Protein 1RZF (pdb70)

Foldseek 3Di:
DFQKAWDAEWEEAAQAKIKIKIFHACQKLQPWKKWKWWAAFPDDIDTQATRFFDGDPPHDPQWGKHGDGGMIMIMGGRDDQVRFTKMKMWTAGNVVRGITIYPIYTYHHPDDDWWDKDKDKDWADPVQVVVQWTKIKIKIDQTPPQDKDKWKAQANHTDDPQKDKDRWGADPVRGTIIMMMHIDGSCSQQVTQKMKIWIDDPHDIDMDIDHPD/DAKAKDAAAEEEAQAKDKIKIADPDLFQQQKKKWKWWAAVPGDIGTAKIARVVVRDIGGDPVQPPFWDWDADGVRRMIMIMGGRDDQVVFTWMKMFIDGDCVVVGDDGPYIYPTYTYGYYNDDFDAWDKDWAAWDDPQKMKIKIKTDFGDDDDKDKDKPVNPDDPQKDWDDWDQDPVRTIMTMIMGIGGNVCLVPDWIWMWMDDVVVRDIDTHTHHHD

Structure (mmCIF, N/CA/C/O backbone):
data_1RZF
#
_entry.id   1RZF
#
_cell.length_a   64.770
_cell.length_b   71.608
_cell.length_c   99.280
_cell.angle_alpha   90.00
_cell.angle_beta   90.00
_cell.angle_gamma   90.00
#
_symmetry.space_group_name_H-M   'P 21 21 21'
#
loop_
_entity.id
_entity.type
_entity.pdbx_description
1 polymer 'Fab E51 light chain'
2 polymer 'Fab E51 heavy chain'
3 non-polymer GLYCEROL
4 non-polymer 'ISOPROPYL ALCOHOL'
5 water water
#
loop_
_atom_site.group_PDB
_atom_site.id
_atom_site.type_symbol
_atom_site.label_atom_id
_atom_site.label_alt_id
_atom_site.label_comp_id
_atom_site.label_asym_id
_atom_site.label_entity_id
_atom_site.label_seq_id
_atom_site.pdbx_PDB_ins_code
_atom_site.Cartn_x
_atom_site.Cartn_y
_atom_site.Cartn_z
_atom_site.occupancy
_atom_site.B_iso_or_equiv
_atom_site.auth_seq_id
_atom_site.auth_comp_id
_atom_site.auth_asym_id
_atom_site.auth_atom_id
_atom_site.pdbx_PDB_model_num
ATOM 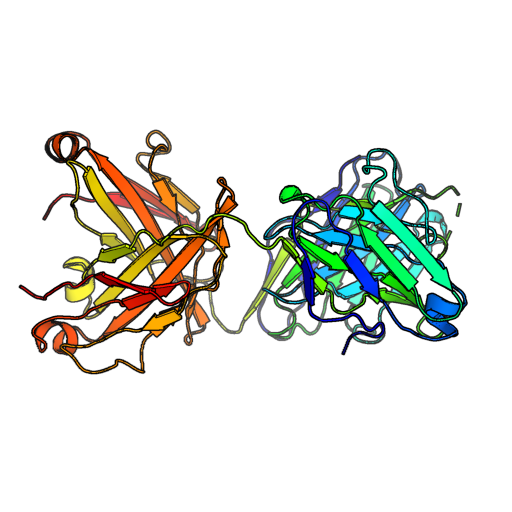1 N N . GLN A 1 1 ? 16.033 87.770 8.668 1.00 38.83 2 GLN L N 1
ATOM 2 C CA . GLN A 1 1 ? 15.396 87.513 9.992 1.00 36.57 2 GLN L CA 1
ATOM 3 C C . GLN A 1 1 ? 16.458 87.118 11.011 1.00 33.77 2 GLN L C 1
ATOM 4 O O . GLN A 1 1 ? 16.256 86.226 11.842 1.00 32.65 2 GLN L O 1
ATOM 10 N N . SER A 1 2 ? 17.605 87.775 10.927 1.00 29.17 3 SER L N 1
ATOM 11 C CA . SER A 1 2 ? 18.693 87.512 11.852 1.00 24.47 3 SER L CA 1
ATOM 12 C C . SER A 1 2 ? 18.212 87.830 13.267 1.00 22.57 3 SER L C 1
ATOM 13 O O . SER A 1 2 ? 17.341 88.683 13.458 1.00 20.41 3 SER L O 1
ATOM 16 N N . ILE A 1 3 ? 18.776 87.144 14.256 1.00 18.45 4 ILE L N 1
ATOM 17 C CA . ILE A 1 3 ? 18.397 87.363 15.644 1.00 16.73 4 ILE L CA 1
ATOM 18 C C . ILE A 1 3 ? 18.897 88.725 16.111 1.00 16.75 4 ILE L C 1
ATOM 19 O O . ILE A 1 3 ? 18.275 89.372 16.952 1.00 18.72 4 ILE L O 1
ATOM 24 N N . LEU A 1 4 ? 20.035 89.145 15.568 1.00 15.90 5 LEU L N 1
ATOM 25 C CA . LEU A 1 4 ? 20.618 90.439 15.895 1.00 15.11 5 LEU L CA 1
ATOM 26 C C . LEU A 1 4 ? 20.287 91.366 14.734 1.00 14.90 5 LEU L C 1
ATOM 27 O O . LEU A 1 4 ? 20.276 90.935 13.583 1.00 14.93 5 LEU L O 1
ATOM 32 N N . THR A 1 5 ? 20.019 92.633 15.032 1.00 14.95 6 THR L N 1
ATOM 33 C CA . THR A 1 5 ? 19.661 93.590 13.992 1.00 15.62 6 THR L CA 1
ATOM 34 C C . THR A 1 5 ? 20.695 94.684 13.744 1.00 14.13 6 THR L C 1
ATOM 35 O O . THR A 1 5 ? 21.104 95.390 14.673 1.00 15.46 6 THR L O 1
ATOM 39 N N . GLN A 1 6 ? 21.092 94.825 12.478 1.00 14.23 7 GLN L N 1
ATOM 40 C CA . GLN A 1 6 ? 22.060 95.835 12.043 1.00 14.95 7 GLN L CA 1
ATOM 41 C C . GLN A 1 6 ? 21.465 96.671 10.914 1.00 16.31 7 GLN L C 1
ATOM 42 O O . GLN A 1 6 ? 20.552 96.224 10.217 1.00 17.06 7 GLN L O 1
ATOM 48 N N . PRO A 1 7 ? 21.978 97.895 10.717 1.00 17.11 8 PRO L N 1
ATOM 49 C CA . PRO A 1 7 ? 21.467 98.744 9.633 1.00 18.69 8 PRO L CA 1
ATOM 50 C C . PRO A 1 7 ? 21.966 98.137 8.320 1.00 20.86 8 PRO L C 1
ATOM 51 O O . PRO A 1 7 ? 23.087 97.635 8.248 1.00 19.48 8 PRO L O 1
ATOM 55 N N . PRO A 1 8 ? 21.142 98.160 7.265 1.00 21.21 9 PRO L N 1
ATOM 56 C CA . PRO A 1 8 ? 21.616 97.576 6.012 1.00 20.98 9 PRO L CA 1
ATOM 57 C C . PRO A 1 8 ? 22.869 98.237 5.450 1.00 20.71 9 PRO L C 1
ATOM 58 O O . PRO A 1 8 ? 23.686 97.576 4.812 1.00 20.49 9 PRO L O 1
ATOM 62 N N . SER A 1 9 ? 23.033 99.535 5.678 1.00 21.38 10 SER L N 1
ATOM 63 C CA . SER A 1 9 ? 24.215 100.208 5.161 1.00 22.42 10 SER L CA 1
ATOM 64 C C . SER A 1 9 ? 24.566 101.513 5.857 1.00 21.64 10 SER L C 1
ATOM 65 O O . SER A 1 9 ? 23.710 102.184 6.435 1.00 22.98 10 SER L O 1
ATOM 68 N N . VAL A 1 10 ? 25.851 101.848 5.810 1.00 20.98 11 VAL L N 1
ATOM 69 C CA . VAL A 1 10 ? 26.373 103.077 6.396 1.00 24.12 11 VAL L CA 1
ATOM 70 C C . VAL A 1 10 ? 27.365 103.661 5.396 1.00 24.64 11 VAL L C 1
ATOM 71 O O . VAL A 1 10 ? 28.076 102.919 4.715 1.00 23.58 11 VAL L O 1
ATOM 75 N N . SER A 1 11 ? 27.409 104.985 5.303 1.00 25.64 12 SER L N 1
ATOM 76 C CA . SER A 1 11 ? 28.306 105.644 4.363 1.00 27.34 12 SER L CA 1
ATOM 77 C C . SER A 1 11 ? 28.978 106.867 4.968 1.00 27.11 12 SER L C 1
ATOM 78 O O . SER A 1 11 ? 28.434 107.512 5.864 1.00 26.38 12 SER L O 1
ATOM 81 N N . ALA A 1 12 ? 30.168 107.175 4.469 1.00 25.95 13 ALA L N 1
ATOM 82 C CA . ALA A 1 12 ? 30.929 108.326 4.923 1.00 27.06 13 ALA L CA 1
ATOM 83 C C . ALA A 1 12 ? 32.104 108.532 3.984 1.00 27.35 13 ALA L C 1
ATOM 84 O O . ALA A 1 12 ? 32.445 107.649 3.196 1.00 26.36 13 ALA L O 1
ATOM 86 N N . ALA A 1 13 ? 32.722 109.703 4.072 1.00 28.68 14 ALA L N 1
ATOM 87 C CA . ALA A 1 13 ? 33.864 110.023 3.232 1.00 29.45 14 ALA L CA 1
ATOM 88 C C . ALA A 1 13 ? 35.153 109.671 3.963 1.00 29.27 14 ALA L C 1
ATOM 89 O O . ALA A 1 13 ? 35.157 109.488 5.181 1.00 30.00 14 ALA L O 1
ATOM 91 N N . PRO A 1 14 ? 36.267 109.565 3.225 1.00 29.07 15 PRO L N 1
ATOM 92 C CA . PRO A 1 14 ? 37.553 109.234 3.841 1.00 30.00 15 PRO L CA 1
ATOM 93 C C . PRO A 1 14 ? 37.920 110.200 4.967 1.00 31.02 15 PRO L C 1
ATOM 94 O O . PRO A 1 14 ? 37.709 111.411 4.858 1.00 30.90 15 PRO L O 1
ATOM 98 N N . GLY A 1 15 ? 38.464 109.656 6.051 1.00 30.60 16 GLY L N 1
ATOM 99 C CA . GLY A 1 15 ? 38.857 110.482 7.176 1.00 30.34 16 GLY L CA 1
ATOM 100 C C . GLY A 1 15 ? 37.771 110.660 8.217 1.00 30.09 16 GLY L C 1
ATOM 101 O O . GLY A 1 15 ? 38.057 111.032 9.355 1.00 31.38 16 GLY L O 1
ATOM 102 N N . GLN A 1 16 ? 36.524 110.398 7.838 1.00 28.75 17 GLN L N 1
ATOM 103 C CA . GLN A 1 16 ? 35.403 110.537 8.762 1.00 28.24 17 GLN L CA 1
ATOM 104 C C . GLN A 1 16 ? 35.238 109.274 9.601 1.00 27.30 17 GLN L C 1
ATOM 105 O O . GLN A 1 16 ? 36.017 108.331 9.481 1.00 24.59 17 GLN L O 1
ATOM 111 N N . LYS A 1 17 ? 34.225 109.263 10.460 1.00 27.05 18 LYS L N 1
ATOM 112 C CA . LYS A 1 17 ? 33.976 108.098 11.295 1.00 26.55 18 LYS L CA 1
ATOM 113 C C . LYS A 1 17 ? 32.606 107.511 11.014 1.00 26.50 18 LYS L C 1
ATOM 114 O O . LYS A 1 17 ? 31.634 108.236 10.806 1.00 26.78 18 LYS L O 1
ATOM 120 N N . VAL A 1 18 ? 32.538 106.187 10.997 1.00 25.44 19 VAL L N 1
ATOM 121 C CA . VAL A 1 18 ? 31.278 105.504 10.773 1.00 24.26 19 VAL L CA 1
ATOM 122 C C . VAL A 1 18 ? 31.047 104.578 11.950 1.00 22.94 19 VAL L C 1
ATOM 123 O O . VAL A 1 18 ? 31.997 104.066 12.544 1.00 23.67 19 VAL L O 1
ATOM 127 N N . THR A 1 19 ? 29.785 104.399 12.308 1.00 22.07 20 THR L N 1
ATOM 128 C CA . THR A 1 19 ? 29.431 103.514 13.399 1.00 20.77 20 THR L CA 1
ATOM 129 C C . THR A 1 19 ? 28.319 102.601 12.917 1.00 19.66 20 THR L C 1
ATOM 130 O O . THR A 1 19 ? 27.417 103.021 12.191 1.00 19.50 20 THR L O 1
ATOM 134 N N . ILE A 1 20 ? 28.396 101.342 13.322 1.00 17.76 21 ILE L N 1
ATOM 135 C CA . ILE A 1 20 ? 27.405 100.353 12.940 1.00 17.71 21 ILE L CA 1
ATOM 136 C C . ILE A 1 20 ? 26.829 99.758 14.220 1.00 17.29 21 ILE L C 1
ATOM 137 O O . ILE A 1 20 ? 27.569 99.219 15.042 1.00 17.47 21 ILE L O 1
ATOM 142 N N . SER A 1 21 ? 25.516 99.884 14.402 1.00 16.77 22 SER L N 1
ATOM 143 C CA . SER A 1 21 ? 24.856 99.345 15.587 1.00 17.10 22 SER L CA 1
ATOM 144 C C . SER A 1 21 ? 24.448 97.884 15.384 1.00 16.41 22 SER L C 1
ATOM 145 O O . SER A 1 21 ? 24.333 97.396 14.257 1.00 16.13 22 SER L O 1
ATOM 148 N N . CYS A 1 22 ? 24.224 97.196 16.495 1.00 13.89 23 CYS L N 1
ATOM 149 C CA . CYS A 1 22 ? 23.843 95.792 16.486 1.00 14.34 23 CYS L CA 1
ATOM 150 C C . CYS A 1 22 ? 22.967 95.602 17.714 1.00 15.91 23 CYS L C 1
ATOM 151 O O . CYS A 1 22 ? 23.461 95.635 18.842 1.00 16.57 23 CYS L O 1
ATOM 154 N N . SER A 1 23 ? 21.667 95.421 17.499 1.00 14.75 24 SER L N 1
ATOM 155 C CA . SER A 1 23 ? 20.744 95.266 18.622 1.00 15.58 24 SER L CA 1
ATOM 156 C C . SER A 1 23 ? 20.297 93.829 18.841 1.00 14.89 24 SER L C 1
ATOM 157 O O . SER A 1 23 ? 20.143 93.058 17.889 1.00 16.26 24 SER L O 1
ATOM 160 N N . GLY A 1 24 ? 20.092 93.480 20.109 1.00 14.76 25 GLY L N 1
ATOM 161 C CA . GLY A 1 24 ? 19.664 92.138 20.456 1.00 14.38 25 GLY L CA 1
ATOM 162 C C . GLY A 1 24 ? 18.751 92.119 21.667 1.00 15.02 25 GLY L C 1
ATOM 163 O O . GLY A 1 24 ? 17.739 92.829 21.704 1.00 14.69 25 GLY L O 1
ATOM 164 N N . SER A 1 25 ? 19.107 91.308 22.657 1.00 14.09 26 SER L N 1
ATOM 165 C CA . SER A 1 25 ? 18.307 91.194 23.871 1.00 16.45 26 SER L CA 1
ATOM 166 C C . SER A 1 25 ? 19.170 90.734 25.039 1.00 17.45 26 SER L C 1
ATOM 167 O O . SER A 1 25 ? 20.377 90.543 24.895 1.00 15.75 26 SER L O 1
ATOM 170 N N . SER A 1 26 ? 18.548 90.543 26.198 1.00 17.32 27 SER L N 1
ATOM 171 C CA . SER A 1 26 ? 19.292 90.105 27.373 1.00 21.00 27 SER L CA 1
ATOM 172 C C . SER A 1 26 ? 19.931 88.737 27.190 1.00 20.13 27 SER L C 1
ATOM 173 O O . SER A 1 26 ? 21.045 88.501 27.655 1.00 21.73 27 SER L O 1
ATOM 176 N N . SER A 1 27 A 19.236 87.839 26.501 1.00 20.82 27 SER L N 1
ATOM 177 C CA . SER A 1 27 A 19.751 86.489 26.298 1.00 21.88 27 SER L CA 1
ATOM 178 C C . SER A 1 27 A 21.013 86.430 25.448 1.00 20.54 27 SER L C 1
ATOM 179 O O . SER A 1 27 A 21.818 85.511 25.599 1.00 19.69 27 SER L O 1
ATOM 182 N N . ASN A 1 28 B 21.193 87.389 24.543 1.00 18.61 27 ASN L N 1
ATOM 183 C CA . ASN A 1 28 B 22.400 87.367 23.732 1.00 16.90 27 ASN L CA 1
ATOM 184 C C . ASN A 1 28 B 23.381 88.497 24.069 1.00 17.68 27 ASN L C 1
ATOM 185 O O . ASN A 1 28 B 24.215 88.336 24.964 1.00 18.01 27 ASN L O 1
ATOM 190 N N . ILE A 1 29 ? 23.280 89.637 23.396 1.00 15.58 28 ILE L N 1
ATOM 191 C CA . ILE A 1 29 ? 24.200 90.745 23.649 1.00 14.13 28 ILE L CA 1
ATOM 192 C C . ILE A 1 29 ? 24.248 91.185 25.120 1.00 16.76 28 ILE L C 1
ATOM 193 O O . ILE A 1 29 ? 25.321 91.474 25.663 1.00 17.49 28 ILE L O 1
ATOM 198 N N . GLY A 1 30 ? 23.085 91.218 25.760 1.00 17.87 29 GLY L N 1
ATOM 199 C CA . GLY A 1 30 ? 23.011 91.637 27.147 1.00 20.42 29 GLY L CA 1
ATOM 200 C C . GLY A 1 30 ? 23.856 90.855 28.134 1.00 21.86 29 GLY L C 1
ATOM 201 O O . GLY A 1 30 ? 24.318 91.415 29.128 1.00 24.95 29 GLY L O 1
ATOM 202 N N . ASN A 1 31 ? 24.074 89.570 27.877 1.00 20.23 30 ASN L N 1
ATOM 203 C CA . ASN A 1 31 ? 24.857 88.755 28.799 1.00 21.73 30 ASN L CA 1
ATOM 204 C C . ASN A 1 31 ? 26.023 87.993 28.181 1.00 21.09 30 ASN L C 1
ATOM 205 O O . ASN A 1 31 ? 26.617 87.131 28.827 1.00 20.66 30 ASN L O 1
ATOM 210 N N . ASN A 1 32 ? 26.367 88.324 26.941 1.00 18.07 31 ASN L N 1
ATOM 211 C CA . ASN A 1 32 ? 27.456 87.645 26.250 1.00 16.70 31 ASN L CA 1
ATOM 212 C C . ASN A 1 32 ? 28.319 88.621 25.464 1.00 15.86 31 ASN L C 1
ATOM 213 O O . ASN A 1 32 ? 27.837 89.661 25.024 1.00 18.00 31 ASN L O 1
ATOM 218 N N . ASP A 1 33 ? 29.590 88.275 25.284 1.00 17.47 32 ASP L N 1
ATOM 219 C CA . ASP A 1 33 ? 30.514 89.132 24.552 1.00 17.94 32 ASP L CA 1
ATOM 220 C C . ASP A 1 33 ? 30.193 89.158 23.069 1.00 16.53 32 ASP L C 1
ATOM 221 O O . ASP A 1 33 ? 29.804 88.147 22.487 1.00 17.72 32 ASP L O 1
ATOM 226 N N . VAL A 1 34 ? 30.387 90.322 22.462 1.00 15.70 33 VAL L N 1
ATOM 227 C CA . VAL A 1 34 ? 30.119 90.514 21.044 1.00 14.00 33 VAL L CA 1
ATOM 228 C C . VAL A 1 34 ? 31.409 90.548 20.228 1.00 14.99 33 VAL L C 1
ATOM 229 O O . VAL A 1 34 ? 32.435 91.062 20.681 1.00 13.12 33 VAL L O 1
ATOM 233 N N . SER A 1 35 ? 31.352 89.970 19.031 1.00 13.48 34 SER L N 1
ATOM 234 C CA . SER A 1 35 ? 32.481 89.977 18.115 1.00 13.15 34 SER L CA 1
ATOM 235 C C . SER A 1 35 ? 32.019 90.607 16.812 1.00 13.07 34 SER L C 1
ATOM 236 O O . SER A 1 35 ? 30.828 90.615 16.511 1.00 13.39 34 SER L O 1
ATOM 239 N N . TRP A 1 36 ? 32.965 91.142 16.052 1.00 12.05 35 TRP L N 1
ATOM 240 C CA . TRP A 1 36 ? 32.654 91.761 14.767 1.00 12.44 35 TRP L CA 1
ATOM 241 C C . TRP A 1 36 ? 33.553 91.174 13.696 1.00 12.82 35 TRP L C 1
ATOM 242 O O . TRP A 1 36 ? 34.742 90.943 13.928 1.00 13.12 35 TRP L O 1
ATOM 253 N N . TYR A 1 37 ? 32.977 90.955 12.518 1.00 12.79 36 TYR L N 1
ATOM 254 C CA . TYR A 1 37 ? 33.687 90.361 11.394 1.00 12.73 36 TYR L CA 1
ATOM 255 C C . TYR A 1 37 ? 33.633 91.250 10.171 1.00 14.23 36 TYR L C 1
ATOM 256 O O . TYR A 1 37 ? 32.594 91.824 9.863 1.00 14.48 36 TYR L O 1
ATOM 265 N N . GLN A 1 38 ? 34.760 91.337 9.472 1.00 14.13 37 GLN L N 1
ATOM 266 C CA . GLN A 1 38 ? 34.861 92.133 8.263 1.00 15.09 37 GLN L CA 1
ATOM 267 C C . GLN A 1 38 ? 34.935 91.176 7.087 1.00 15.13 37 GLN L C 1
ATOM 268 O O . GLN A 1 38 ? 35.695 90.205 7.117 1.00 17.09 37 GLN L O 1
ATOM 274 N N . GLN A 1 39 ? 34.152 91.439 6.049 1.00 15.52 38 GLN L N 1
ATOM 275 C CA . GLN A 1 39 ? 34.197 90.576 4.882 1.00 15.22 38 GLN L CA 1
ATOM 276 C C . GLN A 1 39 ? 34.207 91.361 3.579 1.00 16.51 38 GLN L C 1
ATOM 277 O O . GLN A 1 39 ? 33.242 92.047 3.238 1.00 15.97 38 GLN L O 1
ATOM 283 N N . PHE A 1 40 ? 35.319 91.266 2.861 1.00 17.79 39 PHE L N 1
ATOM 284 C CA . PHE A 1 40 ? 35.435 91.925 1.567 1.00 18.93 39 PHE L CA 1
ATOM 285 C C . PHE A 1 40 ? 34.778 91.000 0.553 1.00 22.37 39 PHE L C 1
ATOM 286 O O . PHE A 1 40 ? 34.745 89.783 0.744 1.00 21.86 39 PHE L O 1
ATOM 294 N N . PRO A 1 41 ? 34.256 91.561 -0.547 1.00 22.87 40 PRO L N 1
ATOM 295 C CA . PRO A 1 41 ? 33.606 90.749 -1.576 1.00 25.03 40 PRO L CA 1
ATOM 296 C C . PRO A 1 41 ? 34.454 89.540 -1.970 1.00 25.87 40 PRO L C 1
ATOM 297 O O . PRO A 1 41 ? 35.654 89.665 -2.206 1.00 27.37 40 PRO L O 1
ATOM 301 N N . GLY A 1 42 ? 33.824 88.371 -2.015 1.00 26.71 41 GLY L N 1
ATOM 302 C CA . GLY A 1 42 ? 34.519 87.154 -2.402 1.00 28.15 41 GLY L CA 1
ATOM 303 C C . GLY A 1 42 ? 35.670 86.670 -1.537 1.00 28.98 41 GLY L C 1
ATOM 304 O O . GLY A 1 42 ? 36.526 85.923 -2.012 1.00 30.28 41 GLY L O 1
ATOM 305 N N . THR A 1 43 ? 35.708 87.081 -0.273 1.00 26.07 42 THR L N 1
ATOM 306 C CA . THR A 1 43 ? 36.776 86.647 0.621 1.00 25.13 42 THR L CA 1
ATOM 307 C C . THR A 1 43 ? 36.156 86.099 1.900 1.00 22.79 42 THR L C 1
ATOM 308 O O . THR A 1 43 ? 34.977 86.327 2.171 1.00 22.63 42 THR L O 1
ATOM 312 N N . VAL A 1 44 ? 36.945 85.368 2.676 1.00 21.52 43 VAL L N 1
ATOM 313 C CA . VAL A 1 44 ? 36.445 84.810 3.922 1.00 22.22 43 VAL L CA 1
ATOM 314 C C . VAL A 1 44 ? 36.429 85.915 4.969 1.00 19.48 43 VAL L C 1
ATOM 315 O O . VAL A 1 44 ? 37.254 86.834 4.933 1.00 18.85 43 VAL L O 1
ATOM 319 N N . PRO A 1 45 ? 35.479 85.850 5.909 1.00 18.37 44 PRO L N 1
ATOM 320 C CA . PRO A 1 45 ? 35.366 86.850 6.969 1.00 16.93 44 PRO L CA 1
ATOM 321 C C . PRO A 1 45 ? 36.629 86.902 7.826 1.00 17.24 44 PRO L C 1
ATOM 322 O O . PRO A 1 45 ? 37.370 85.922 7.916 1.00 19.20 44 PRO L O 1
ATOM 326 N N . LYS A 1 46 ? 36.863 88.053 8.445 1.00 16.51 45 LYS L N 1
ATOM 327 C CA . LYS A 1 46 ? 38.000 88.250 9.332 1.00 17.58 45 LYS L CA 1
ATOM 328 C C . LYS A 1 46 ? 37.508 88.882 10.630 1.00 16.80 45 LYS L C 1
ATOM 329 O O . LYS A 1 46 ? 36.738 89.845 10.611 1.00 15.97 45 LYS L O 1
ATOM 335 N N . LEU A 1 47 ? 37.954 88.334 11.755 1.00 14.91 46 LEU L N 1
ATOM 336 C CA . LEU A 1 47 ? 37.575 88.854 13.063 1.00 15.29 46 LEU L CA 1
ATOM 337 C C . LEU A 1 47 ? 38.284 90.191 13.286 1.00 15.11 46 LEU L C 1
ATOM 338 O O . LEU A 1 47 ? 39.514 90.263 13.188 1.00 16.42 46 LEU L O 1
ATOM 343 N N . VAL A 1 48 ? 37.528 91.249 13.573 1.00 14.95 47 VAL L N 1
ATOM 344 C CA . VAL A 1 48 ? 38.157 92.551 13.806 1.00 15.28 47 VAL L CA 1
ATOM 345 C C . VAL A 1 48 ? 37.980 93.064 15.232 1.00 16.84 47 VAL L C 1
ATOM 346 O O . VAL A 1 48 ? 38.727 93.932 15.673 1.00 15.80 47 VAL L O 1
ATOM 350 N N . ILE A 1 49 ? 36.994 92.524 15.944 1.00 15.36 48 ILE L N 1
ATOM 351 C CA . ILE A 1 49 ? 36.733 92.896 17.333 1.00 15.54 48 ILE L CA 1
ATOM 352 C C . ILE A 1 49 ? 36.157 91.686 18.059 1.00 15.98 48 ILE L C 1
ATOM 353 O O . ILE A 1 49 ? 35.335 90.966 17.499 1.00 14.18 48 ILE L O 1
ATOM 358 N N . TYR A 1 50 ? 36.601 91.450 19.291 1.00 16.02 49 TYR L N 1
ATOM 359 C CA . TYR A 1 50 ? 36.053 90.366 20.102 1.00 15.66 49 TYR L CA 1
ATOM 360 C C . TYR A 1 50 ? 35.994 90.879 21.536 1.00 16.15 49 TYR L C 1
ATOM 361 O O . TYR A 1 50 ? 36.536 91.947 21.838 1.00 15.14 49 TYR L O 1
ATOM 370 N N . GLU A 1 51 ? 35.330 90.134 22.412 1.00 17.33 50 GLU L N 1
ATOM 371 C CA . GLU A 1 51 ? 35.180 90.552 23.801 1.00 18.66 50 GLU L CA 1
ATOM 372 C C . GLU A 1 51 ? 34.662 91.984 23.880 1.00 18.95 50 GLU L C 1
ATOM 373 O O . GLU A 1 51 ? 35.097 92.774 24.720 1.00 17.76 50 GLU L O 1
ATOM 379 N N . ASN A 1 52 ? 33.729 92.301 22.983 1.00 16.70 51 ASN L N 1
ATOM 380 C CA . ASN A 1 52 ? 33.088 93.611 22.903 1.00 16.27 51 ASN L CA 1
ATOM 381 C C . ASN A 1 52 ? 33.936 94.759 22.378 1.00 16.61 51 ASN L C 1
ATOM 382 O O . ASN A 1 52 ? 33.495 95.503 21.500 1.00 16.97 51 ASN L O 1
ATOM 387 N N . ASN A 1 53 ? 35.147 94.913 22.903 1.00 17.26 52 ASN L N 1
ATOM 388 C CA . ASN A 1 53 ? 35.985 96.038 22.502 1.00 17.94 52 ASN L CA 1
ATOM 389 C C . ASN A 1 53 ? 37.461 95.735 22.304 1.00 18.35 52 ASN L C 1
ATOM 390 O O . ASN A 1 53 ? 38.279 96.656 22.250 1.00 18.76 52 ASN L O 1
ATOM 395 N N . GLU A 1 54 ? 37.808 94.460 22.183 1.00 17.49 53 GLU L N 1
ATOM 396 C CA . GLU A 1 54 ? 39.206 94.086 22.006 1.00 19.40 53 GLU L CA 1
ATOM 397 C C . GLU A 1 54 ? 39.553 93.843 20.544 1.00 19.02 53 GLU L C 1
ATOM 398 O O . GLU A 1 54 ? 38.799 93.199 19.814 1.00 18.94 53 GLU L O 1
ATOM 404 N N . ARG A 1 55 ? 40.696 94.367 20.119 1.00 18.61 54 ARG L N 1
ATOM 405 C CA . ARG A 1 55 ? 41.144 94.180 18.749 1.00 20.56 54 ARG L CA 1
ATOM 406 C C . ARG A 1 55 ? 42.105 93.007 18.668 1.00 21.42 54 ARG L C 1
ATOM 407 O O . ARG A 1 55 ? 43.062 92.915 19.450 1.00 21.13 54 ARG L O 1
ATOM 415 N N . PRO A 1 56 ? 41.851 92.075 17.739 1.00 21.90 55 PRO L N 1
ATOM 416 C CA . PRO A 1 56 ? 42.746 90.929 17.598 1.00 22.99 55 PRO L CA 1
ATOM 417 C C . PRO A 1 56 ? 44.094 91.510 17.195 1.00 23.08 55 PRO L C 1
ATOM 418 O O . PRO A 1 56 ? 44.157 92.553 16.544 1.00 22.28 55 PRO L O 1
ATOM 422 N N . SER A 1 57 ? 45.174 90.855 17.589 1.00 25.70 56 SER L N 1
ATOM 423 C CA . SER A 1 57 ? 46.487 91.366 17.245 1.00 27.30 56 SER L CA 1
ATOM 424 C C . SER A 1 57 ? 46.605 91.586 15.740 1.00 28.16 56 SER L C 1
ATOM 425 O O . SER A 1 57 ? 46.249 90.718 14.942 1.00 30.00 56 SER L O 1
ATOM 428 N N . GLY A 1 58 ? 47.073 92.769 15.352 1.00 28.32 57 GLY L N 1
ATOM 429 C CA . GLY A 1 58 ? 47.225 93.066 13.938 1.00 27.40 57 GLY L CA 1
ATOM 430 C C . GLY A 1 58 ? 46.182 94.004 13.352 1.00 26.63 57 GLY L C 1
ATOM 431 O O . GLY A 1 58 ? 46.417 94.629 12.320 1.00 28.64 57 GLY L O 1
ATOM 432 N N . ILE A 1 59 ? 45.024 94.103 13.999 1.00 24.41 58 ILE L N 1
ATOM 433 C CA . ILE A 1 59 ? 43.957 94.977 13.516 1.00 22.26 58 ILE L CA 1
ATOM 434 C C . ILE A 1 59 ? 44.277 96.436 13.856 1.00 22.33 58 ILE L C 1
ATOM 435 O O . ILE A 1 59 ? 44.615 96.752 14.996 1.00 21.64 58 ILE L O 1
ATOM 440 N N . PRO A 1 60 ? 44.183 97.341 12.865 1.00 22.24 59 PRO L N 1
ATOM 441 C CA . PRO A 1 60 ? 44.463 98.773 13.054 1.00 23.09 59 PRO L CA 1
ATOM 442 C C . PRO A 1 60 ? 43.645 99.359 14.201 1.00 23.79 59 PRO L C 1
ATOM 443 O O . PRO A 1 60 ? 42.496 98.965 14.413 1.00 20.99 59 PRO L O 1
ATOM 447 N N . ASP A 1 61 ? 44.226 100.307 14.933 1.00 23.51 60 ASP L N 1
ATOM 448 C CA . ASP A 1 61 ? 43.520 100.900 16.058 1.00 24.55 60 ASP L CA 1
ATOM 449 C C . ASP A 1 61 ? 42.369 101.826 15.664 1.00 24.26 60 ASP L C 1
ATOM 450 O O . ASP A 1 61 ? 41.703 102.382 16.533 1.00 22.89 60 ASP L O 1
ATOM 455 N N . ARG A 1 62 ? 42.123 102.000 14.368 1.00 22.69 61 ARG L N 1
ATOM 456 C CA . ARG A 1 62 ? 41.001 102.844 13.963 1.00 23.26 61 ARG L CA 1
ATOM 457 C C . ARG A 1 62 ? 39.695 102.067 14.131 1.00 21.61 61 ARG L C 1
ATOM 458 O O . ARG A 1 62 ? 38.605 102.632 14.037 1.00 20.93 61 ARG L O 1
ATOM 466 N N . PHE A 1 63 ? 39.818 100.765 14.376 1.00 20.08 62 PHE L N 1
ATOM 467 C CA . PHE A 1 63 ? 38.657 99.909 14.594 1.00 19.32 62 PHE L CA 1
ATOM 468 C C . PHE A 1 63 ? 38.433 99.819 16.089 1.00 18.42 62 PHE L C 1
ATOM 469 O O . PHE A 1 63 ? 39.366 99.568 16.843 1.00 19.90 62 PHE L O 1
ATOM 477 N N . SER A 1 64 ? 37.194 100.023 16.515 1.00 17.65 63 SER L N 1
ATOM 478 C CA . SER A 1 64 ? 36.862 99.951 17.931 1.00 16.54 63 SER L CA 1
ATOM 479 C C . SER A 1 64 ? 35.482 99.337 18.094 1.00 15.66 63 SER L C 1
ATOM 480 O O . SER A 1 64 ? 34.724 99.224 17.133 1.00 15.25 63 SER L O 1
ATOM 483 N N . GLY A 1 65 ? 35.161 98.938 19.315 1.00 13.64 64 GLY L N 1
ATOM 484 C CA . GLY A 1 65 ? 33.867 98.350 19.567 1.00 14.82 64 GLY L CA 1
ATOM 485 C C . GLY A 1 65 ? 33.400 98.672 20.966 1.00 16.79 64 GLY L C 1
ATOM 486 O O . GLY A 1 65 ? 34.201 98.998 21.842 1.00 16.94 64 GLY L O 1
ATOM 487 N N . SER A 1 66 ? 32.093 98.602 21.170 1.00 16.40 65 SER L N 1
ATOM 488 C CA . SER A 1 66 ? 31.528 98.855 22.482 1.00 18.97 65 SER L CA 1
ATOM 489 C C . SER A 1 66 ? 30.236 98.078 22.605 1.00 19.27 65 SER L C 1
ATOM 490 O O . SER A 1 66 ? 29.653 97.652 21.606 1.00 18.40 65 SER L O 1
ATOM 493 N N . LYS A 1 67 ? 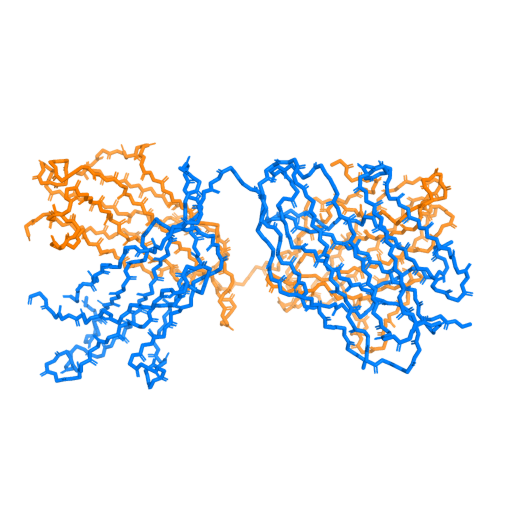29.808 97.876 23.843 1.00 19.64 66 LYS L N 1
ATOM 494 C CA . LYS A 1 67 ? 28.573 97.168 24.122 1.00 20.46 66 LYS L CA 1
ATOM 495 C C . LYS A 1 67 ? 28.001 97.781 25.388 1.00 21.68 66 LYS L C 1
ATOM 496 O O . LYS A 1 67 ? 28.713 97.964 26.374 1.00 22.80 66 LYS L O 1
ATOM 502 N N . SER A 1 68 ? 26.726 98.138 25.339 1.00 20.63 67 SER L N 1
ATOM 503 C CA . SER A 1 68 ? 26.050 98.726 26.486 1.00 22.11 67 SER L CA 1
ATOM 504 C C . SER A 1 68 ? 24.665 98.108 26.529 1.00 21.83 67 SER L C 1
ATOM 505 O O . SER A 1 68 ? 23.865 98.299 25.615 1.00 23.60 67 SER L O 1
ATOM 508 N N . GLY A 1 69 ? 24.387 97.345 27.577 1.00 20.34 68 GLY L N 1
ATOM 509 C CA . GLY A 1 69 ? 23.086 96.716 27.678 1.00 18.55 68 GLY L CA 1
ATOM 510 C C . GLY A 1 69 ? 22.900 95.655 26.607 1.00 18.98 68 GLY L C 1
ATOM 511 O O . GLY A 1 69 ? 23.755 94.781 26.433 1.00 18.93 68 GLY L O 1
ATOM 512 N N . THR A 1 70 ? 21.800 95.746 25.867 1.00 17.11 69 THR L N 1
ATOM 513 C CA . THR A 1 70 ? 21.505 94.760 24.832 1.00 15.93 69 THR L CA 1
ATOM 514 C C . THR A 1 70 ? 21.881 95.153 23.407 1.00 16.59 69 THR L C 1
ATOM 515 O O . THR A 1 70 ? 21.421 94.531 22.447 1.00 15.20 69 THR L O 1
ATOM 519 N N A SER A 1 71 ? 22.712 96.171 23.271 0.50 16.35 70 SER L N 1
ATOM 520 N N B SER A 1 71 ? 22.721 96.164 23.282 0.50 16.52 70 SER L N 1
ATOM 521 C CA A SER A 1 71 ? 23.131 96.601 21.940 0.50 15.67 70 SER L CA 1
ATOM 522 C CA B SER A 1 71 ? 23.135 96.631 21.964 0.50 16.04 70 SER L CA 1
ATOM 523 C C A SER A 1 71 ? 24.636 96.842 21.905 0.50 15.77 70 SER L C 1
ATOM 524 C C B SER A 1 71 ? 24.645 96.838 21.912 0.50 15.96 70 SER L C 1
ATOM 525 O O A SER A 1 71 ? 25.253 97.142 22.926 0.50 16.97 70 SER L O 1
ATOM 526 O O B SER A 1 71 ? 25.277 97.112 22.931 0.50 17.07 70 SER L O 1
ATOM 531 N N . ALA A 1 72 ? 25.232 96.691 20.709 1.00 15.81 71 ALA L N 1
ATOM 532 C CA . ALA A 1 72 ? 26.665 96.882 20.540 1.00 13.33 71 ALA L CA 1
ATOM 533 C C . ALA A 1 72 ? 26.923 97.764 19.333 1.00 15.64 71 ALA L C 1
ATOM 534 O O . ALA A 1 72 ? 26.045 97.952 18.484 1.00 16.16 71 ALA L O 1
ATOM 536 N N . THR A 1 73 ? 28.134 98.304 19.258 1.00 14.39 72 THR L N 1
ATOM 537 C CA . THR A 1 73 ? 28.487 99.178 18.156 1.00 16.58 72 THR L CA 1
ATOM 538 C C . THR A 1 73 ? 29.913 98.945 17.684 1.00 16.33 72 THR L C 1
ATOM 539 O O . THR A 1 73 ? 30.803 98.657 18.484 1.00 16.93 72 THR L O 1
ATOM 543 N N . LEU A 1 74 ? 30.111 99.049 16.372 1.00 14.82 73 LEU L N 1
ATOM 544 C CA . LEU A 1 74 ? 31.437 98.927 15.785 1.00 14.54 73 LEU L CA 1
ATOM 545 C C . LEU A 1 74 ? 31.759 100.312 15.252 1.00 15.31 73 LEU L C 1
ATOM 546 O O . LEU A 1 74 ? 30.932 100.934 14.591 1.00 16.34 73 LEU L O 1
ATOM 551 N N . GLY A 1 75 ? 32.950 100.806 15.555 1.00 15.60 74 GLY L N 1
ATOM 552 C CA . GLY A 1 75 ? 33.324 102.111 15.059 1.00 16.12 74 GLY L CA 1
ATOM 553 C C . GLY A 1 75 ? 34.568 102.041 14.203 1.00 16.74 74 GLY L C 1
ATOM 554 O O . GLY A 1 75 ? 35.454 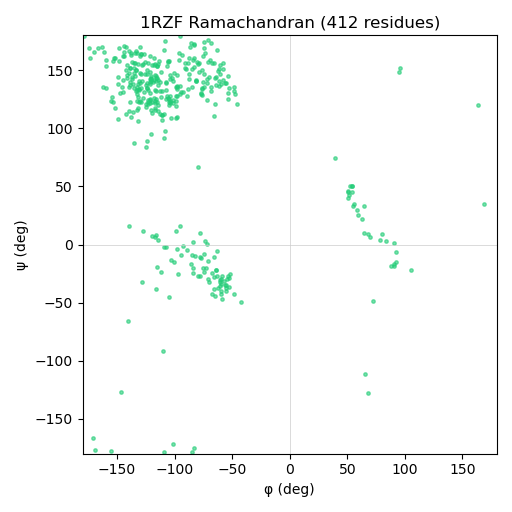101.230 14.446 1.00 17.01 74 GLY L O 1
ATOM 555 N N . ILE A 1 76 ? 34.619 102.877 13.173 1.00 18.44 75 ILE L N 1
ATOM 556 C CA . ILE A 1 76 ? 35.789 102.940 12.308 1.00 20.09 75 ILE L CA 1
ATOM 557 C C . ILE A 1 76 ? 36.128 104.419 12.172 1.00 22.53 75 ILE L C 1
ATOM 558 O O . ILE A 1 76 ? 35.418 105.163 11.500 1.00 23.46 75 ILE L O 1
ATOM 563 N N . THR A 1 77 ? 37.199 104.840 12.838 1.00 24.87 76 THR L N 1
ATOM 564 C CA . THR A 1 77 ? 37.635 106.229 12.790 1.00 28.34 76 THR L CA 1
ATOM 565 C C . THR A 1 77 ? 38.636 106.376 11.646 1.00 29.27 76 THR L C 1
ATOM 566 O O . THR A 1 77 ? 39.257 105.395 11.231 1.00 29.84 76 THR L O 1
ATOM 570 N N . GLY A 1 78 ? 38.780 107.592 11.126 1.00 29.95 77 GLY L N 1
ATOM 571 C CA . GLY A 1 78 ? 39.708 107.812 10.030 1.00 28.97 77 GLY L CA 1
ATOM 572 C C . GLY A 1 78 ? 39.453 106.828 8.904 1.00 28.67 77 GLY L C 1
ATOM 573 O O . GLY A 1 78 ? 40.371 106.166 8.420 1.00 29.75 77 GLY L O 1
ATOM 574 N N . LEU A 1 79 ? 38.194 106.742 8.491 1.00 27.67 78 LEU L N 1
ATOM 575 C CA . LEU A 1 79 ? 37.772 105.830 7.432 1.00 27.18 78 LEU L CA 1
ATOM 576 C C . LEU A 1 79 ? 38.657 105.873 6.191 1.00 27.17 78 LEU L C 1
ATOM 577 O O . LEU A 1 79 ? 38.938 106.939 5.648 1.00 27.92 78 LEU L O 1
ATOM 582 N N . GLN A 1 80 ? 39.088 104.698 5.746 1.00 27.07 79 GLN L N 1
ATOM 583 C CA . GLN A 1 80 ? 39.929 104.584 4.560 1.00 26.45 79 GLN L CA 1
ATOM 584 C C . GLN A 1 80 ? 39.170 103.839 3.468 1.00 26.66 79 GLN L C 1
ATOM 585 O O . GLN A 1 80 ? 38.257 103.064 3.755 1.00 25.14 79 GLN L O 1
ATOM 591 N N . THR A 1 81 ? 39.543 104.072 2.215 1.00 25.21 80 THR L N 1
ATOM 592 C CA . THR A 1 81 ? 38.871 103.399 1.109 1.00 25.69 80 THR L CA 1
ATOM 593 C C . THR A 1 81 ? 38.999 101.885 1.246 1.00 25.32 80 THR L C 1
ATOM 594 O O . THR A 1 81 ? 38.118 101.137 0.823 1.00 26.13 80 THR L O 1
ATOM 598 N N . GLY A 1 82 ? 40.093 101.441 1.856 1.00 24.95 81 GLY L N 1
ATOM 599 C CA . GLY A 1 82 ? 40.320 100.018 2.041 1.00 23.50 81 GLY L CA 1
ATOM 600 C C . GLY A 1 82 ? 39.447 99.384 3.109 1.00 23.64 81 GLY L C 1
ATOM 601 O O . GLY A 1 82 ? 39.583 98.194 3.391 1.00 25.06 81 GLY L O 1
ATOM 602 N N . ASP A 1 83 ? 38.551 100.171 3.698 1.00 21.98 82 ASP L N 1
ATOM 603 C CA . ASP A 1 83 ? 37.650 99.679 4.745 1.00 21.65 82 ASP L CA 1
ATOM 604 C C . ASP A 1 83 ? 36.277 99.328 4.174 1.00 20.07 82 ASP L C 1
ATOM 605 O O . ASP A 1 83 ? 35.399 98.840 4.893 1.00 20.94 82 ASP L O 1
ATOM 610 N N . GLU A 1 84 ? 36.090 99.592 2.884 1.00 19.43 83 GLU L N 1
ATOM 611 C CA . GLU A 1 84 ? 34.824 99.309 2.218 1.00 18.90 83 GLU L CA 1
ATOM 612 C C . GLU A 1 84 ? 34.618 97.797 2.202 1.00 19.62 83 GLU L C 1
ATOM 613 O O . GLU A 1 84 ? 35.332 97.065 1.509 1.00 19.68 83 GLU L O 1
ATOM 619 N N . ALA A 1 85 ? 33.639 97.342 2.977 1.00 18.42 84 ALA L N 1
ATOM 620 C CA . ALA A 1 85 ? 33.339 95.923 3.099 1.00 17.69 84 ALA L CA 1
ATOM 621 C C . ALA A 1 85 ? 32.019 95.742 3.836 1.00 16.54 84 ALA L C 1
ATOM 622 O O . ALA A 1 85 ? 31.338 96.712 4.159 1.00 15.93 84 ALA L O 1
ATOM 624 N N . ASP A 1 86 ? 31.659 94.487 4.079 1.00 16.03 85 ASP L N 1
ATOM 625 C CA . ASP A 1 86 ? 30.451 94.162 4.818 1.00 15.48 85 ASP L CA 1
ATOM 626 C C . ASP A 1 86 ? 30.925 93.812 6.219 1.00 14.41 85 ASP L C 1
ATOM 627 O O . ASP A 1 86 ? 31.968 93.180 6.374 1.00 16.32 85 ASP L O 1
ATOM 632 N N . TYR A 1 87 ? 30.173 94.229 7.232 1.00 13.53 86 TYR L N 1
ATOM 633 C CA . TYR A 1 87 ? 30.543 93.923 8.608 1.00 13.62 86 TYR L CA 1
ATOM 634 C C . TYR A 1 87 ? 29.397 93.229 9.321 1.00 11.64 86 TYR L C 1
ATOM 635 O O . TYR A 1 87 ? 28.236 93.624 9.191 1.00 13.40 86 TYR L O 1
ATOM 644 N N . TYR A 1 88 ? 29.735 92.192 10.080 1.00 11.11 87 TYR L N 1
ATOM 645 C CA . TYR A 1 88 ? 28.752 91.405 10.811 1.00 12.32 87 TYR L CA 1
ATOM 646 C C . TYR A 1 88 ? 29.074 91.339 12.291 1.00 12.03 87 TYR L C 1
ATOM 647 O O . TYR A 1 88 ? 30.235 91.177 12.662 1.00 13.06 87 TYR L O 1
ATOM 656 N N A CYS A 1 89 ? 28.051 91.453 13.113 0.50 12.28 88 CYS L N 1
ATOM 657 N N B CYS A 1 89 ? 28.029 91.393 13.083 0.50 14.62 88 CYS L N 1
ATOM 658 C CA A CYS A 1 89 ? 28.268 91.302 14.540 0.50 10.49 88 CYS L CA 1
ATOM 659 C CA B CYS A 1 89 ? 28.130 91.321 14.528 0.50 14.99 88 CYS L CA 1
ATOM 660 C C A CYS A 1 89 ? 27.791 89.897 14.865 0.50 11.68 88 CYS L C 1
ATOM 661 C C B CYS A 1 89 ? 27.667 89.926 14.932 0.50 14.17 88 CYS L C 1
ATOM 662 O O A CYS A 1 89 ? 27.032 89.293 14.103 0.50 12.41 88 CYS L O 1
ATOM 663 O O B CYS A 1 89 ? 26.795 89.347 14.280 0.50 14.55 88 CYS L O 1
ATOM 668 N N . GLY A 1 90 ? 28.278 89.357 15.992 1.00 12.87 89 GLY L N 1
ATOM 669 C CA . GLY A 1 90 ? 27.859 88.025 16.376 1.00 13.21 89 GLY L CA 1
ATOM 670 C C . GLY A 1 90 ? 28.032 87.868 17.864 1.00 14.20 89 GLY L C 1
ATOM 671 O O . GLY A 1 90 ? 28.850 88.557 18.469 1.00 15.54 89 GLY L O 1
ATOM 672 N N . THR A 1 91 ? 27.257 86.974 18.460 1.00 13.76 90 THR L N 1
ATOM 673 C CA . THR A 1 91 ? 27.366 86.740 19.895 1.00 14.20 90 THR L CA 1
ATOM 674 C C . THR A 1 91 ? 26.701 85.419 20.227 1.00 14.76 90 THR L C 1
ATOM 675 O O . THR A 1 91 ? 26.048 84.813 19.385 1.00 14.04 90 THR L O 1
ATOM 679 N N . TRP A 1 92 ? 26.889 84.960 21.456 1.00 14.21 91 TRP L N 1
ATOM 680 C CA . TRP A 1 92 ? 26.258 83.727 21.893 1.00 16.51 91 TRP L CA 1
ATOM 681 C C . TRP A 1 92 ? 24.884 84.098 22.427 1.00 15.51 91 TRP L C 1
ATOM 682 O O . TRP A 1 92 ? 24.720 85.155 23.034 1.00 16.69 91 TRP L O 1
ATOM 693 N N . ASP A 1 93 ? 23.892 83.250 22.175 1.00 16.16 92 ASP L N 1
ATOM 694 C CA . ASP A 1 93 ? 22.549 83.496 22.689 1.00 17.89 92 ASP L CA 1
ATOM 695 C C . ASP A 1 93 ? 22.254 82.379 23.686 1.00 18.59 92 ASP L C 1
ATOM 696 O O . ASP A 1 93 ? 22.180 81.209 23.316 1.00 18.95 92 ASP L O 1
ATOM 701 N N . SER A 1 94 ? 22.103 82.750 24.952 1.00 20.11 93 SER L N 1
ATOM 702 C CA . SER A 1 94 ? 21.852 81.786 26.015 1.00 23.85 93 SER L CA 1
ATOM 703 C C . SER A 1 94 ? 20.500 81.087 25.949 1.00 24.11 93 SER L C 1
ATOM 704 O O . SER A 1 94 ? 20.346 79.989 26.485 1.00 26.04 93 SER L O 1
ATOM 707 N N . SER A 1 95 ? 19.517 81.712 25.308 1.00 24.16 94 SER L N 1
ATOM 708 C CA . SER A 1 95 ? 18.194 81.099 25.213 1.00 25.77 94 SER L CA 1
ATOM 709 C C . SER A 1 95 ? 18.163 80.043 24.112 1.00 26.23 94 SER L C 1
ATOM 710 O O . SER A 1 95 ? 17.383 79.091 24.171 1.00 25.36 94 SER L O 1
ATOM 713 N N . LEU A 1 96 ? 19.022 80.215 23.111 1.00 24.72 95 LEU L N 1
ATOM 714 C CA . LEU A 1 96 ? 19.088 79.288 21.988 1.00 24.35 95 LEU L CA 1
ATOM 715 C C . LEU A 1 96 ? 20.281 78.343 22.062 1.00 24.88 95 LEU L C 1
ATOM 716 O O . LEU A 1 96 ? 20.341 77.356 21.326 1.00 25.54 95 LEU L O 1
ATOM 721 N N . SER A 1 97 A 21.227 78.642 22.948 1.00 22.27 95 SER L N 1
ATOM 722 C CA . SER A 1 97 A 22.429 77.827 23.071 1.00 22.56 95 SER L CA 1
ATOM 723 C C . SER A 1 97 A 23.091 77.718 21.697 1.00 21.46 95 SER L C 1
ATOM 724 O O . SER A 1 97 A 23.421 76.626 21.231 1.00 21.53 95 SER L O 1
ATOM 727 N N . ALA A 1 98 B 23.283 78.866 21.054 1.00 19.53 95 ALA L N 1
ATOM 728 C CA . ALA A 1 98 B 23.904 78.903 19.735 1.00 17.10 95 ALA L CA 1
ATOM 729 C C . ALA A 1 98 B 24.459 80.286 19.428 1.00 17.84 95 ALA L C 1
ATOM 730 O O . ALA A 1 98 B 24.053 81.277 20.033 1.00 18.81 95 ALA L O 1
ATOM 732 N N . VAL A 1 99 ? 25.402 80.352 18.495 1.00 17.17 96 VAL L N 1
ATOM 733 C CA . VAL A 1 99 ? 25.961 81.642 18.099 1.00 15.88 96 VAL L CA 1
ATOM 734 C C . VAL A 1 99 ? 24.979 82.241 17.104 1.00 15.68 96 VAL L C 1
ATOM 735 O O . VAL A 1 99 ? 24.405 81.520 16.286 1.00 14.61 96 VAL L O 1
ATOM 739 N N . VAL A 1 100 ? 24.773 83.553 17.186 1.00 14.69 97 VAL L N 1
ATOM 740 C CA . VAL A 1 100 ? 23.873 84.228 16.260 1.00 14.00 97 VAL L CA 1
ATOM 741 C C . VAL A 1 100 ? 24.544 85.454 15.649 1.00 13.41 97 VAL L C 1
ATOM 742 O O . VAL A 1 100 ? 25.253 86.200 16.339 1.00 14.46 97 VAL L O 1
ATOM 746 N N . PHE A 1 101 ? 24.329 85.647 14.348 1.00 14.21 98 PHE L N 1
ATOM 747 C CA . PHE A 1 101 ? 24.895 86.786 13.623 1.00 14.38 98 PHE L CA 1
ATOM 748 C C . PHE A 1 101 ? 23.850 87.847 13.314 1.00 14.18 98 PHE L C 1
ATOM 749 O O . PHE A 1 101 ? 22.649 87.563 13.259 1.00 16.30 98 PHE L O 1
ATOM 757 N N . GLY A 1 102 ? 24.320 89.072 13.108 1.00 14.55 99 GLY L N 1
ATOM 758 C CA . GLY A 1 102 ? 23.427 90.145 12.708 1.00 13.67 99 GLY L CA 1
ATOM 759 C C . GLY A 1 102 ? 23.323 89.956 11.202 1.00 13.54 99 GLY L C 1
ATOM 760 O O . GLY A 1 102 ? 24.062 89.149 10.643 1.00 12.88 99 GLY L O 1
ATOM 761 N N . GLY A 1 103 ? 22.429 90.690 10.543 1.00 14.00 100 GLY L N 1
ATOM 762 C CA . GLY A 1 103 ? 22.258 90.538 9.107 1.00 15.70 100 GLY L CA 1
ATOM 763 C C . GLY A 1 103 ? 23.348 91.140 8.242 1.00 16.36 100 GLY L C 1
ATOM 764 O O . GLY A 1 103 ? 23.366 90.937 7.024 1.00 15.61 100 GLY L O 1
ATOM 765 N N . GLY A 1 104 ? 24.257 91.885 8.859 1.00 16.06 101 GLY L N 1
ATOM 766 C CA . GLY A 1 104 ? 25.332 92.492 8.097 1.00 15.98 101 GLY L CA 1
ATOM 767 C C . GLY A 1 104 ? 25.043 93.917 7.666 1.00 15.98 101 GLY L C 1
ATOM 768 O O . GLY A 1 104 ? 23.893 94.285 7.424 1.00 16.49 101 GLY L O 1
ATOM 769 N N . SER A 1 105 ? 26.097 94.719 7.577 1.00 16.08 102 SER L N 1
ATOM 770 C CA . SER A 1 105 ? 25.971 96.117 7.171 1.00 15.46 102 SER L CA 1
ATOM 771 C C . SER A 1 105 ? 27.028 96.432 6.129 1.00 16.85 102 SER L C 1
ATOM 772 O O . SER A 1 105 ? 28.199 96.117 6.310 1.00 16.72 102 SER L O 1
ATOM 775 N N . LYS A 1 106 ? 26.615 97.068 5.041 1.00 18.02 103 LYS L N 1
ATOM 776 C CA . LYS A 1 106 ? 27.561 97.432 3.998 1.00 19.54 103 LYS L CA 1
ATOM 777 C C . LYS A 1 106 ? 28.127 98.812 4.289 1.00 20.81 103 LYS L C 1
ATOM 778 O O . LYS A 1 106 ? 27.374 99.760 4.516 1.00 22.19 103 LYS L O 1
ATOM 784 N N . VAL A 1 107 ? 29.450 98.927 4.305 1.00 19.92 104 VAL L N 1
ATOM 785 C CA . VAL A 1 107 ? 30.076 100.221 4.533 1.00 20.53 104 VAL L CA 1
ATOM 786 C C . VAL A 1 107 ? 30.586 100.729 3.192 1.00 22.06 104 VAL L C 1
ATOM 787 O O . VAL A 1 107 ? 31.383 100.066 2.529 1.00 20.16 104 VAL L O 1
ATOM 791 N N . THR A 1 108 ? 30.099 101.900 2.795 1.00 21.72 105 THR L N 1
ATOM 792 C CA . THR A 1 108 ? 30.496 102.518 1.536 1.00 23.66 105 THR L CA 1
ATOM 793 C C . THR A 1 108 ? 31.325 103.759 1.822 1.00 24.22 105 THR L C 1
ATOM 794 O O . THR A 1 108 ? 30.948 104.587 2.653 1.00 23.95 105 THR L O 1
ATOM 798 N N . VAL A 1 109 ? 32.463 103.876 1.145 1.00 24.66 106 VAL L N 1
ATOM 799 C CA . VAL A 1 109 ? 33.332 105.033 1.315 1.00 25.06 106 VAL L CA 1
ATOM 800 C C . VAL A 1 109 ? 33.043 105.978 0.151 1.00 25.46 106 VAL L C 1
ATOM 801 O O . VAL A 1 109 ? 33.390 105.696 -0.993 1.00 23.04 106 VAL L O 1
ATOM 805 N N . LEU A 1 110 ? 32.396 107.094 0.465 1.00 25.63 107 LEU L N 1
ATOM 806 C CA . LEU A 1 110 ? 31.993 108.089 -0.524 1.00 27.08 107 LEU L CA 1
ATOM 807 C C . LEU A 1 110 ? 33.104 108.957 -1.111 1.00 27.65 107 LEU L C 1
ATOM 808 O O . LEU A 1 110 ? 34.216 109.020 -0.586 1.00 27.84 107 LEU L O 1
ATOM 813 N N . GLY A 1 111 ? 32.781 109.623 -2.218 1.00 28.76 108 GLY L N 1
ATOM 814 C CA . GLY A 1 111 ? 33.722 110.521 -2.865 1.00 29.37 108 GLY L CA 1
ATOM 815 C C . GLY A 1 111 ? 34.821 109.937 -3.731 1.00 30.07 108 GLY L C 1
ATOM 816 O O . GLY A 1 111 ? 35.669 110.677 -4.226 1.00 31.13 108 GLY L O 1
ATOM 817 N N . GLN A 1 112 ? 34.822 108.624 -3.931 1.00 29.58 109 GLN L N 1
ATOM 818 C CA . GLN A 1 112 ? 35.859 108.007 -4.750 1.00 27.63 109 GLN L CA 1
ATOM 819 C C . GLN A 1 112 ? 35.602 108.239 -6.235 1.00 26.83 109 GLN L C 1
ATOM 820 O O . GLN A 1 112 ? 34.456 108.388 -6.664 1.00 25.89 109 GLN L O 1
ATOM 826 N N . PRO A 1 113 ? 36.676 108.300 -7.036 1.00 26.22 110 PRO L N 1
ATOM 827 C CA . PRO A 1 113 ? 36.517 108.512 -8.477 1.00 26.64 110 PRO L CA 1
ATOM 828 C C . PRO A 1 113 ? 35.775 107.325 -9.071 1.00 25.39 110 PRO L C 1
ATOM 829 O O . PRO A 1 113 ? 36.046 106.179 -8.714 1.00 25.80 110 PRO L O 1
ATOM 833 N N . LYS A 1 114 ? 34.834 107.597 -9.965 1.00 24.62 111 LYS L N 1
ATOM 834 C CA . LYS A 1 114 ? 34.071 106.532 -10.594 1.00 23.97 111 LYS L CA 1
ATOM 835 C C . LYS A 1 114 ? 34.787 106.032 -11.839 1.00 24.32 111 LYS L C 1
ATOM 836 O O . LYS A 1 114 ? 35.607 106.740 -12.422 1.00 25.41 111 LYS L O 1
ATOM 842 N N . ALA A 1 115 ? 34.491 104.796 -12.224 1.00 21.80 112 ALA L N 1
ATOM 843 C CA . ALA A 1 115 ? 35.100 104.201 -13.404 1.00 22.18 112 ALA L CA 1
ATOM 844 C C . ALA A 1 115 ? 33.995 103.637 -14.280 1.00 21.79 112 ALA L C 1
ATOM 845 O O . ALA A 1 115 ? 33.201 102.807 -13.833 1.00 21.58 112 ALA L O 1
ATOM 847 N N . ALA A 1 116 ? 33.944 104.101 -15.527 1.00 22.38 113 ALA L N 1
ATOM 848 C CA . ALA A 1 116 ? 32.932 103.655 -16.475 1.00 20.25 113 ALA L CA 1
ATOM 849 C C . ALA A 1 116 ? 33.232 102.250 -16.978 1.00 18.77 113 ALA L C 1
ATOM 850 O O . ALA A 1 116 ? 34.390 101.861 -17.131 1.00 21.12 113 ALA L O 1
ATOM 852 N N . PRO A 1 117 ? 32.182 101.473 -17.256 1.00 18.54 114 PRO L N 1
ATOM 853 C CA . PRO A 1 117 ? 32.364 100.107 -17.739 1.00 18.24 114 PRO L CA 1
ATOM 854 C C . PRO A 1 117 ? 32.874 99.985 -19.165 1.00 19.05 114 PRO L C 1
ATOM 855 O O . PRO A 1 117 ? 32.531 100.791 -20.037 1.00 20.53 114 PRO L O 1
ATOM 859 N N A SER A 1 118 ? 33.714 98.969 -19.337 0.50 19.08 115 SER L N 1
ATOM 860 N N B SER A 1 118 ? 33.703 98.959 -19.328 0.50 18.73 115 SER L N 1
ATOM 861 C CA A SER A 1 118 ? 34.222 98.634 -20.660 0.50 19.54 115 SER L CA 1
ATOM 862 C CA B SER A 1 118 ? 34.225 98.601 -20.638 0.50 18.80 115 SER L CA 1
ATOM 863 C C A SER A 1 118 ? 33.282 97.520 -21.103 0.50 18.46 115 SER L C 1
ATOM 864 C C B SER A 1 118 ? 33.270 97.507 -21.099 0.50 18.07 115 SER L C 1
ATOM 865 O O A SER A 1 118 ? 33.122 96.523 -20.399 0.50 19.25 115 SER L O 1
ATOM 866 O O B SER A 1 118 ? 33.091 96.507 -20.403 0.50 18.93 115 SER L O 1
ATOM 871 N N . VAL A 1 119 ? 32.656 97.689 -22.275 1.00 17.34 116 VAL L N 1
ATOM 872 C CA . VAL A 1 119 ? 31.686 96.714 -22.738 1.00 16.88 116 VAL L CA 1
ATOM 873 C C . VAL A 1 119 ? 32.045 96.082 -24.071 1.00 16.12 116 VAL L C 1
ATOM 874 O O . VAL A 1 119 ? 32.408 96.773 -25.018 1.00 15.71 116 VAL L O 1
ATOM 878 N N . THR A 1 120 ? 31.943 94.758 -24.124 1.00 16.46 117 THR L N 1
ATOM 879 C CA . THR A 1 120 ? 32.207 94.004 -25.343 1.00 15.84 117 THR L CA 1
ATOM 880 C C . THR A 1 120 ? 31.007 93.108 -25.623 1.00 14.64 117 THR L C 1
ATOM 881 O O . THR A 1 120 ? 30.576 92.337 -24.762 1.00 15.43 117 THR L O 1
ATOM 885 N N . LEU A 1 121 ? 30.465 93.217 -26.829 1.00 14.72 118 LEU L N 1
ATOM 886 C CA . LEU A 1 121 ? 29.310 92.422 -27.216 1.00 12.70 118 LEU L CA 1
ATOM 887 C C . LEU A 1 121 ? 29.622 91.482 -28.376 1.00 14.04 118 LEU L C 1
ATOM 888 O O . LEU A 1 121 ? 30.070 91.916 -29.437 1.00 14.90 118 LEU L O 1
ATOM 893 N N . PHE A 1 122 ? 29.396 90.192 -28.157 1.00 12.53 119 PHE L N 1
ATOM 894 C CA . PHE A 1 122 ? 29.623 89.193 -29.191 1.00 14.41 119 PHE L CA 1
ATOM 895 C C . PHE A 1 122 ? 28.302 88.667 -29.730 1.00 16.25 119 PHE L C 1
ATOM 896 O O . PHE A 1 122 ? 27.357 88.436 -28.975 1.00 15.69 119 PHE L O 1
ATOM 904 N N . PRO A 1 123 ? 28.218 88.481 -31.052 1.00 16.40 120 PRO L N 1
ATOM 905 C CA . PRO A 1 123 ? 27.015 87.964 -31.702 1.00 17.58 120 PRO L CA 1
ATOM 906 C C . PRO A 1 123 ? 27.064 86.437 -31.589 1.00 17.90 120 PRO L C 1
ATOM 907 O O . PRO A 1 123 ? 28.068 85.877 -31.140 1.00 17.10 120 PRO L O 1
ATOM 911 N N . PRO A 1 124 ? 25.985 85.745 -31.981 1.00 16.77 121 PRO L N 1
ATOM 912 C CA . PRO A 1 124 ? 25.992 84.279 -31.900 1.00 16.99 121 PRO L CA 1
ATOM 913 C C . PRO A 1 124 ? 27.060 83.750 -32.853 1.00 17.07 121 PRO L C 1
ATOM 914 O O . PRO A 1 124 ? 27.273 84.319 -33.921 1.00 16.27 121 PRO L O 1
ATOM 918 N N . SER A 1 125 ? 27.734 82.673 -32.467 1.00 16.83 122 SER L N 1
ATOM 919 C CA . SER A 1 125 ? 28.759 82.090 -33.322 1.00 17.00 122 SER L CA 1
ATOM 920 C C . SER A 1 125 ? 28.072 81.262 -34.403 1.00 18.02 122 SER L C 1
ATOM 921 O O . SER A 1 125 ? 26.937 80.818 -34.227 1.00 16.55 122 SER L O 1
ATOM 924 N N . SER A 1 126 ? 28.759 81.058 -35.523 1.00 19.51 123 SER L N 1
ATOM 925 C CA . SER A 1 126 ? 28.200 80.265 -36.609 1.00 21.40 123 SER L CA 1
ATOM 926 C C . SER A 1 126 ? 27.908 78.862 -36.105 1.00 20.31 123 SER L C 1
ATOM 927 O O . SER A 1 126 ? 26.885 78.269 -36.446 1.00 21.50 123 SER L O 1
ATOM 930 N N . GLU A 1 127 ? 28.814 78.332 -35.288 1.00 20.22 124 GLU L N 1
ATOM 931 C CA . GLU A 1 127 ? 28.647 76.998 -34.738 1.00 19.96 124 GLU L CA 1
ATOM 932 C C . GLU A 1 127 ? 27.374 76.881 -33.906 1.00 20.26 124 GLU L C 1
ATOM 933 O O . GLU A 1 127 ? 26.654 75.889 -34.004 1.00 18.32 124 GLU L O 1
ATOM 939 N N . GLU A 1 128 ? 27.089 77.887 -33.083 1.00 17.41 125 GLU L N 1
ATOM 940 C CA . GLU A 1 128 ? 25.883 77.816 -32.263 1.00 17.52 125 GLU L CA 1
ATOM 941 C C . GLU A 1 128 ? 24.635 77.887 -33.138 1.00 17.23 125 GLU L C 1
ATOM 942 O O . GLU A 1 128 ? 23.677 77.150 -32.923 1.00 18.80 125 GLU L O 1
ATOM 948 N N . LEU A 1 129 ? 24.655 78.773 -34.127 1.00 17.82 126 LEU L N 1
ATOM 949 C CA . LEU A 1 129 ? 23.523 78.922 -35.036 1.00 20.31 126 LEU L CA 1
ATOM 950 C C . LEU A 1 129 ? 23.272 77.611 -35.780 1.00 22.07 126 LEU L C 1
ATOM 951 O O . LEU A 1 129 ? 22.125 77.249 -36.057 1.00 21.83 126 LEU L O 1
ATOM 956 N N . GLN A 1 130 ? 24.349 76.903 -36.105 1.00 21.57 127 GLN L N 1
ATOM 957 C CA . GLN A 1 130 ? 24.229 75.630 -36.807 1.00 24.22 127 GLN L CA 1
ATOM 958 C C . GLN A 1 130 ? 23.653 74.569 -35.872 1.00 25.33 127 GLN L C 1
ATOM 959 O O . GLN A 1 130 ? 23.212 73.505 -36.313 1.00 28.20 127 GLN L O 1
ATOM 965 N N . ALA A 1 131 ? 23.649 74.869 -34.577 1.00 24.34 128 ALA L N 1
ATOM 966 C CA . ALA A 1 131 ? 23.098 73.956 -33.582 1.00 24.57 128 ALA L CA 1
ATOM 967 C C . ALA A 1 131 ? 21.680 74.419 -33.237 1.00 24.72 128 ALA L C 1
ATOM 968 O O . ALA A 1 131 ? 21.079 73.960 -32.264 1.00 25.64 128 ALA L O 1
ATOM 970 N N . ASN A 1 132 ? 21.167 75.345 -34.043 1.00 25.83 129 ASN L N 1
ATOM 971 C CA . ASN A 1 132 ? 19.821 75.895 -33.882 1.00 26.99 129 ASN L CA 1
ATOM 972 C C . ASN A 1 132 ? 19.609 76.681 -32.589 1.00 26.68 129 ASN L C 1
ATOM 973 O O . ASN A 1 132 ? 18.517 76.689 -32.017 1.00 26.76 129 ASN L O 1
ATOM 978 N N . LYS A 1 133 ? 20.661 77.351 -32.134 1.00 24.75 130 LYS L N 1
ATOM 979 C CA . LYS A 1 133 ? 20.590 78.161 -30.926 1.00 23.94 130 LYS L CA 1
ATOM 980 C C . LYS A 1 133 ? 21.272 79.488 -31.228 1.00 22.56 130 LYS L C 1
ATOM 981 O O . LYS A 1 133 ? 21.977 79.611 -32.229 1.00 19.76 130 LYS L O 1
ATOM 987 N N . ALA A 1 134 ? 21.055 80.479 -30.370 1.00 20.06 131 ALA L N 1
ATOM 988 C CA . ALA A 1 134 ? 21.660 81.792 -30.557 1.00 20.76 131 ALA L CA 1
ATOM 989 C C . ALA A 1 134 ? 21.776 82.510 -29.223 1.00 20.40 131 ALA L C 1
ATOM 990 O O . ALA A 1 134 ? 20.784 82.697 -28.523 1.00 21.50 131 ALA L O 1
ATOM 992 N N . THR A 1 135 ? 22.995 82.901 -28.873 1.00 17.46 132 THR L N 1
ATOM 993 C CA . THR A 1 135 ? 23.233 83.608 -27.626 1.00 17.08 132 THR L CA 1
ATOM 994 C C . THR A 1 135 ? 24.093 84.844 -27.866 1.00 17.10 132 THR L C 1
ATOM 995 O O . THR A 1 135 ? 25.159 84.757 -28.476 1.00 15.96 132 THR L O 1
ATOM 999 N N . LEU A 1 136 ? 23.621 85.996 -27.404 1.00 14.54 133 LEU L N 1
ATOM 1000 C CA . LEU A 1 136 ? 24.397 87.225 -27.508 1.00 15.71 133 LEU L CA 1
ATOM 1001 C C . LEU A 1 136 ? 25.099 87.331 -26.158 1.00 15.76 133 LEU L C 1
ATOM 1002 O O . LEU A 1 136 ? 24.488 87.098 -25.114 1.00 16.56 133 LEU L O 1
ATOM 1007 N N . VAL A 1 137 ? 26.381 87.675 -26.183 1.00 14.73 134 VAL L N 1
ATOM 1008 C CA . VAL A 1 137 ? 27.173 87.759 -24.963 1.00 14.22 134 VAL L CA 1
ATOM 1009 C C . VAL A 1 137 ? 27.681 89.158 -24.696 1.00 13.40 134 VAL L C 1
ATOM 1010 O O . VAL A 1 137 ? 28.472 89.700 -25.469 1.00 13.16 134 VAL L O 1
ATOM 1014 N N . CYS A 1 138 ? 27.243 89.729 -23.578 1.00 12.84 135 CYS L N 1
ATOM 1015 C CA . CYS A 1 138 ? 27.646 91.078 -23.200 1.00 13.46 135 CYS L CA 1
ATOM 1016 C C . CYS A 1 138 ? 28.558 91.018 -21.976 1.00 14.32 135 CYS L C 1
ATOM 1017 O O . CYS A 1 138 ? 28.117 90.663 -20.881 1.00 17.19 135 CYS L O 1
ATOM 1020 N N . LEU A 1 139 ? 29.829 91.357 -22.170 1.00 12.81 136 LEU L N 1
ATOM 1021 C CA . LEU A 1 139 ? 30.813 91.329 -21.090 1.00 14.30 136 LEU L CA 1
ATOM 1022 C C . LEU A 1 139 ? 31.124 92.741 -20.610 1.00 15.66 136 LEU L C 1
ATOM 1023 O O . LEU A 1 139 ? 31.513 93.609 -21.389 1.00 15.90 136 LEU L O 1
ATOM 1028 N N . ILE A 1 140 ? 30.970 92.950 -19.305 1.00 15.53 137 ILE L N 1
ATOM 1029 C CA . ILE A 1 140 ? 31.146 94.265 -18.698 1.00 16.24 137 ILE L CA 1
ATOM 1030 C C . ILE A 1 140 ? 32.222 94.236 -17.626 1.00 15.57 137 ILE L C 1
ATOM 1031 O O . ILE A 1 140 ? 32.142 93.446 -16.689 1.00 16.13 137 ILE L O 1
ATOM 1036 N N . SER A 1 141 ? 33.212 95.115 -17.748 1.00 16.49 138 SER L N 1
ATOM 1037 C CA . SER A 1 141 ? 34.303 95.122 -16.783 1.00 16.59 138 SER L CA 1
ATOM 1038 C C . SER A 1 141 ? 34.868 96.491 -16.430 1.00 18.25 138 SER L C 1
ATOM 1039 O O . SER A 1 141 ? 34.537 97.507 -17.045 1.00 18.59 138 SER L O 1
ATOM 1042 N N . ASP A 1 142 ? 35.731 96.491 -15.419 1.00 18.58 139 ASP L N 1
ATOM 1043 C CA . ASP A 1 142 ? 36.404 97.689 -14.941 1.00 19.65 139 ASP L CA 1
ATOM 1044 C C . ASP A 1 142 ? 35.517 98.855 -14.518 1.00 19.45 139 ASP L C 1
ATOM 1045 O O . ASP A 1 142 ? 35.893 100.008 -14.709 1.00 20.76 139 ASP L O 1
ATOM 1050 N N . PHE A 1 143 ? 34.349 98.578 -13.944 1.00 18.13 140 PHE L N 1
ATOM 1051 C CA . PHE A 1 143 ? 33.495 99.676 -13.501 1.00 17.56 140 PHE L CA 1
ATOM 1052 C C . PHE A 1 143 ? 33.506 99.792 -11.980 1.00 18.82 140 PHE L C 1
ATOM 1053 O O . PHE A 1 143 ? 33.776 98.818 -11.282 1.00 19.18 140 PHE L O 1
ATOM 1061 N N . TYR A 1 144 ? 33.250 100.997 -11.481 1.00 19.75 141 TYR L N 1
ATOM 1062 C CA . TYR A 1 144 ? 33.206 101.255 -10.043 1.00 20.12 141 TYR L CA 1
ATOM 1063 C C . TYR A 1 144 ? 32.413 102.536 -9.801 1.00 20.93 141 TYR L C 1
ATOM 1064 O O . TYR A 1 144 ? 32.634 103.545 -10.473 1.00 19.59 141 TYR L O 1
ATOM 1073 N N . PRO A 1 145 ? 31.501 102.529 -8.814 1.00 21.09 142 PRO L N 1
ATOM 1074 C CA . PRO A 1 145 ? 31.158 101.422 -7.910 1.00 22.36 142 PRO L CA 1
ATOM 1075 C C . PRO A 1 145 ? 30.566 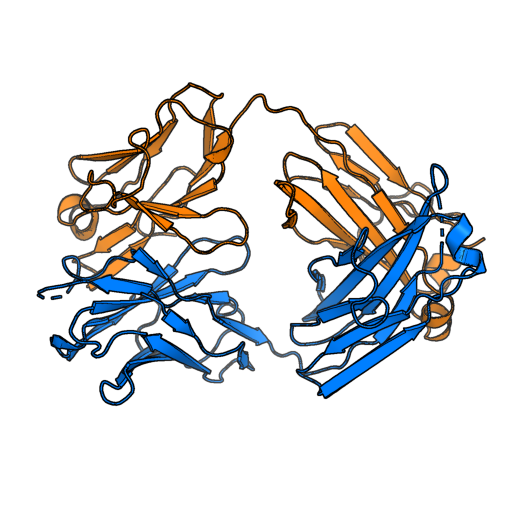100.186 -8.600 1.00 23.52 142 PRO L C 1
ATOM 1076 O O . PRO A 1 145 ? 30.212 100.234 -9.781 1.00 20.97 142 PRO L O 1
ATOM 1080 N N . GLY A 1 146 ? 30.479 99.080 -7.861 1.00 22.92 143 GLY L N 1
ATOM 1081 C CA . GLY A 1 146 ? 29.977 97.838 -8.424 1.00 23.72 143 GLY L CA 1
ATOM 1082 C C . GLY A 1 146 ? 28.478 97.678 -8.557 1.00 24.83 143 GLY L C 1
ATOM 1083 O O . GLY A 1 146 ? 27.870 96.839 -7.890 1.00 27.41 143 GLY L O 1
ATOM 1084 N N . ALA A 1 147 ? 27.878 98.477 -9.427 1.00 24.01 144 ALA L N 1
ATOM 1085 C CA . ALA A 1 147 ? 26.446 98.414 -9.654 1.00 23.59 144 ALA L CA 1
ATOM 1086 C C . ALA A 1 147 ? 26.138 98.918 -11.053 1.00 22.30 144 ALA L C 1
ATOM 1087 O O . ALA A 1 147 ? 26.559 100.013 -11.431 1.00 21.03 144 ALA L O 1
ATOM 1089 N N . VAL A 1 148 ? 25.418 98.106 -11.819 1.00 22.19 145 VAL L N 1
ATOM 1090 C CA . VAL A 1 148 ? 25.033 98.469 -13.175 1.00 21.84 145 VAL L CA 1
ATOM 1091 C C . VAL A 1 148 ? 23.643 97.944 -13.476 1.00 21.89 145 VAL L C 1
ATOM 1092 O O . VAL A 1 148 ? 23.125 97.064 -12.789 1.00 24.08 145 VAL L O 1
ATOM 1096 N N . THR A 1 149 ? 23.042 98.508 -14.510 1.00 20.52 146 THR L N 1
ATOM 1097 C CA . THR A 1 149 ? 21.737 98.088 -14.969 1.00 21.91 146 THR L CA 1
ATOM 1098 C C . THR A 1 149 ? 21.997 97.690 -16.411 1.00 21.20 146 THR L C 1
ATOM 1099 O O . THR A 1 149 ? 22.635 98.435 -17.154 1.00 23.33 146 THR L O 1
ATOM 1103 N N . VAL A 1 150 ? 21.540 96.506 -16.794 1.00 19.23 147 VAL L N 1
ATOM 1104 C CA . VAL A 1 150 ? 21.744 96.035 -18.153 1.00 20.09 147 VAL L CA 1
ATOM 1105 C C . VAL A 1 150 ? 20.404 95.885 -18.852 1.00 20.91 147 VAL L C 1
ATOM 1106 O O . VAL A 1 150 ? 19.498 95.224 -18.345 1.00 21.94 147 VAL L O 1
ATOM 1110 N N . ALA A 1 151 ? 20.278 96.535 -20.003 1.00 18.89 148 ALA L N 1
ATOM 1111 C CA . ALA A 1 151 ? 19.061 96.476 -20.796 1.00 19.83 148 ALA L CA 1
ATOM 1112 C C . ALA A 1 151 ? 19.454 96.024 -22.197 1.00 20.12 148 ALA L C 1
ATOM 1113 O O . ALA A 1 151 ? 20.556 96.324 -22.668 1.00 22.28 148 ALA L O 1
ATOM 1115 N N . TRP A 1 152 ? 18.561 95.283 -22.842 1.00 20.13 149 TRP L N 1
ATOM 1116 C CA . TRP A 1 152 ? 18.788 94.780 -24.194 1.00 19.02 149 TRP L CA 1
ATOM 1117 C C . TRP A 1 152 ? 17.697 95.289 -25.117 1.00 21.15 149 TRP L C 1
ATOM 1118 O O . TRP A 1 152 ? 16.552 95.477 -24.690 1.00 18.49 149 TRP L O 1
ATOM 1129 N N . LYS A 1 153 ? 18.052 95.499 -26.381 1.00 21.10 150 LYS L N 1
ATOM 1130 C CA . LYS A 1 153 ? 17.098 95.973 -27.378 1.00 23.50 150 LYS L CA 1
ATOM 1131 C C . LYS A 1 153 ? 17.233 95.157 -28.652 1.00 23.64 150 LYS L C 1
ATOM 1132 O O . LYS A 1 153 ? 18.327 94.730 -29.017 1.00 22.89 150 LYS L O 1
ATOM 1138 N N . ALA A 1 154 ? 16.103 94.939 -29.310 1.00 21.57 151 ALA L N 1
ATOM 1139 C CA . ALA A 1 154 ? 16.044 94.245 -30.587 1.00 23.41 151 ALA L CA 1
ATOM 1140 C C . ALA A 1 154 ? 15.645 95.450 -31.424 1.00 25.66 151 ALA L C 1
ATOM 1141 O O . ALA A 1 154 ? 14.544 95.972 -31.262 1.00 24.74 151 ALA L O 1
ATOM 1143 N N . ASP A 1 155 ? 16.545 95.911 -32.287 1.00 27.43 152 ASP L N 1
ATOM 1144 C CA . ASP A 1 155 ? 16.288 97.118 -33.065 1.00 30.28 152 ASP L CA 1
ATOM 1145 C C . ASP A 1 155 ? 16.214 98.230 -32.013 1.00 31.48 152 ASP L C 1
ATOM 1146 O O . ASP A 1 155 ? 17.222 98.554 -31.384 1.00 31.67 152 ASP L O 1
ATOM 1151 N N . SER A 1 156 ? 15.030 98.795 -31.795 1.00 32.63 153 SER L N 1
ATOM 1152 C CA . SER A 1 156 ? 14.880 99.853 -30.800 1.00 32.84 153 SER L CA 1
ATOM 1153 C C . SER A 1 156 ? 13.893 99.470 -29.700 1.00 32.60 153 SER L C 1
ATOM 1154 O O . SER A 1 156 ? 13.558 100.290 -28.842 1.00 33.45 153 SER L O 1
ATOM 1157 N N . SER A 1 157 ? 13.439 98.221 -29.719 1.00 30.25 154 SER L N 1
ATOM 1158 C CA . SER A 1 157 ? 12.476 97.744 -28.734 1.00 30.36 154 SER L CA 1
ATOM 1159 C C . SER A 1 157 ? 13.112 96.982 -27.578 1.00 28.89 154 SER L C 1
ATOM 1160 O O . SER A 1 157 ? 13.996 96.147 -27.779 1.00 29.16 154 SER L O 1
ATOM 1163 N N . PRO A 1 158 ? 12.665 97.260 -26.344 1.00 27.40 155 PRO L N 1
ATOM 1164 C CA . PRO A 1 158 ? 13.200 96.590 -25.157 1.00 28.32 155 PRO L CA 1
ATOM 1165 C C . PRO A 1 158 ? 12.966 95.079 -25.187 1.00 27.99 155 PRO L C 1
ATOM 1166 O O . PRO A 1 158 ? 11.884 94.618 -25.548 1.00 28.42 155 PRO L O 1
ATOM 1170 N N . VAL A 1 159 ? 13.992 94.317 -24.820 1.00 26.65 156 VAL L N 1
ATOM 1171 C CA . VAL A 1 159 ? 13.894 92.864 -24.760 1.00 26.91 156 VAL L CA 1
ATOM 1172 C C . VAL A 1 159 ? 13.658 92.525 -23.293 1.00 26.79 156 VAL L C 1
ATOM 1173 O O . VAL A 1 159 ? 14.486 92.832 -22.438 1.00 25.46 156 VAL L O 1
ATOM 1177 N N . LYS A 1 160 ? 12.530 91.887 -23.004 1.00 25.83 157 LYS L N 1
ATOM 1178 C CA . LYS A 1 160 ? 12.184 91.563 -21.629 1.00 26.89 157 LYS L CA 1
ATOM 1179 C C . LYS A 1 160 ? 12.270 90.082 -21.276 1.00 26.23 157 LYS L C 1
ATOM 1180 O O . LYS A 1 160 ? 12.025 89.706 -20.130 1.00 29.16 157 LYS L O 1
ATOM 1186 N N . ALA A 1 161 ? 12.609 89.243 -22.251 1.00 23.09 158 ALA L N 1
ATOM 1187 C CA . ALA A 1 161 ? 12.714 87.804 -22.003 1.00 22.11 158 ALA L CA 1
ATOM 1188 C C . ALA A 1 161 ? 14.011 87.238 -22.562 1.00 21.54 158 ALA L C 1
ATOM 1189 O O . ALA A 1 161 ? 14.593 87.802 -23.483 1.00 20.21 158 ALA L O 1
ATOM 1191 N N . GLY A 1 162 ? 14.452 86.123 -21.986 1.00 21.89 159 GLY L N 1
ATOM 1192 C CA . GLY A 1 162 ? 15.666 85.461 -22.436 1.00 22.15 159 GLY L CA 1
ATOM 1193 C C . GLY A 1 162 ? 16.964 86.063 -21.936 1.00 21.80 159 GLY L C 1
ATOM 1194 O O . GLY A 1 162 ? 18.043 85.672 -22.391 1.00 19.89 159 GLY L O 1
ATOM 1195 N N . VAL A 1 163 ? 16.877 87.007 -21.004 1.00 21.69 160 VAL L N 1
ATOM 1196 C CA . VAL A 1 163 ? 18.073 87.650 -20.470 1.00 20.76 160 VAL L CA 1
ATOM 1197 C C . VAL A 1 163 ? 18.505 87.055 -19.134 1.00 21.76 160 VAL L C 1
ATOM 1198 O O . VAL A 1 163 ? 17.683 86.815 -18.254 1.00 21.70 160 VAL L O 1
ATOM 1202 N N . GLU A 1 164 ? 19.804 86.818 -18.992 1.00 20.69 161 GLU L N 1
ATOM 1203 C CA . GLU A 1 164 ? 20.363 86.299 -17.754 1.00 21.72 161 GLU L CA 1
ATOM 1204 C C . GLU A 1 164 ? 21.568 87.185 -17.445 1.00 22.53 161 GLU L C 1
ATOM 1205 O O . GLU A 1 164 ? 22.522 87.248 -18.225 1.00 21.19 161 GLU L O 1
ATOM 1211 N N . THR A 1 165 ? 21.517 87.885 -16.318 1.00 20.64 162 THR L N 1
ATOM 1212 C CA . THR A 1 165 ? 22.603 88.781 -15.936 1.00 20.64 162 THR L CA 1
ATOM 1213 C C . THR A 1 165 ? 23.148 88.436 -14.563 1.00 22.08 162 THR L C 1
ATOM 1214 O O . THR A 1 165 ? 22.388 88.203 -13.627 1.00 21.86 162 THR L O 1
ATOM 1218 N N . THR A 1 166 ? 24.470 88.411 -14.447 1.00 20.00 163 THR L N 1
ATOM 1219 C CA . THR A 1 166 ? 25.109 88.094 -13.178 1.00 21.99 163 THR L CA 1
ATOM 1220 C C . THR A 1 166 ? 25.181 89.334 -12.301 1.00 22.82 163 THR L C 1
ATOM 1221 O O . THR A 1 166 ? 25.070 90.459 -12.785 1.00 22.85 163 THR L O 1
ATOM 1225 N N . THR A 1 167 ? 25.362 89.120 -11.005 1.00 23.82 164 THR L N 1
ATOM 1226 C CA . THR A 1 167 ? 25.516 90.230 -10.086 1.00 25.66 164 THR L CA 1
ATOM 1227 C C . THR A 1 167 ? 26.976 90.636 -10.269 1.00 25.75 164 THR L C 1
ATOM 1228 O O . THR A 1 167 ? 27.797 89.829 -10.703 1.00 25.52 164 THR L O 1
ATOM 1232 N N . PRO A 1 168 ? 27.317 91.894 -9.965 1.00 25.88 165 PRO L N 1
ATOM 1233 C CA . PRO A 1 168 ? 28.704 92.339 -10.120 1.00 25.41 165 PRO L CA 1
ATOM 1234 C C . PRO A 1 168 ? 29.691 91.564 -9.245 1.00 26.10 165 PRO L C 1
ATOM 1235 O O . PRO A 1 168 ? 29.392 91.229 -8.097 1.00 26.26 165 PRO L O 1
ATOM 1239 N N . SER A 1 169 ? 30.864 91.278 -9.797 1.00 23.43 166 SER L N 1
ATOM 1240 C CA . SER A 1 169 ? 31.897 90.560 -9.063 1.00 24.47 166 SER L CA 1
ATOM 1241 C C . SER A 1 169 ? 33.140 91.436 -9.000 1.00 23.80 166 SER L C 1
ATOM 1242 O O . SER A 1 169 ? 33.480 92.121 -9.966 1.00 20.80 166 SER L O 1
ATOM 1245 N N . LYS A 1 170 ? 33.817 91.421 -7.859 1.00 23.34 167 LYS L N 1
ATOM 1246 C CA . LYS A 1 170 ? 35.008 92.238 -7.690 1.00 25.02 167 LYS L CA 1
ATOM 1247 C C . LYS A 1 170 ? 36.224 91.648 -8.396 1.00 25.94 167 LYS L C 1
ATOM 1248 O O . LYS A 1 170 ? 36.540 90.467 -8.239 1.00 26.59 167 LYS L O 1
ATOM 1254 N N . GLN A 1 171 ? 36.895 92.486 -9.180 1.00 26.67 168 GLN L N 1
ATOM 1255 C CA . GLN A 1 171 ? 38.087 92.092 -9.924 1.00 28.21 168 GLN L CA 1
ATOM 1256 C C . GLN A 1 171 ? 39.328 92.256 -9.055 1.00 29.76 168 GLN L C 1
ATOM 1257 O O . GLN A 1 171 ? 39.269 92.861 -7.984 1.00 30.40 168 GLN L O 1
ATOM 1263 N N . SER A 1 172 ? 40.454 91.735 -9.530 1.00 30.63 169 SER L N 1
ATOM 1264 C CA . SER A 1 172 ? 41.704 91.827 -8.787 1.00 33.21 169 SER L CA 1
ATOM 1265 C C . SER A 1 172 ? 42.171 93.275 -8.626 1.00 32.60 169 SER L C 1
ATOM 1266 O O . SER A 1 172 ? 42.948 93.582 -7.721 1.00 32.73 169 SER L O 1
ATOM 1269 N N . ASN A 1 173 ? 41.703 94.164 -9.502 1.00 31.25 170 ASN L N 1
ATOM 1270 C CA . ASN A 1 173 ? 42.094 95.572 -9.432 1.00 30.10 170 ASN L CA 1
ATOM 1271 C C . ASN A 1 173 ? 41.078 96.404 -8.664 1.00 28.86 170 ASN L C 1
ATOM 1272 O O . ASN A 1 173 ? 41.067 97.633 -8.747 1.00 28.77 170 ASN L O 1
ATOM 1277 N N . ASN A 1 174 ? 40.225 95.710 -7.919 1.00 28.53 171 ASN L N 1
ATOM 1278 C CA . ASN A 1 174 ? 39.192 96.321 -7.092 1.00 28.58 171 ASN L CA 1
ATOM 1279 C C . ASN A 1 174 ? 38.035 96.984 -7.831 1.00 28.13 171 ASN L C 1
ATOM 1280 O O . ASN A 1 174 ? 37.187 97.635 -7.220 1.00 27.66 171 ASN L O 1
ATOM 1285 N N . LYS A 1 175 ? 38.006 96.828 -9.149 1.00 26.70 172 LYS L N 1
ATOM 1286 C CA . LYS A 1 175 ? 36.899 97.354 -9.932 1.00 24.10 172 LYS L CA 1
ATOM 1287 C C . LYS A 1 175 ? 35.955 96.163 -10.074 1.00 22.34 172 LYS L C 1
ATOM 1288 O O . LYS A 1 175 ? 36.256 95.083 -9.570 1.00 22.15 172 LYS L O 1
ATOM 1294 N N . TYR A 1 176 ? 34.823 96.346 -10.741 1.00 20.64 173 TYR L N 1
ATOM 1295 C CA . TYR A 1 176 ? 33.864 95.256 -10.876 1.00 19.83 173 TYR L CA 1
ATOM 1296 C C . TYR A 1 176 ? 33.578 94.795 -12.296 1.00 19.58 173 TYR L C 1
ATOM 1297 O O . TYR A 1 176 ? 33.817 95.516 -13.265 1.00 19.72 173 TYR L O 1
ATOM 1306 N N . ALA A 1 177 ? 33.046 93.581 -12.392 1.00 19.55 174 ALA L N 1
ATOM 1307 C CA . ALA A 1 177 ? 32.708 92.967 -13.665 1.00 18.22 174 ALA L CA 1
ATOM 1308 C C . ALA A 1 177 ? 31.359 92.273 -13.573 1.00 18.43 174 ALA L C 1
ATOM 1309 O O . ALA A 1 177 ? 30.895 91.919 -12.488 1.00 18.78 174 ALA L O 1
ATOM 1311 N N . ALA A 1 178 ? 30.728 92.087 -14.725 1.00 15.96 175 ALA L N 1
ATOM 1312 C CA . ALA A 1 178 ? 29.455 91.403 -14.793 1.00 15.70 175 ALA L CA 1
ATOM 1313 C C . ALA A 1 178 ? 29.273 90.961 -16.229 1.00 16.52 175 ALA L C 1
ATOM 1314 O O . ALA A 1 178 ? 29.990 91.413 -17.119 1.00 16.88 175 ALA L O 1
ATOM 1316 N N . SER A 1 179 ? 28.327 90.065 -16.451 1.00 16.18 176 SER L N 1
ATOM 1317 C CA . SER A 1 179 ? 28.064 89.598 -17.800 1.00 15.71 176 SER L CA 1
ATOM 1318 C C . SER A 1 179 ? 26.572 89.411 -17.984 1.00 15.72 176 SER L C 1
ATOM 1319 O O . SER A 1 179 ? 25.841 89.141 -17.025 1.00 16.09 176 SER L O 1
ATOM 1322 N N . SER A 1 180 ? 26.111 89.590 -19.215 1.00 14.09 177 SER L N 1
ATOM 1323 C CA . SER A 1 180 ? 24.699 89.421 -19.513 1.00 15.49 177 SER L CA 1
ATOM 1324 C C . SER A 1 180 ? 24.579 88.632 -20.803 1.00 15.91 177 SER L C 1
ATOM 1325 O O . SER A 1 180 ? 25.335 88.857 -21.749 1.00 15.80 177 SER L O 1
ATOM 1328 N N . TYR A 1 181 ? 23.637 87.698 -20.815 1.00 16.08 178 TYR L N 1
ATOM 1329 C CA . TYR A 1 181 ? 23.387 86.837 -21.964 1.00 17.10 178 TYR L CA 1
ATOM 1330 C C . TYR A 1 181 ? 21.958 86.983 -22.466 1.00 18.17 178 TYR L C 1
ATOM 1331 O O . TYR A 1 181 ? 21.013 87.058 -21.676 1.00 19.22 178 TYR L O 1
ATOM 1340 N N . LEU A 1 182 ? 21.800 87.021 -23.782 1.00 15.59 179 LEU L N 1
ATOM 1341 C CA . LEU A 1 182 ? 20.471 87.108 -24.376 1.00 17.16 179 LEU L CA 1
ATOM 1342 C C . LEU A 1 182 ? 20.292 85.887 -25.262 1.00 19.08 179 LEU L C 1
ATOM 1343 O O . LEU A 1 182 ? 21.022 85.707 -26.242 1.00 19.01 179 LEU L O 1
ATOM 1348 N N . SER A 1 183 ? 19.336 85.038 -24.899 1.00 19.83 180 SER L N 1
ATOM 1349 C CA . SER A 1 183 ? 19.050 83.838 -25.679 1.00 22.45 180 SER L CA 1
ATOM 1350 C C . SER A 1 183 ? 17.958 84.152 -26.687 1.00 23.57 180 SER L C 1
ATOM 1351 O O . SER A 1 183 ? 16.929 84.734 -26.340 1.00 23.70 180 SER L O 1
ATOM 1354 N N . LEU A 1 184 ? 18.195 83.764 -27.936 1.00 23.46 181 LEU L N 1
ATOM 1355 C CA . LEU A 1 184 ? 17.258 84.004 -29.027 1.00 23.79 181 LEU L CA 1
ATOM 1356 C C . LEU A 1 184 ? 17.215 82.775 -29.918 1.00 24.28 181 LEU L C 1
ATOM 1357 O O . LEU A 1 184 ? 18.075 81.901 -29.822 1.00 22.70 181 LEU L O 1
ATOM 1362 N N . THR A 1 185 ? 16.212 82.712 -30.789 1.00 24.22 182 THR L N 1
ATOM 1363 C CA . THR A 1 185 ? 16.126 81.610 -31.736 1.00 24.86 182 THR L CA 1
ATOM 1364 C C . THR A 1 185 ? 16.890 82.140 -32.944 1.00 25.05 182 THR L C 1
ATOM 1365 O O . THR A 1 185 ? 16.961 83.351 -33.148 1.00 24.20 182 THR L O 1
ATOM 1369 N N . PRO A 1 186 ? 17.490 81.251 -33.746 1.00 25.48 183 PRO L N 1
ATOM 1370 C CA . PRO A 1 186 ? 18.227 81.736 -34.915 1.00 26.70 183 PRO L CA 1
ATOM 1371 C C . PRO A 1 186 ? 17.377 82.658 -35.791 1.00 27.32 183 PRO L C 1
ATOM 1372 O O . PRO A 1 186 ? 17.878 83.627 -36.353 1.00 27.13 183 PRO L O 1
ATOM 1376 N N . GLU A 1 187 ? 16.089 82.359 -35.901 1.00 27.96 184 GLU L N 1
ATOM 1377 C CA . GLU A 1 187 ? 15.210 83.176 -36.728 1.00 30.44 184 GLU L CA 1
ATOM 1378 C C . GLU A 1 187 ? 15.049 84.590 -36.171 1.00 28.20 184 GLU L C 1
ATOM 1379 O O . GLU A 1 187 ? 15.002 85.560 -36.930 1.00 28.79 184 GLU L O 1
ATOM 1385 N N . GLN A 1 188 ? 14.969 84.708 -34.849 1.00 27.36 185 GLN L N 1
ATOM 1386 C CA . GLN A 1 188 ? 14.834 86.020 -34.223 1.00 27.64 185 GLN L CA 1
ATOM 1387 C C . GLN A 1 188 ? 16.098 86.833 -34.491 1.00 27.46 185 GLN L C 1
ATOM 1388 O O . GLN A 1 188 ? 16.029 88.015 -34.828 1.00 27.72 185 GLN L O 1
ATOM 1394 N N . TRP A 1 189 ? 17.254 86.191 -34.341 1.00 27.41 186 TRP L N 1
ATOM 1395 C CA . TRP A 1 189 ? 18.530 86.853 -34.575 1.00 28.04 186 TRP L CA 1
ATOM 1396 C C . TRP A 1 189 ? 18.625 87.379 -36.005 1.00 30.08 186 TRP L C 1
ATOM 1397 O O . TRP A 1 189 ? 18.997 88.530 -36.227 1.00 28.95 186 TRP L O 1
ATOM 1408 N N . LYS A 1 190 ? 18.269 86.539 -36.970 1.00 32.34 187 LYS L N 1
ATOM 1409 C CA . LYS A 1 190 ? 18.343 86.916 -38.375 1.00 34.37 187 LYS L CA 1
ATOM 1410 C C . LYS A 1 190 ? 17.242 87.866 -38.835 1.00 35.16 187 LYS L C 1
ATOM 1411 O O . LYS A 1 190 ? 17.391 88.540 -39.853 1.00 35.88 187 LYS L O 1
ATOM 1417 N N . SER A 1 191 ? 16.146 87.926 -38.085 1.00 35.69 188 SER L N 1
ATOM 1418 C CA . SER A 1 191 ? 15.006 88.772 -38.443 1.00 37.01 188 SER L CA 1
ATOM 1419 C C . SER A 1 191 ? 15.139 90.265 -38.159 1.00 36.53 188 SER L C 1
ATOM 1420 O O . SER A 1 191 ? 14.507 91.083 -38.834 1.00 37.47 188 SER L O 1
ATOM 1423 N N . HIS A 1 192 ? 15.942 90.629 -37.165 1.00 33.85 189 HIS L N 1
ATOM 1424 C CA . HIS A 1 192 ? 16.114 92.037 -36.821 1.00 32.06 189 HIS L CA 1
ATOM 1425 C C . HIS A 1 192 ? 17.352 92.652 -37.459 1.00 30.80 189 HIS L C 1
ATOM 1426 O O . HIS A 1 192 ? 18.284 91.944 -37.842 1.00 29.96 189 HIS L O 1
ATOM 1433 N N . ARG A 1 193 ? 17.355 93.976 -37.573 1.00 30.00 190 ARG L N 1
ATOM 1434 C CA . ARG A 1 193 ? 18.487 94.685 -38.155 1.00 29.56 190 ARG L CA 1
ATOM 1435 C C . ARG A 1 193 ? 19.671 94.645 -37.199 1.00 28.72 190 ARG L C 1
ATOM 1436 O O . ARG A 1 193 ? 20.823 94.666 -37.625 1.00 27.65 190 ARG L O 1
ATOM 1444 N N . SER A 1 194 ? 19.384 94.588 -35.902 1.00 27.10 191 SER L N 1
ATOM 1445 C CA . SER A 1 194 ? 20.445 94.542 -34.907 1.00 25.39 191 SER L CA 1
ATOM 1446 C C . SER A 1 194 ? 19.910 94.347 -33.493 1.00 23.57 191 SER L C 1
ATOM 1447 O O . SER A 1 194 ? 18.707 94.429 -33.244 1.00 21.61 191 SER L O 1
ATOM 1450 N N . TYR A 1 195 ? 20.830 94.072 -32.576 1.00 21.26 192 TYR L N 1
ATOM 1451 C CA . TYR A 1 195 ? 20.509 93.900 -31.166 1.00 20.78 192 TYR L CA 1
ATOM 1452 C C . TYR A 1 195 ? 21.541 94.727 -30.427 1.00 20.59 192 TYR L C 1
ATOM 1453 O O . TYR A 1 195 ? 22.659 94.899 -30.912 1.00 20.91 192 TYR L O 1
ATOM 1462 N N . SER A 1 196 ? 21.171 95.246 -29.261 1.00 19.40 193 SER L N 1
ATOM 1463 C CA . SER A 1 196 ? 22.090 96.068 -28.492 1.00 18.49 193 SER L CA 1
ATOM 1464 C C . SER A 1 196 ? 22.074 95.725 -27.019 1.00 18.33 193 SER L C 1
ATOM 1465 O O . SER A 1 196 ? 21.048 95.304 -26.476 1.00 18.98 193 SER L O 1
ATOM 1468 N N A CYS A 1 197 ? 23.227 95.896 -26.378 0.50 16.75 194 CYS L N 1
ATOM 1469 N N B CYS A 1 197 ? 23.228 95.835 -26.340 0.50 18.53 194 CYS L N 1
ATOM 1470 C CA A CYS A 1 197 ? 23.345 95.710 -24.950 0.50 15.94 194 CYS L CA 1
ATOM 1471 C CA B CYS A 1 197 ? 23.260 95.658 -24.884 0.50 19.38 194 CYS L CA 1
ATOM 1472 C C A CYS A 1 197 ? 23.645 97.091 -24.394 0.50 16.26 194 CYS L C 1
ATOM 1473 C C B CYS A 1 197 ? 23.682 96.990 -24.291 0.50 18.76 194 CYS L C 1
ATOM 1474 O O A CYS A 1 197 ? 24.637 97.716 -24.775 0.50 15.18 194 CYS L O 1
ATOM 1475 O O B CYS A 1 197 ? 24.785 97.480 -24.542 0.50 19.76 194 CYS L O 1
ATOM 1480 N N . GLN A 1 198 ? 22.795 97.550 -23.542 1.00 16.94 195 GLN L N 1
ATOM 1481 C CA . GLN A 1 198 ? 22.948 98.867 -22.929 1.00 18.49 195 GLN L CA 1
ATOM 1482 C C . GLN A 1 198 ? 23.309 98.730 -21.460 1.00 17.78 195 GLN L C 1
ATOM 1483 O O . GLN A 1 198 ? 22.548 98.147 -20.684 1.00 19.28 195 GLN L O 1
ATOM 1489 N N . VAL A 1 199 ? 24.456 99.281 -21.082 1.00 15.26 196 VAL L N 1
ATOM 1490 C CA . VAL A 1 199 ? 24.915 99.214 -19.700 1.00 16.29 196 VAL L CA 1
ATOM 1491 C C . VAL A 1 199 ? 24.907 100.592 -19.057 1.00 16.26 196 VAL L C 1
ATOM 1492 O O . VAL A 1 199 ? 25.685 101.474 -19.427 1.00 15.26 196 VAL L O 1
ATOM 1496 N N . THR A 1 200 ? 24.018 100.769 -18.086 1.00 16.93 197 THR L N 1
ATOM 1497 C CA . THR A 1 200 ? 23.907 102.039 -17.392 1.00 16.20 197 THR L CA 1
ATOM 1498 C C . THR A 1 200 ? 24.673 101.951 -16.082 1.00 17.51 197 THR L C 1
ATOM 1499 O O . THR A 1 200 ? 24.483 101.018 -15.297 1.00 17.46 197 THR L O 1
ATOM 1503 N N . HIS A 1 201 ? 25.556 102.918 -15.868 1.00 16.23 198 HIS L N 1
ATOM 1504 C CA . HIS A 1 201 ? 26.371 102.968 -14.667 1.00 18.07 198 HIS L CA 1
ATOM 1505 C C . HIS A 1 201 ? 26.453 104.402 -14.174 1.00 19.57 198 HIS L C 1
ATOM 1506 O O . HIS A 1 201 ? 26.868 105.304 -14.906 1.00 18.93 198 HIS L O 1
ATOM 1513 N N . GLU A 1 202 ? 26.028 104.607 -12.933 1.00 20.97 199 GLU L N 1
ATOM 1514 C CA . GLU A 1 202 ? 26.056 105.925 -12.321 1.00 22.21 199 GLU L CA 1
ATOM 1515 C C . GLU A 1 202 ? 25.403 107.011 -13.176 1.00 21.92 199 GLU L C 1
ATOM 1516 O O . GLU A 1 202 ? 25.929 108.119 -13.299 1.00 23.95 199 GLU L O 1
ATOM 1522 N N . GLY A 1 203 ? 24.263 106.685 -13.773 1.00 21.14 200 GLY L N 1
ATOM 1523 C CA . GLY A 1 203 ? 23.542 107.663 -14.567 1.00 21.87 200 GLY L CA 1
ATOM 1524 C C . GLY A 1 203 ? 23.855 107.767 -16.046 1.00 22.14 200 GLY L C 1
ATOM 1525 O O . GLY A 1 203 ? 23.078 108.365 -16.794 1.00 23.08 200 GLY L O 1
ATOM 1526 N N . SER A 1 204 ? 24.982 107.210 -16.476 1.00 19.46 201 SER L N 1
ATOM 1527 C CA . SER A 1 204 ? 25.347 107.270 -17.888 1.00 17.81 201 SER L CA 1
ATOM 1528 C C . SER A 1 204 ? 25.369 105.874 -18.504 1.00 17.51 201 SER L C 1
ATOM 1529 O O . SER A 1 204 ? 25.602 104.886 -17.812 1.00 17.08 201 SER L O 1
ATOM 1532 N N . THR A 1 205 ? 25.143 105.801 -19.811 1.00 16.35 202 THR L N 1
ATOM 1533 C CA . THR A 1 205 ? 25.067 104.513 -20.487 1.00 18.70 202 THR L CA 1
ATOM 1534 C C . THR A 1 205 ? 26.079 104.287 -21.597 1.00 18.91 202 THR L C 1
ATOM 1535 O O . THR A 1 205 ? 26.412 105.198 -22.347 1.00 18.35 202 THR L O 1
ATOM 1539 N N . VAL A 1 206 ? 26.557 103.050 -21.684 1.00 19.14 203 VAL L N 1
ATOM 1540 C CA . VAL A 1 206 ? 27.487 102.637 -22.725 1.00 19.82 203 VAL L CA 1
ATOM 1541 C C . VAL A 1 206 ? 26.737 101.532 -23.452 1.00 19.40 203 VAL L C 1
ATOM 1542 O O . VAL A 1 206 ? 26.318 100.544 -22.840 1.00 19.11 203 VAL L O 1
ATOM 1546 N N . GLU A 1 207 ? 26.550 101.708 -24.751 1.00 18.62 204 GLU L N 1
ATOM 1547 C CA . GLU A 1 207 ? 25.818 100.736 -25.544 1.00 20.20 204 GLU L CA 1
ATOM 1548 C C . GLU A 1 207 ? 26.613 100.181 -26.717 1.00 20.06 204 GLU L C 1
ATOM 1549 O O . GLU A 1 207 ? 27.245 100.930 -27.462 1.00 22.04 204 GLU L O 1
ATOM 1555 N N . LYS A 1 208 ? 26.577 98.859 -26.865 1.00 16.80 205 LYS L N 1
ATOM 1556 C CA . LYS A 1 208 ? 27.256 98.182 -27.966 1.00 18.22 205 LYS L CA 1
ATOM 1557 C C . LYS A 1 208 ? 26.192 97.508 -28.818 1.00 18.10 205 LYS L C 1
ATOM 1558 O O . LYS A 1 208 ? 25.185 97.027 -28.299 1.00 16.72 205 LYS L O 1
ATOM 1564 N N . THR A 1 209 ? 26.416 97.466 -30.126 1.00 17.42 206 THR L N 1
ATOM 1565 C CA . THR A 1 209 ? 25.453 96.864 -31.035 1.00 18.01 206 THR L CA 1
ATOM 1566 C C . THR A 1 209 ? 26.106 95.857 -31.975 1.00 18.96 206 THR L C 1
ATOM 1567 O O . THR A 1 209 ? 27.274 96.007 -32.341 1.00 20.82 206 THR L O 1
ATOM 1571 N N . VAL A 1 210 ? 25.353 94.822 -32.335 1.00 17.99 207 VAL L N 1
ATOM 1572 C CA . VAL A 1 210 ? 25.817 93.808 -33.280 1.00 20.37 207 VAL L CA 1
ATOM 1573 C C . VAL A 1 210 ? 24.681 93.531 -34.255 1.00 22.99 207 VAL L C 1
ATOM 1574 O O . VAL A 1 210 ? 23.510 93.765 -33.940 1.00 23.13 207 VAL L O 1
ATOM 1578 N N . ALA A 1 211 ? 25.021 93.043 -35.443 1.00 24.35 208 A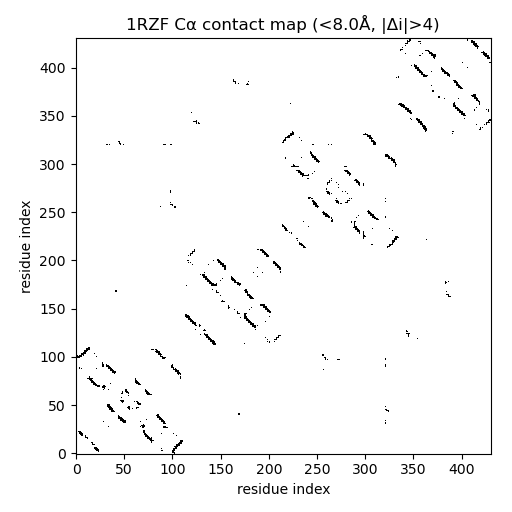LA L N 1
ATOM 1579 C CA . ALA A 1 211 ? 24.008 92.765 -36.454 1.00 27.94 208 ALA L CA 1
ATOM 1580 C C . ALA A 1 211 ? 24.287 91.472 -37.210 1.00 28.88 208 ALA L C 1
ATOM 1581 O O . ALA A 1 211 ? 25.440 91.104 -37.422 1.00 30.02 208 ALA L O 1
ATOM 1583 N N . PRO A 1 212 ? 23.223 90.768 -37.631 1.00 31.92 209 PRO L N 1
ATOM 1584 C CA . PRO A 1 212 ? 23.325 89.506 -38.369 1.00 35.85 209 PRO L CA 1
ATOM 1585 C C . PRO A 1 212 ? 24.231 89.632 -39.585 1.00 39.39 209 PRO L C 1
ATOM 1586 O O . PRO A 1 212 ? 24.855 88.660 -40.014 1.00 40.96 209 PRO L O 1
ATOM 1590 N N . THR A 1 213 ? 24.295 90.838 -40.139 1.00 42.50 210 THR L N 1
ATOM 1591 C CA . THR A 1 213 ? 25.133 91.100 -41.303 1.00 46.11 210 THR L CA 1
ATOM 1592 C C . THR A 1 213 ? 26.609 91.008 -40.921 1.00 47.38 210 THR L C 1
ATOM 1593 O O . THR A 1 213 ? 27.281 92.061 -40.886 1.00 48.74 210 THR L O 1
ATOM 1597 N N . VAL B 2 2 ? 48.575 78.727 11.769 1.00 45.56 2 VAL H N 1
ATOM 1598 C CA . VAL B 2 2 ? 47.366 77.875 11.960 1.00 45.22 2 VAL H CA 1
ATOM 1599 C C . VAL B 2 2 ? 46.485 77.900 10.711 1.00 44.10 2 VAL H C 1
ATOM 1600 O O . VAL B 2 2 ? 46.103 78.970 10.231 1.00 45.48 2 VAL H O 1
ATOM 1604 N N . GLN B 2 3 ? 46.175 76.717 10.186 1.00 41.28 3 GLN H N 1
ATOM 1605 C CA . GLN B 2 3 ? 45.358 76.599 8.983 1.00 39.01 3 GLN H CA 1
ATOM 1606 C C . GLN B 2 3 ? 44.278 75.522 9.066 1.00 35.35 3 GLN H C 1
ATOM 1607 O O . GLN B 2 3 ? 44.450 74.495 9.723 1.00 34.39 3 GLN H O 1
ATOM 1613 N N . LEU B 2 4 ? 43.160 75.783 8.395 1.00 31.24 4 LEU H N 1
ATOM 1614 C CA . LEU B 2 4 ? 42.037 74.856 8.334 1.00 27.56 4 LEU H CA 1
ATOM 1615 C C . LEU B 2 4 ? 41.779 74.584 6.856 1.00 26.19 4 LEU H C 1
ATOM 1616 O O . LEU B 2 4 ? 41.553 75.513 6.081 1.00 26.36 4 LEU H O 1
ATOM 1621 N N . VAL B 2 5 ? 41.829 73.317 6.461 1.00 24.55 5 VAL H N 1
ATOM 1622 C CA . VAL B 2 5 ? 41.596 72.955 5.069 1.00 24.45 5 VAL H CA 1
ATOM 1623 C C . VAL B 2 5 ? 40.355 72.083 4.973 1.00 23.69 5 VAL H C 1
ATOM 1624 O O . VAL B 2 5 ? 40.277 71.020 5.595 1.00 24.13 5 VAL H O 1
ATOM 1628 N N . GLN B 2 6 ? 39.386 72.543 4.190 1.00 22.93 6 GLN H N 1
ATOM 1629 C CA . GLN B 2 6 ? 38.132 71.825 4.023 1.00 22.21 6 GLN H CA 1
ATOM 1630 C C . GLN B 2 6 ? 38.126 70.954 2.776 1.00 22.76 6 GLN H C 1
ATOM 1631 O O . GLN B 2 6 ? 38.967 71.106 1.887 1.00 21.83 6 GLN H O 1
ATOM 1637 N N . SER B 2 7 ? 37.168 70.036 2.718 1.00 22.11 7 SER H N 1
ATOM 1638 C CA . SER B 2 7 ? 37.030 69.145 1.577 1.00 21.72 7 SER H CA 1
ATOM 1639 C C . SER B 2 7 ? 36.442 69.878 0.374 1.00 22.47 7 SER H C 1
ATOM 1640 O O . SER B 2 7 ? 35.960 71.012 0.491 1.00 21.90 7 SER H O 1
ATOM 1643 N N . GLY B 2 8 ? 36.483 69.217 -0.780 1.00 22.59 8 GLY H N 1
ATOM 1644 C CA . GLY B 2 8 ? 35.993 69.800 -2.018 1.00 21.87 8 GLY H CA 1
ATOM 1645 C C . GLY B 2 8 ? 34.502 70.033 -2.151 1.00 22.09 8 GLY H C 1
ATOM 1646 O O . GLY B 2 8 ? 33.708 69.624 -1.298 1.00 22.70 8 GLY H O 1
ATOM 1647 N N . ALA B 2 9 ? 34.126 70.687 -3.247 1.00 21.51 9 ALA H N 1
ATOM 1648 C CA . ALA B 2 9 ? 32.733 71.015 -3.538 1.00 22.89 9 ALA H CA 1
ATOM 1649 C C . ALA B 2 9 ? 31.831 69.789 -3.605 1.00 23.13 9 ALA H C 1
ATOM 1650 O O . ALA B 2 9 ? 32.218 68.741 -4.124 1.00 23.07 9 ALA H O 1
ATOM 1652 N N . GLU B 2 10 ? 30.619 69.939 -3.083 1.00 22.46 10 GLU H N 1
ATOM 1653 C CA . GLU B 2 10 ? 29.643 68.862 -3.072 1.00 22.26 10 GLU H CA 1
ATOM 1654 C C . GLU B 2 10 ? 28.430 69.243 -3.913 1.00 22.37 10 GLU H C 1
ATOM 1655 O O . GLU B 2 10 ? 28.013 70.402 -3.936 1.00 21.42 10 GLU H O 1
ATOM 1661 N N . VAL B 2 11 ? 27.864 68.259 -4.603 1.00 20.96 11 VAL H N 1
ATOM 1662 C CA . VAL B 2 11 ? 26.688 68.484 -5.429 1.00 21.78 11 VAL H CA 1
ATOM 1663 C C . VAL B 2 11 ? 25.676 67.410 -5.057 1.00 22.22 11 VAL H C 1
ATOM 1664 O O . VAL B 2 11 ? 25.976 66.219 -5.131 1.00 22.82 11 VAL H O 1
ATOM 1668 N N . ASN B 2 12 ? 24.481 67.836 -4.659 1.00 23.65 12 ASN H N 1
ATOM 1669 C CA . ASN B 2 12 ? 23.443 66.907 -4.227 1.00 24.59 12 ASN H CA 1
ATOM 1670 C C . ASN B 2 12 ? 22.038 67.146 -4.770 1.00 23.97 12 ASN H C 1
ATOM 1671 O O . ASN B 2 12 ? 21.674 68.257 -5.153 1.00 23.95 12 ASN H O 1
ATOM 1676 N N . LYS B 2 13 ? 21.250 66.075 -4.779 1.00 23.78 13 LYS H N 1
ATOM 1677 C CA . LYS B 2 13 ? 19.858 66.123 -5.209 1.00 24.41 13 LYS H CA 1
ATOM 1678 C C . LYS B 2 13 ? 19.038 66.431 -3.957 1.00 23.49 13 LYS H C 1
ATOM 1679 O O . LYS B 2 13 ? 19.433 66.070 -2.849 1.00 23.99 13 LYS H O 1
ATOM 1685 N N . PRO B 2 14 ? 17.890 67.101 -4.114 1.00 23.99 14 PRO H N 1
ATOM 1686 C CA . PRO B 2 14 ? 17.060 67.417 -2.947 1.00 23.49 14 PRO H CA 1
ATOM 1687 C C . PRO B 2 14 ? 16.704 66.145 -2.178 1.00 24.16 14 PRO H C 1
ATOM 1688 O O . PRO B 2 14 ? 16.406 65.112 -2.779 1.00 24.38 14 PRO H O 1
ATOM 1692 N N . GLY B 2 15 ? 16.748 66.219 -0.852 1.00 24.12 15 GLY H N 1
ATOM 1693 C CA . GLY B 2 15 ? 16.422 65.063 -0.039 1.00 24.11 15 GLY H CA 1
ATOM 1694 C C . GLY B 2 15 ? 17.616 64.207 0.342 1.00 23.93 15 GLY H C 1
ATOM 1695 O O . GLY B 2 15 ? 17.516 63.370 1.241 1.00 23.90 15 GLY H O 1
ATOM 1696 N N . SER B 2 16 ? 18.745 64.404 -0.334 1.00 24.35 16 SER H N 1
ATOM 1697 C CA . SER B 2 16 ? 19.940 63.625 -0.040 1.00 23.46 16 SER H CA 1
ATOM 1698 C C . SER B 2 16 ? 20.698 64.213 1.146 1.00 23.13 16 SER H C 1
ATOM 1699 O O . SER B 2 16 ? 20.229 65.151 1.790 1.00 21.86 16 SER H O 1
ATOM 1702 N N . SER B 2 17 ? 21.860 63.642 1.442 1.00 23.22 17 SER H N 1
ATOM 1703 C CA . SER B 2 17 ? 22.681 64.116 2.548 1.00 24.46 17 SER H CA 1
ATOM 1704 C C . SER B 2 17 ? 24.102 64.393 2.075 1.00 24.69 17 SER H C 1
ATOM 1705 O O . SER B 2 17 ? 24.568 63.817 1.090 1.00 23.75 17 SER H O 1
ATOM 1708 N N . VAL B 2 18 ? 24.789 65.276 2.788 1.00 23.75 18 VAL H N 1
ATOM 1709 C CA . VAL B 2 18 ? 26.155 65.628 2.441 1.00 25.30 18 VAL H CA 1
ATOM 1710 C C . VAL B 2 18 ? 27.014 65.659 3.694 1.00 25.46 18 VAL H C 1
ATOM 1711 O O . VAL B 2 18 ? 26.523 65.908 4.798 1.00 24.16 18 VAL H O 1
ATOM 1715 N N . LYS B 2 19 ? 28.298 65.381 3.512 1.00 24.10 19 LYS H N 1
ATOM 1716 C CA . LYS B 2 19 ? 29.251 65.384 4.606 1.00 26.15 19 LYS H CA 1
ATOM 1717 C C . LYS B 2 19 ? 30.445 66.204 4.150 1.00 26.16 19 LYS H C 1
ATOM 1718 O O . LYS B 2 19 ? 31.043 65.916 3.113 1.00 27.09 19 LYS H O 1
ATOM 1724 N N . VAL B 2 20 ? 30.767 67.244 4.912 1.00 24.32 20 VAL H N 1
ATOM 1725 C CA . VAL B 2 20 ? 31.892 68.120 4.590 1.00 23.78 20 VAL H CA 1
ATOM 1726 C C . VAL B 2 20 ? 32.921 67.992 5.707 1.00 22.90 20 VAL H C 1
ATOM 1727 O O . VAL B 2 20 ? 32.558 67.901 6.881 1.00 21.90 20 VAL H O 1
ATOM 1731 N N . SER B 2 21 ? 34.203 67.980 5.350 1.00 23.47 21 SER H N 1
ATOM 1732 C CA . SER B 2 21 ? 35.254 67.839 6.351 1.00 23.45 21 SER H CA 1
ATOM 1733 C C . SER B 2 21 ? 36.120 69.084 6.492 1.00 23.00 21 SER H C 1
ATOM 1734 O O . SER B 2 21 ? 36.216 69.906 5.583 1.00 22.61 21 SER H O 1
ATOM 1737 N N . CYS B 2 22 ? 36.764 69.193 7.644 1.00 23.45 22 CYS H N 1
ATOM 1738 C CA . CYS B 2 22 ? 37.632 70.317 7.958 1.00 24.61 22 CYS H CA 1
ATOM 1739 C C . CYS B 2 22 ? 38.815 69.759 8.728 1.00 24.40 22 CYS H C 1
ATOM 1740 O O . CYS B 2 22 ? 38.654 69.290 9.851 1.00 23.39 22 CYS H O 1
ATOM 1743 N N . GLN B 2 23 ? 39.996 69.799 8.126 1.00 26.58 23 GLN H N 1
ATOM 1744 C CA . GLN B 2 23 ? 41.180 69.278 8.793 1.00 28.66 23 GLN H CA 1
ATOM 1745 C C . GLN B 2 23 ? 42.038 70.392 9.382 1.00 26.99 23 GLN H C 1
ATOM 1746 O O . GLN B 2 23 ? 42.428 71.321 8.676 1.00 26.63 23 GLN H O 1
ATOM 1752 N N . ALA B 2 24 ? 42.310 70.299 10.683 1.00 26.00 24 ALA H N 1
ATOM 1753 C CA . ALA B 2 24 ? 43.122 71.285 11.395 1.00 26.56 24 ALA H CA 1
ATOM 1754 C C . ALA B 2 24 ? 44.607 70.971 11.248 1.00 28.49 24 ALA H C 1
ATOM 1755 O O . ALA B 2 24 ? 44.997 69.813 11.108 1.00 28.45 24 ALA H O 1
ATOM 1757 N N . SER B 2 25 ? 45.428 72.016 11.298 1.00 29.49 25 SER H N 1
ATOM 1758 C CA . SER B 2 25 ? 46.875 71.880 11.161 1.00 31.33 25 SER H CA 1
ATOM 1759 C C . SER B 2 25 ? 47.562 71.554 12.489 1.00 32.49 25 SER H C 1
ATOM 1760 O O . SER B 2 25 ? 48.711 71.116 12.506 1.00 34.77 25 SER H O 1
ATOM 1763 N N . GLY B 2 26 ? 46.862 71.772 13.599 1.00 32.82 26 GLY H N 1
ATOM 1764 C CA . GLY B 2 26 ? 47.441 71.496 14.905 1.00 33.71 26 GLY H CA 1
ATOM 1765 C C . GLY B 2 26 ? 47.617 70.018 15.215 1.00 32.74 26 GLY H C 1
ATOM 1766 O O . GLY B 2 26 ? 47.206 69.158 14.435 1.00 33.15 26 GLY H O 1
ATOM 1767 N N . ALA B 2 27 ? 48.227 69.726 16.363 1.00 32.27 27 ALA H N 1
ATOM 1768 C CA . ALA B 2 27 ? 48.467 68.352 16.801 1.00 30.90 27 ALA H CA 1
ATOM 1769 C C . ALA B 2 27 ? 47.251 67.757 17.510 1.00 29.81 27 ALA H C 1
ATOM 1770 O O . ALA B 2 27 ? 47.122 66.538 17.618 1.00 27.83 27 ALA H O 1
ATOM 1772 N N . THR B 2 28 ? 46.370 68.624 17.999 1.00 29.11 28 THR H N 1
ATOM 1773 C CA . THR B 2 28 ? 45.167 68.186 18.699 1.00 28.45 28 THR H CA 1
ATOM 1774 C C . THR B 2 28 ? 43.995 69.118 18.398 1.00 27.87 28 THR H C 1
ATOM 1775 O O . THR B 2 28 ? 44.191 70.236 17.920 1.00 27.77 28 THR H O 1
ATOM 1779 N N . LEU B 2 29 ? 42.780 68.649 18.668 1.00 28.05 29 LEU H N 1
ATOM 1780 C CA . LEU B 2 29 ? 41.587 69.459 18.441 1.00 25.57 29 LEU H CA 1
ATOM 1781 C C . LEU B 2 29 ? 41.125 70.048 19.760 1.00 26.73 29 LEU H C 1
ATOM 1782 O O . LEU B 2 29 ? 40.321 70.975 19.788 1.00 26.12 29 LEU H O 1
ATOM 1787 N N . ASN B 2 30 ? 41.646 69.505 20.857 1.00 24.91 30 ASN H N 1
ATOM 1788 C CA . ASN B 2 30 ? 41.260 69.945 22.190 1.00 25.67 30 ASN H CA 1
ATOM 1789 C C . ASN B 2 30 ? 41.658 71.366 22.552 1.00 24.83 30 ASN H C 1
ATOM 1790 O O . ASN B 2 30 ? 41.201 71.898 23.556 1.00 25.87 30 ASN H O 1
ATOM 1795 N N . SER B 2 31 ? 42.500 71.976 21.727 1.00 24.51 31 SER H N 1
ATOM 1796 C CA . SER B 2 31 ? 42.965 73.336 21.961 1.00 25.35 31 SER H CA 1
ATOM 1797 C C . SER B 2 31 ? 42.049 74.377 21.326 1.00 25.44 31 SER H C 1
ATOM 1798 O O . SER B 2 31 ? 42.248 75.580 21.510 1.00 25.31 31 SER H O 1
ATOM 1801 N N . HIS B 2 32 ? 41.047 73.917 20.584 1.00 24.19 32 HIS H N 1
ATOM 1802 C CA . HIS B 2 32 ? 40.136 74.837 19.906 1.00 23.60 32 HIS H CA 1
ATOM 1803 C C . HIS B 2 32 ? 38.664 74.460 19.956 1.00 22.04 32 HIS H C 1
ATOM 1804 O O . HIS B 2 32 ? 38.296 73.331 20.286 1.00 21.81 32 HIS H O 1
ATOM 1811 N N . ALA B 2 33 ? 37.827 75.438 19.622 1.00 20.70 33 ALA H N 1
ATOM 1812 C CA . ALA B 2 33 ? 36.385 75.249 19.543 1.00 20.69 33 ALA H CA 1
ATOM 1813 C C . ALA B 2 33 ? 36.131 75.463 18.057 1.00 20.12 33 ALA H C 1
ATOM 1814 O O . ALA B 2 33 ? 36.707 76.377 17.460 1.00 20.52 33 ALA H O 1
ATOM 1816 N N . PHE B 2 34 ? 35.290 74.630 17.455 1.00 17.62 34 PHE H N 1
ATOM 1817 C CA . PHE B 2 34 ? 35.021 74.749 16.024 1.00 17.15 34 PHE H CA 1
ATOM 1818 C C . PHE B 2 34 ? 33.573 75.063 15.696 1.00 18.10 34 PHE H C 1
ATOM 1819 O O . PHE B 2 34 ? 32.660 74.547 16.333 1.00 17.02 34 PHE H O 1
ATOM 1827 N N . SER B 2 35 ? 33.378 75.904 14.685 1.00 16.15 35 SER H N 1
ATOM 1828 C CA . SER B 2 35 ? 32.041 76.279 14.247 1.00 16.84 35 SER H CA 1
ATOM 1829 C C . SER B 2 35 ? 31.888 76.073 12.752 1.00 16.19 35 SER H C 1
ATOM 1830 O O . SER B 2 35 ? 32.867 76.106 12.003 1.00 16.35 35 SER H O 1
ATOM 1833 N N . TRP B 2 36 ? 30.648 75.859 12.331 1.00 16.41 36 TRP H N 1
ATOM 1834 C CA . TRP B 2 36 ? 30.323 75.726 10.918 1.00 14.98 36 TRP H CA 1
ATOM 1835 C C . TRP B 2 36 ? 29.384 76.887 10.626 1.00 14.45 36 TRP H C 1
ATOM 1836 O O . TRP B 2 36 ? 28.385 77.073 11.312 1.00 15.68 36 TRP H O 1
ATOM 1847 N N . VAL B 2 37 ? 29.732 77.672 9.613 1.00 14.43 37 VAL H N 1
ATOM 1848 C CA . VAL B 2 37 ? 28.957 78.852 9.231 1.00 13.76 37 VAL H CA 1
ATOM 1849 C C . VAL B 2 37 ? 28.748 78.788 7.724 1.00 13.44 37 VAL H C 1
ATOM 1850 O O . VAL B 2 37 ? 29.669 78.445 6.998 1.00 16.44 37 VAL H O 1
ATOM 1854 N N . ARG B 2 38 ? 27.549 79.114 7.249 1.00 14.57 38 ARG H N 1
ATOM 1855 C CA . ARG B 2 38 ? 27.313 79.078 5.811 1.00 13.33 38 ARG H CA 1
ATOM 1856 C C . ARG B 2 38 ? 26.876 80.442 5.313 1.00 15.23 38 ARG H C 1
ATOM 1857 O O . ARG B 2 38 ? 26.454 81.299 6.092 1.00 14.53 38 ARG H O 1
ATOM 1865 N N . GLN B 2 39 ? 26.990 80.637 4.008 1.00 15.01 39 GLN H N 1
ATOM 1866 C CA . GLN B 2 39 ? 26.616 81.897 3.401 1.00 15.99 39 GLN H CA 1
ATOM 1867 C C . GLN B 2 39 ? 26.174 81.663 1.969 1.00 16.60 39 GLN H C 1
ATOM 1868 O O . GLN B 2 39 ? 26.958 81.195 1.138 1.00 18.81 39 GLN H O 1
ATOM 1874 N N . ALA B 2 40 ? 24.916 81.985 1.695 1.00 21.26 40 ALA H N 1
ATOM 1875 C CA . ALA B 2 40 ? 24.361 81.842 0.354 1.00 23.85 40 ALA H CA 1
ATOM 1876 C C . ALA B 2 40 ? 24.799 83.048 -0.471 1.00 27.19 40 ALA H C 1
ATOM 1877 O O . ALA B 2 40 ? 25.124 84.101 0.079 1.00 24.07 40 ALA H O 1
ATOM 1879 N N . PRO B 2 41 ? 24.808 82.910 -1.808 1.00 28.46 41 PRO H N 1
ATOM 1880 C CA . PRO B 2 41 ? 25.205 83.993 -2.708 1.00 30.65 41 PRO H CA 1
ATOM 1881 C C . PRO B 2 41 ? 24.566 85.331 -2.342 1.00 29.47 41 PRO H C 1
ATOM 1882 O O . PRO B 2 41 ? 23.342 85.458 -2.298 1.00 32.94 41 PRO H O 1
ATOM 1886 N N . GLY B 2 42 ? 25.411 86.318 -2.063 1.00 29.64 42 GLY H N 1
ATOM 1887 C CA . GLY B 2 42 ? 24.936 87.647 -1.714 1.00 27.69 42 GLY H CA 1
ATOM 1888 C C . GLY B 2 42 ? 24.143 87.799 -0.428 1.00 26.84 42 GLY H C 1
ATOM 1889 O O . GLY B 2 42 ? 23.557 88.855 -0.181 1.00 27.00 42 GLY H O 1
ATOM 1890 N N . GLN B 2 43 ? 24.116 86.754 0.393 1.00 24.00 43 GLN H N 1
ATOM 1891 C CA . GLN B 2 43 ? 23.384 86.808 1.652 1.00 22.50 43 GLN H CA 1
ATOM 1892 C C . GLN B 2 43 ? 24.327 86.847 2.846 1.00 19.23 43 GLN H C 1
ATOM 1893 O O . GLN B 2 43 ? 25.541 86.863 2.676 1.00 20.56 43 GLN H O 1
ATOM 1899 N N . GLY B 2 44 ? 23.766 86.863 4.050 1.00 18.11 44 GLY H N 1
ATOM 1900 C CA . GLY B 2 44 ? 24.596 86.947 5.239 1.00 17.35 44 GLY H CA 1
ATOM 1901 C C . GLY B 2 44 ? 25.129 85.642 5.793 1.00 17.23 44 GLY H C 1
ATOM 1902 O O . GLY B 2 44 ? 24.791 84.549 5.332 1.00 18.48 44 GLY H O 1
ATOM 1903 N N . LEU B 2 45 ? 25.987 85.773 6.795 1.00 15.13 45 LEU H N 1
ATOM 1904 C CA . LEU B 2 45 ? 26.584 84.624 7.457 1.00 14.24 45 LEU H CA 1
ATOM 1905 C C . LEU B 2 45 ? 25.552 83.992 8.374 1.00 13.98 45 LEU H C 1
ATOM 1906 O O . LEU B 2 45 ? 24.801 84.697 9.055 1.00 15.01 45 LEU H O 1
ATOM 1911 N N . GLU B 2 46 ? 25.519 82.665 8.402 1.00 12.56 46 GLU H N 1
ATOM 1912 C CA . GLU B 2 46 ? 24.583 81.955 9.261 1.00 14.07 46 GLU H CA 1
ATOM 1913 C C . GLU B 2 46 ? 25.308 80.851 10.032 1.00 13.84 46 GLU H C 1
ATOM 1914 O O . GLU B 2 46 ? 25.839 79.914 9.439 1.00 13.94 46 GLU H O 1
ATOM 1920 N N . TRP B 2 47 ? 25.342 80.979 11.358 1.00 14.39 47 TRP H N 1
ATOM 1921 C CA . TRP B 2 47 ? 26.004 79.986 12.206 1.00 14.45 47 TRP H CA 1
ATOM 1922 C C . TRP B 2 47 ? 25.089 78.768 12.301 1.00 16.93 47 TRP H C 1
ATOM 1923 O O . TRP B 2 47 ? 23.908 78.890 12.632 1.00 18.12 47 TRP H O 1
ATOM 1934 N N . MET B 2 48 ? 25.638 77.590 12.031 1.00 15.16 48 MET H N 1
ATOM 1935 C CA . MET B 2 48 ? 24.839 76.371 12.048 1.00 15.61 48 MET H CA 1
ATOM 1936 C C . MET B 2 48 ? 25.031 75.462 13.250 1.00 16.43 48 MET H C 1
ATOM 1937 O O . MET B 2 48 ? 24.062 74.953 13.820 1.00 16.50 48 MET H O 1
ATOM 1942 N N . ALA B 2 49 ? 26.284 75.242 13.615 1.00 15.86 49 ALA H N 1
ATOM 1943 C CA . ALA B 2 49 ? 26.582 74.355 14.723 1.00 15.65 49 ALA H CA 1
ATOM 1944 C C . ALA B 2 49 ? 28.022 74.522 15.160 1.00 15.76 49 ALA H C 1
ATOM 1945 O O . ALA B 2 49 ? 28.828 75.160 14.480 1.00 16.03 49 ALA H O 1
ATOM 1947 N N . GLY B 2 50 ? 28.340 73.934 16.304 1.00 15.13 50 GLY H N 1
ATOM 1948 C CA . GLY B 2 50 ? 29.687 74.029 16.813 1.00 17.18 50 GLY H CA 1
ATOM 1949 C C . GLY B 2 50 ? 30.017 72.837 17.674 1.00 17.06 50 GLY H C 1
ATOM 1950 O O . GLY B 2 50 ? 29.125 72.120 18.144 1.00 15.99 50 GLY H O 1
ATOM 1951 N N . ILE B 2 51 ? 31.308 72.606 17.865 1.00 16.14 51 ILE H N 1
ATOM 1952 C CA . ILE B 2 51 ? 31.738 71.498 18.698 1.00 18.34 51 ILE H CA 1
ATOM 1953 C C . ILE B 2 51 ? 32.994 71.924 19.448 1.00 18.59 51 ILE H C 1
ATOM 1954 O O . ILE B 2 51 ? 33.829 72.652 18.917 1.00 18.75 51 ILE H O 1
ATOM 1959 N N . ILE B 2 52 ? 33.094 71.505 20.703 1.00 20.34 52 ILE H N 1
ATOM 1960 C CA . ILE B 2 52 ? 34.257 71.819 21.525 1.00 20.54 52 ILE H CA 1
ATOM 1961 C C . ILE B 2 52 ? 34.761 70.454 21.982 1.00 20.71 52 ILE H C 1
ATOM 1962 O O . ILE B 2 52 ? 34.352 69.946 23.026 1.00 22.60 52 ILE H O 1
ATOM 1967 N N . PRO B 2 53 A 35.648 69.839 21.186 1.00 21.13 52 PRO H N 1
ATOM 1968 C CA . PRO B 2 53 A 36.227 68.520 21.459 1.00 21.65 52 PRO H CA 1
ATOM 1969 C C . PRO B 2 53 A 36.647 68.226 22.896 1.00 22.98 52 PRO H C 1
ATOM 1970 O O . PRO B 2 53 A 36.293 67.184 23.442 1.00 24.28 52 PRO H O 1
ATOM 1974 N N . ILE B 2 54 ? 37.395 69.140 23.504 1.00 25.98 53 ILE H N 1
ATOM 1975 C CA . ILE B 2 54 ? 37.877 68.961 24.873 1.00 26.86 53 ILE H CA 1
ATOM 1976 C C . ILE B 2 54 ? 36.749 68.671 25.871 1.00 28.29 53 ILE H C 1
ATOM 1977 O O . ILE B 2 54 ? 36.953 67.982 26.872 1.00 27.81 53 ILE H O 1
ATOM 1982 N N . PHE B 2 55 ? 35.558 69.188 25.591 1.00 27.58 54 PHE H N 1
ATOM 1983 C CA . PHE B 2 55 ? 34.414 68.999 26.477 1.00 27.34 54 PHE H CA 1
ATOM 1984 C C . PHE B 2 55 ? 33.384 68.030 25.907 1.00 26.37 54 PHE H C 1
ATOM 1985 O O . PHE B 2 55 ? 32.381 67.722 26.556 1.00 25.57 54 PHE H O 1
ATOM 1993 N N . GLY B 2 56 ? 33.638 67.544 24.697 1.00 25.10 55 GLY H N 1
ATOM 1994 C CA . GLY B 2 56 ? 32.707 66.628 24.069 1.00 25.15 55 GLY H CA 1
ATOM 1995 C C . GLY B 2 56 ? 31.342 67.274 23.925 1.00 25.16 55 GLY H C 1
ATOM 1996 O O . GLY B 2 56 ? 30.322 66.589 23.865 1.00 25.48 55 GLY H O 1
ATOM 1997 N N . SER B 2 57 ? 31.322 68.602 23.869 1.00 25.14 56 SER H N 1
ATOM 1998 C CA . SER B 2 57 ? 30.068 69.333 23.745 1.00 24.87 56 SER H CA 1
ATOM 1999 C C . SER B 2 57 ? 29.804 69.788 22.316 1.00 23.42 56 SER H C 1
ATOM 2000 O O . SER B 2 57 ? 30.730 70.087 21.562 1.00 23.60 56 SER H O 1
ATOM 2003 N N . SER B 2 58 ? 28.531 69.832 21.950 1.00 21.08 57 SER H N 1
ATOM 2004 C CA . SER B 2 58 ? 28.140 70.269 20.619 1.00 20.94 57 SER H CA 1
ATOM 2005 C C . SER B 2 58 ? 26.875 71.108 20.730 1.00 19.09 57 SER H C 1
ATOM 2006 O O . SER B 2 58 ? 26.030 70.871 21.596 1.00 19.51 57 SER H O 1
ATOM 2009 N N . HIS B 2 59 ? 26.760 72.104 19.862 1.00 18.24 58 HIS H N 1
ATOM 2010 C CA . HIS B 2 59 ? 25.601 72.986 19.872 1.00 17.41 58 HIS H CA 1
ATOM 2011 C C . HIS B 2 59 ? 25.075 73.169 18.459 1.00 18.60 58 HIS H C 1
ATOM 2012 O O . HIS B 2 59 ? 25.835 73.112 17.496 1.00 17.39 58 HIS H O 1
ATOM 2019 N N . TYR B 2 60 ? 23.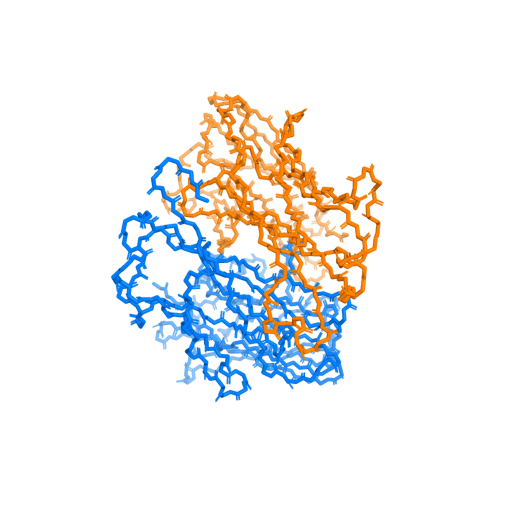771 73.395 18.347 1.00 18.86 59 TYR H N 1
ATOM 2020 C CA . TYR B 2 60 ? 23.137 73.558 17.047 1.00 19.44 59 TYR H CA 1
ATOM 2021 C C . TYR B 2 60 ? 22.131 74.696 16.997 1.00 19.63 59 TYR H C 1
ATOM 2022 O O . TYR B 2 60 ? 21.401 74.940 17.957 1.00 19.51 59 TYR H O 1
ATOM 2031 N N . ALA B 2 61 ? 22.097 75.394 15.868 1.00 19.28 60 ALA H N 1
ATOM 2032 C CA . ALA B 2 61 ? 21.139 76.477 15.686 1.00 19.70 60 ALA H CA 1
ATOM 2033 C C . ALA B 2 61 ? 19.788 75.788 15.526 1.00 20.97 60 ALA H C 1
ATOM 2034 O O . ALA B 2 61 ? 19.686 74.762 14.853 1.00 21.06 60 ALA H O 1
ATOM 2036 N N . GLN B 2 62 ? 18.761 76.355 16.145 1.00 22.39 61 GLN H N 1
ATOM 2037 C CA . GLN B 2 62 ? 17.418 75.791 16.105 1.00 25.05 61 GLN H CA 1
ATOM 2038 C C . GLN B 2 62 ? 16.978 75.430 14.691 1.00 23.46 61 GLN H C 1
ATOM 2039 O O . GLN B 2 62 ? 16.389 74.375 14.458 1.00 24.38 61 GLN H O 1
ATOM 2045 N N . LYS B 2 63 ? 17.274 76.321 13.755 1.00 25.39 62 LYS H N 1
ATOM 2046 C CA . LYS B 2 63 ? 16.918 76.144 12.353 1.00 27.51 62 LYS H CA 1
ATOM 2047 C C . LYS B 2 63 ? 17.393 74.813 11.763 1.00 27.87 62 LYS H C 1
ATOM 2048 O O . LYS B 2 63 ? 16.774 74.285 10.836 1.00 29.37 62 LYS H O 1
ATOM 2054 N N . PHE B 2 64 ? 18.473 74.257 12.308 1.00 26.56 63 PHE H N 1
ATOM 2055 C CA . PHE B 2 64 ? 19.014 73.008 11.775 1.00 26.20 63 PHE H CA 1
ATOM 2056 C C . PHE B 2 64 ? 18.964 71.766 12.662 1.00 28.52 63 PHE H C 1
ATOM 2057 O O . PHE B 2 64 ? 19.478 70.714 12.277 1.00 26.97 63 PHE H O 1
ATOM 2065 N N . ARG B 2 65 ? 18.356 71.864 13.839 1.00 29.00 64 ARG H N 1
ATOM 2066 C CA . ARG B 2 65 ? 18.294 70.698 14.712 1.00 30.84 64 ARG H CA 1
ATOM 2067 C C . ARG B 2 65 ? 17.563 69.559 14.009 1.00 29.83 64 ARG H C 1
ATOM 2068 O O . ARG B 2 65 ? 16.562 69.778 13.329 1.00 28.45 64 ARG H O 1
ATOM 2076 N N . GLY B 2 66 ? 18.084 68.346 14.156 1.00 29.69 65 GLY H N 1
ATOM 2077 C CA . GLY B 2 66 ? 17.465 67.199 13.515 1.00 29.23 65 GLY H CA 1
ATOM 2078 C C . GLY B 2 66 ? 17.939 66.935 12.098 1.00 29.24 65 GLY H C 1
ATOM 2079 O O . GLY B 2 66 ? 17.757 65.840 11.579 1.00 31.19 65 GLY H O 1
ATOM 2080 N N . ARG B 2 67 ? 18.547 67.934 11.470 1.00 27.66 66 ARG H N 1
ATOM 2081 C CA . ARG B 2 67 ? 19.048 67.796 10.102 1.00 27.34 66 ARG H CA 1
ATOM 2082 C C . ARG B 2 67 ? 20.564 67.821 10.033 1.00 25.21 66 ARG H C 1
ATOM 2083 O O . ARG B 2 67 ? 21.165 67.306 9.091 1.00 23.38 66 ARG H O 1
ATOM 2091 N N . VAL B 2 68 ? 21.178 68.432 11.036 1.00 25.41 67 VAL H N 1
ATOM 2092 C CA . VAL B 2 68 ? 22.625 68.564 11.073 1.00 23.87 67 VAL H CA 1
ATOM 2093 C C . VAL B 2 68 ? 23.280 67.858 12.247 1.00 22.80 67 VAL H C 1
ATOM 2094 O O . VAL B 2 68 ? 22.721 67.782 13.336 1.00 22.21 67 VAL H O 1
ATOM 2098 N N . THR B 2 69 ? 24.473 67.332 12.002 1.00 21.83 68 THR H N 1
ATOM 2099 C CA . THR B 2 69 ? 25.245 66.670 13.038 1.00 21.21 68 THR H CA 1
ATOM 2100 C C . THR B 2 69 ? 26.691 67.096 12.846 1.00 20.76 68 THR H C 1
ATOM 2101 O O . THR B 2 69 ? 27.187 67.141 11.721 1.00 19.90 68 THR H O 1
ATOM 2105 N N . ILE B 2 70 ? 27.355 67.438 13.943 1.00 18.88 69 ILE H N 1
ATOM 2106 C CA . ILE B 2 70 ? 28.750 67.838 13.885 1.00 19.85 69 ILE H CA 1
ATOM 2107 C C . ILE B 2 70 ? 29.532 66.800 14.677 1.00 21.08 69 ILE H C 1
ATOM 2108 O O . ILE B 2 70 ? 29.136 66.425 15.777 1.00 20.94 69 ILE H O 1
ATOM 2113 N N . SER B 2 71 ? 30.624 66.309 14.103 1.00 22.31 70 SER H N 1
ATOM 2114 C CA . SER B 2 71 ? 31.441 65.317 14.790 1.00 24.17 70 SER H CA 1
ATOM 2115 C C . SER B 2 71 ? 32.909 65.707 14.718 1.00 24.38 70 SER H C 1
ATOM 2116 O O . SER B 2 71 ? 33.291 66.573 13.933 1.00 23.33 70 SER H O 1
ATOM 2119 N N . ALA B 2 72 ? 33.726 65.077 15.554 1.00 24.34 71 ALA H N 1
ATOM 2120 C CA . ALA B 2 72 ? 35.153 65.360 15.572 1.00 25.51 71 ALA H CA 1
ATOM 2121 C C . ALA B 2 72 ? 35.937 64.062 15.707 1.00 27.12 71 ALA H C 1
ATOM 2122 O O . ALA B 2 72 ? 35.546 63.164 16.457 1.00 27.49 71 ALA H O 1
ATOM 2124 N N . ASP B 2 73 ? 37.037 63.970 14.968 1.00 27.07 72 ASP H N 1
ATOM 2125 C CA . ASP B 2 73 ? 37.900 62.793 14.993 1.00 29.80 72 ASP H CA 1
ATOM 2126 C C . ASP B 2 73 ? 39.290 63.246 15.437 1.00 29.76 72 ASP H C 1
ATOM 2127 O O . ASP B 2 73 ? 40.091 63.702 14.622 1.00 29.66 72 ASP H O 1
ATOM 2132 N N . GLU B 2 74 ? 39.565 63.126 16.732 1.00 30.93 73 GLU H N 1
ATOM 2133 C CA . GLU B 2 74 ? 40.850 63.539 17.286 1.00 33.17 73 GLU H CA 1
ATOM 2134 C C . GLU B 2 74 ? 42.047 62.814 16.682 1.00 34.67 73 GLU H C 1
ATOM 2135 O O . GLU B 2 74 ? 43.121 63.397 16.542 1.00 35.95 73 GLU H O 1
ATOM 2141 N N . SER B 2 75 ? 41.871 61.550 16.320 1.00 36.20 74 SER H N 1
ATOM 2142 C CA . SER B 2 75 ? 42.976 60.786 15.754 1.00 37.38 74 SER H CA 1
ATOM 2143 C C . SER B 2 75 ? 43.506 61.401 14.459 1.00 37.13 74 SER H C 1
ATOM 2144 O O . SER B 2 75 ? 44.692 61.280 14.159 1.00 38.32 74 SER H O 1
ATOM 2147 N N . THR B 2 76 ? 42.638 62.066 13.698 1.00 34.91 75 THR H N 1
ATOM 2148 C CA . THR B 2 76 ? 43.053 62.686 12.441 1.00 33.29 75 THR H CA 1
ATOM 2149 C C . THR B 2 76 ? 42.890 64.204 12.453 1.00 31.56 75 THR H C 1
ATOM 2150 O O . THR B 2 76 ? 43.093 64.865 11.433 1.00 32.76 75 THR H O 1
ATOM 2154 N N . ARG B 2 77 ? 42.533 64.745 13.614 1.00 29.92 76 ARG H N 1
ATOM 2155 C CA . ARG B 2 77 ? 42.326 66.183 13.780 1.00 28.75 76 ARG H CA 1
ATOM 2156 C C . ARG B 2 77 ? 41.402 66.729 12.703 1.00 26.97 76 ARG H C 1
ATOM 2157 O O . ARG B 2 77 ? 41.678 67.769 12.100 1.00 25.34 76 ARG H O 1
ATOM 2165 N N . THR B 2 78 ? 40.306 66.020 12.465 1.00 25.40 77 THR H N 1
ATOM 2166 C CA . THR B 2 78 ? 39.341 66.428 11.458 1.00 24.74 77 THR H CA 1
ATOM 2167 C C . THR B 2 78 ? 37.972 66.635 12.094 1.00 23.57 77 THR H C 1
ATOM 2168 O O . THR B 2 78 ? 37.562 65.877 12.971 1.00 23.02 77 THR H O 1
ATOM 2172 N N . VAL B 2 79 ? 37.280 67.678 11.652 1.00 22.48 78 VAL H N 1
ATOM 2173 C CA . VAL B 2 79 ? 35.941 67.987 12.141 1.00 21.83 78 VAL H CA 1
ATOM 2174 C C . VAL B 2 79 ? 34.993 67.800 10.963 1.00 20.88 78 VAL H C 1
ATOM 2175 O O . VAL B 2 79 ? 35.335 68.131 9.829 1.00 20.14 78 VAL H O 1
ATOM 2179 N N . TYR B 2 80 ? 33.806 67.260 11.221 1.00 20.72 79 TYR H N 1
ATOM 2180 C CA . TYR B 2 80 ? 32.858 67.019 10.144 1.00 20.44 79 TYR H CA 1
ATOM 2181 C C . TYR B 2 80 ? 31.491 67.657 10.327 1.00 20.58 79 TYR H C 1
ATOM 2182 O O . TYR B 2 80 ? 31.016 67.838 11.447 1.00 21.27 79 TYR H O 1
ATOM 2191 N N . LEU B 2 81 ? 30.868 67.989 9.203 1.00 19.58 80 LEU H N 1
ATOM 2192 C CA . LEU B 2 81 ? 29.524 68.544 9.192 1.00 19.76 80 LEU H CA 1
ATOM 2193 C C . LEU B 2 81 ? 28.671 67.593 8.359 1.00 19.62 80 LEU H C 1
ATOM 2194 O O . LEU B 2 81 ? 29.002 67.294 7.207 1.00 18.61 80 LEU H O 1
ATOM 2199 N N . HIS B 2 82 ? 27.586 67.108 8.950 1.00 19.98 81 HIS H N 1
ATOM 2200 C CA . HIS B 2 82 ? 26.669 66.201 8.270 1.00 21.71 81 HIS H CA 1
ATOM 2201 C C . HIS B 2 82 ? 25.338 66.931 8.108 1.00 20.77 81 HIS H C 1
ATOM 2202 O O . HIS B 2 82 ? 24.730 67.330 9.098 1.00 21.94 81 HIS H O 1
ATOM 2209 N N . LEU B 2 83 ? 24.891 67.115 6.870 1.00 19.90 82 LEU H N 1
ATOM 2210 C CA . LEU B 2 83 ? 23.621 67.794 6.626 1.00 20.22 82 LEU H CA 1
ATOM 2211 C C . LEU B 2 83 ? 22.696 66.858 5.857 1.00 21.02 82 LEU H C 1
ATOM 2212 O O . LEU B 2 83 ? 23.032 66.407 4.763 1.00 20.51 82 LEU H O 1
ATOM 2217 N N . ARG B 2 84 A 21.532 66.580 6.440 1.00 20.42 82 ARG H N 1
ATOM 2218 C CA . ARG B 2 84 A 20.548 65.671 5.849 1.00 20.72 82 ARG H CA 1
ATOM 2219 C C . ARG B 2 84 A 19.308 66.400 5.343 1.00 20.09 82 ARG H C 1
ATOM 2220 O O . ARG B 2 84 A 19.105 67.573 5.648 1.00 19.41 82 ARG H O 1
ATOM 2228 N N . GLY B 2 85 B 18.481 65.695 4.570 1.00 20.43 82 GLY H N 1
ATOM 2229 C CA . GLY B 2 85 B 17.263 66.284 4.035 1.00 20.73 82 GLY H CA 1
ATOM 2230 C C . GLY B 2 85 B 17.521 67.568 3.269 1.00 20.13 82 GLY H C 1
ATOM 2231 O O . GLY B 2 85 B 16.806 68.559 3.433 1.00 21.51 82 GLY H O 1
ATOM 2232 N N . LEU B 2 86 C 18.541 67.540 2.417 1.00 19.65 82 LEU H N 1
ATOM 2233 C CA . LEU B 2 86 C 18.931 68.706 1.635 1.00 19.25 82 LEU H CA 1
ATOM 2234 C C . LEU B 2 86 C 17.824 69.367 0.823 1.00 20.82 82 LEU H C 1
ATOM 2235 O O . LEU B 2 86 C 17.031 68.706 0.148 1.00 22.66 82 LEU H O 1
ATOM 2240 N N . ARG B 2 87 ? 17.792 70.693 0.904 1.00 20.48 83 ARG H N 1
ATOM 2241 C CA . ARG B 2 87 ? 16.816 71.517 0.204 1.00 22.36 83 ARG H CA 1
ATOM 2242 C C . ARG B 2 87 ? 17.584 72.398 -0.768 1.00 22.28 83 ARG H C 1
ATOM 2243 O O . ARG B 2 87 ? 18.760 72.678 -0.552 1.00 20.08 83 ARG H O 1
ATOM 2251 N N . SER B 2 88 ? 16.920 72.846 -1.827 1.00 22.72 84 SER H N 1
ATOM 2252 C CA . SER B 2 88 ? 17.577 73.707 -2.794 1.00 24.58 84 SER H CA 1
ATOM 2253 C C . SER B 2 88 ? 18.139 74.947 -2.099 1.00 23.92 84 SER H C 1
ATOM 2254 O O . SER B 2 88 ? 19.200 75.439 -2.482 1.00 23.44 84 SER H O 1
ATOM 2257 N N . ASP B 2 89 ? 17.449 75.445 -1.072 1.00 22.35 85 ASP H N 1
ATOM 2258 C CA . ASP B 2 89 ? 17.941 76.631 -0.370 1.00 23.21 85 ASP H CA 1
ATOM 2259 C C . ASP B 2 89 ? 19.076 76.366 0.618 1.00 22.12 85 ASP H C 1
ATOM 2260 O O . ASP B 2 89 ? 19.440 77.247 1.400 1.00 22.23 85 ASP H O 1
ATOM 2265 N N . ASP B 2 90 ? 19.626 75.155 0.591 1.00 20.50 86 ASP H N 1
ATOM 2266 C CA . ASP B 2 90 ? 20.765 74.820 1.442 1.00 19.23 86 ASP H CA 1
ATOM 2267 C C . ASP B 2 90 ? 22.006 75.103 0.592 1.00 18.67 86 ASP H C 1
ATOM 2268 O O . ASP B 2 90 ? 23.138 74.934 1.039 1.00 18.12 86 ASP H O 1
ATOM 2273 N N . THR B 2 91 ? 21.777 75.526 -0.650 1.00 18.11 87 THR H N 1
ATOM 2274 C CA . THR B 2 91 ? 22.871 75.837 -1.563 1.00 17.19 87 THR H CA 1
ATOM 2275 C C . THR B 2 91 ? 23.642 77.023 -1.005 1.00 16.30 87 THR H C 1
ATOM 2276 O O . THR B 2 91 ? 23.084 78.105 -0.808 1.00 17.94 87 THR H O 1
ATOM 2280 N N . ALA B 2 92 ? 24.927 76.818 -0.749 1.00 16.34 88 ALA H N 1
ATOM 2281 C CA . ALA B 2 92 ? 25.737 77.881 -0.178 1.00 16.57 88 ALA H CA 1
ATOM 2282 C C . ALA B 2 92 ? 27.175 77.442 0.005 1.00 16.73 88 ALA H C 1
ATOM 2283 O O . ALA B 2 92 ? 27.539 76.309 -0.316 1.00 17.16 88 ALA H O 1
ATOM 2285 N N . VAL B 2 93 ? 27.992 78.362 0.511 1.00 16.43 89 VAL H N 1
ATOM 2286 C CA . VAL B 2 93 ? 29.385 78.078 0.812 1.00 15.64 89 VAL H CA 1
ATOM 2287 C C . VAL B 2 93 ? 29.396 77.805 2.313 1.00 16.32 89 VAL H C 1
ATOM 2288 O O . VAL B 2 93 ? 28.875 78.602 3.100 1.00 15.96 89 VAL H O 1
ATOM 2292 N N . TYR B 2 94 ? 29.965 76.669 2.696 1.00 14.90 90 TYR H N 1
ATOM 2293 C CA . TYR B 2 94 ? 30.032 76.265 4.093 1.00 15.45 90 TYR H CA 1
ATOM 2294 C C . TYR B 2 94 ? 31.454 76.423 4.616 1.00 16.13 90 TYR H C 1
ATOM 2295 O O . TYR B 2 94 ? 32.404 75.918 4.019 1.00 17.46 90 TYR H O 1
ATOM 2304 N N . TYR B 2 95 ? 31.591 77.130 5.733 1.00 15.11 91 TYR H N 1
ATOM 2305 C CA . TYR B 2 95 ? 32.904 77.367 6.325 1.00 16.94 91 TYR H CA 1
ATOM 2306 C C . TYR B 2 95 ? 33.052 76.771 7.708 1.00 17.89 91 TYR H C 1
ATOM 2307 O O . TYR B 2 95 ? 32.097 76.727 8.485 1.00 16.27 91 TYR H O 1
ATOM 2316 N N A CYS B 2 96 ? 34.253 76.353 7.956 0.50 17.68 92 CYS H N 1
ATOM 2317 N N B CYS B 2 96 ? 34.270 76.430 7.950 0.50 18.61 92 CYS H N 1
ATOM 2318 C CA A CYS B 2 96 ? 34.549 75.871 9.294 0.50 18.31 92 CYS H CA 1
ATOM 2319 C CA B CYS B 2 96 ? 34.647 75.880 9.229 0.50 19.56 92 CYS H CA 1
ATOM 2320 C C A CYS B 2 96 ? 35.490 76.930 9.839 0.50 17.10 92 CYS H C 1
ATOM 2321 C C B CYS B 2 96 ? 35.537 76.950 9.839 0.50 18.04 92 CYS H C 1
ATOM 2322 O O A CYS B 2 96 ? 36.302 77.482 9.099 0.50 18.63 92 CYS H O 1
ATOM 2323 O O B CYS B 2 96 ? 36.369 77.530 9.143 0.50 19.79 92 CYS H O 1
ATOM 2328 N N . ALA B 2 97 ? 35.329 77.238 11.168 1.00 17.35 93 ALA H N 1
ATOM 2329 C CA . ALA B 2 97 ? 36.169 78.265 11.758 1.00 17.03 93 ALA H CA 1
ATOM 2330 C C . ALA B 2 97 ? 36.513 77.807 13.159 1.00 18.47 93 ALA H C 1
ATOM 2331 O O . ALA B 2 97 ? 35.754 77.061 13.776 1.00 18.27 93 ALA H O 1
ATOM 2333 N N . SER B 2 98 ? 37.659 78.249 13.660 1.00 17.87 94 SER H N 1
ATOM 2334 C CA . SER B 2 98 ? 38.098 77.841 14.984 1.00 21.13 94 SER H CA 1
ATOM 2335 C C . SER B 2 98 ? 38.486 79.015 15.861 1.00 21.78 94 SER H C 1
ATOM 2336 O O . SER B 2 98 ? 38.696 80.129 15.378 1.00 21.54 94 SER H O 1
ATOM 2339 N N . ASN B 2 99 ? 38.571 78.742 17.158 1.00 22.68 95 ASN H N 1
ATOM 2340 C CA . ASN B 2 99 ? 38.962 79.728 18.154 1.00 24.70 95 ASN H CA 1
ATOM 2341 C C . ASN B 2 99 ? 39.769 78.982 19.204 1.00 25.57 95 ASN H C 1
ATOM 2342 O O . ASN B 2 99 ? 39.344 77.933 19.679 1.00 24.20 95 ASN H O 1
ATOM 2347 N N . SER B 2 100 ? 40.933 79.514 19.555 1.00 27.56 96 SER H N 1
ATOM 2348 C CA . SER B 2 100 ? 41.774 78.868 20.555 1.00 30.87 96 SER H CA 1
ATOM 2349 C C . SER B 2 100 ? 41.203 79.079 21.952 1.00 31.93 96 SER H C 1
ATOM 2350 O O . SER B 2 100 ? 40.789 80.183 22.305 1.00 32.53 96 SER H O 1
ATOM 2353 N N . ILE B 2 101 ? 41.176 78.010 22.740 1.00 33.80 97 ILE H N 1
ATOM 2354 C CA . ILE B 2 101 ? 40.667 78.067 24.104 1.00 36.22 97 ILE H CA 1
ATOM 2355 C C . ILE B 2 101 ? 41.691 77.426 25.038 1.00 37.51 97 ILE H C 1
ATOM 2356 O O . ILE B 2 101 ? 42.647 76.801 24.580 1.00 39.07 97 ILE H O 1
ATOM 2361 N N . ALA B 2 102 ? 41.482 77.579 26.341 1.00 40.05 98 ALA H N 1
ATOM 2362 C CA . ALA B 2 102 ? 42.375 77.014 27.351 1.00 42.38 98 ALA H CA 1
ATOM 2363 C C . ALA B 2 102 ? 42.044 77.586 28.723 1.00 43.28 98 ALA H C 1
ATOM 2364 O O . ALA B 2 102 ? 42.150 78.795 28.943 1.00 45.42 98 ALA H O 1
ATOM 2366 N N . GLY B 2 115 K 29.019 78.113 26.079 1.00 42.38 100 GLY H N 1
ATOM 2367 C CA . GLY B 2 115 K 29.668 77.974 24.788 1.00 41.38 100 GLY H CA 1
ATOM 2368 C C . GLY B 2 115 K 30.143 79.303 24.235 1.00 41.43 100 GLY H C 1
ATOM 2369 O O . GLY B 2 115 K 31.075 79.352 23.432 1.00 40.46 100 GLY H O 1
ATOM 2370 N N . GLY B 2 116 L 29.502 80.383 24.669 1.00 41.73 100 GLY H N 1
ATOM 2371 C CA . GLY B 2 116 L 29.876 81.705 24.201 1.00 41.65 100 GLY H CA 1
ATOM 2372 C C . GLY B 2 116 L 31.278 82.097 24.615 1.00 42.14 100 GLY H C 1
ATOM 2373 O O . GLY B 2 116 L 31.898 82.967 24.003 1.00 43.19 100 GLY H O 1
ATOM 2374 N N . TYR B 2 117 M 31.783 81.452 25.660 1.00 41.14 100 TYR H N 1
ATOM 2375 C CA . TYR B 2 117 M 33.120 81.736 26.158 1.00 40.71 100 TYR H CA 1
ATOM 2376 C C . TYR B 2 117 M 34.168 80.986 25.345 1.00 40.24 100 TYR H C 1
ATOM 2377 O O . TYR B 2 117 M 35.365 81.232 25.489 1.00 40.93 100 TYR H O 1
ATOM 2379 N N . TYR B 2 118 N 33.714 80.077 24.486 1.00 38.73 100 TYR H N 1
ATOM 2380 C CA . TYR B 2 118 N 34.626 79.286 23.671 1.00 37.11 100 TYR H CA 1
ATOM 2381 C C . TYR B 2 118 N 34.498 79.533 22.174 1.00 35.35 100 TYR H C 1
ATOM 2382 O O . TYR B 2 118 N 35.504 79.548 21.458 1.00 34.74 100 TYR H O 1
ATOM 2391 N N . TYR B 2 119 O 33.273 79.727 21.694 1.00 33.00 100 TYR H N 1
ATOM 2392 C CA . TYR B 2 119 O 33.075 79.969 20.272 1.00 31.04 100 TYR H CA 1
ATOM 2393 C C . TYR B 2 119 O 33.451 81.385 19.885 1.00 32.41 100 TYR H C 1
ATOM 2394 O O . TYR B 2 119 O 33.106 82.351 20.555 1.00 32.17 100 TYR H O 1
ATOM 2403 N N . ASP B 2 120 P 34.183 81.478 18.790 1.00 32.12 100 ASP H N 1
ATOM 2404 C CA . ASP B 2 120 P 34.632 82.736 18.230 1.00 33.01 100 ASP H CA 1
ATOM 2405 C C . ASP B 2 120 P 35.247 82.217 16.950 1.00 32.38 100 ASP H C 1
ATOM 2406 O O . ASP B 2 120 P 35.545 81.026 16.848 1.00 33.25 100 ASP H O 1
ATOM 2411 N N . MET B 2 121 Q 35.435 83.073 15.964 1.00 29.97 100 MET H N 1
ATOM 2412 C CA . MET B 2 121 Q 35.996 82.578 14.725 1.00 28.49 100 MET H CA 1
ATOM 2413 C C . MET B 2 121 Q 37.081 83.467 14.165 1.00 26.22 100 MET H C 1
ATOM 2414 O O . MET B 2 121 Q 36.813 84.357 13.369 1.00 23.46 100 MET H O 1
ATOM 2419 N N . ASP B 2 122 ? 38.314 83.228 14.599 1.00 26.39 101 ASP H N 1
ATOM 2420 C CA . ASP B 2 122 ? 39.427 84.027 14.112 1.00 26.83 101 ASP H CA 1
ATOM 2421 C C . ASP B 2 122 ? 40.161 83.332 12.970 1.00 24.53 101 ASP H C 1
ATOM 2422 O O . ASP B 2 122 ? 40.786 83.992 12.146 1.00 27.17 101 ASP H O 1
ATOM 2427 N N . VAL B 2 123 ? 40.089 82.004 12.914 1.00 21.65 102 VAL H N 1
ATOM 2428 C CA . VAL B 2 123 ? 40.728 81.263 11.825 1.00 19.83 102 VAL H CA 1
ATOM 2429 C C . VAL B 2 123 ? 39.633 80.579 11.018 1.00 19.53 102 VAL H C 1
ATOM 2430 O O . VAL B 2 123 ? 38.847 79.802 11.567 1.00 16.81 102 VAL H O 1
ATOM 2434 N N . TRP B 2 124 ? 39.585 80.874 9.720 1.00 18.30 103 TRP H N 1
ATOM 2435 C CA . TRP B 2 124 ? 38.570 80.306 8.837 1.00 18.20 103 TRP H CA 1
ATOM 2436 C C . TRP B 2 124 ? 39.127 79.391 7.751 1.00 18.79 103 TRP H C 1
ATOM 2437 O O . TRP B 2 124 ? 40.205 79.640 7.207 1.00 18.85 103 TRP H O 1
ATOM 2448 N N . GLY B 2 125 ? 38.383 78.332 7.442 1.00 16.97 104 GLY H N 1
ATOM 2449 C CA . GLY B 2 125 ? 38.779 77.431 6.375 1.00 18.44 104 GLY H CA 1
ATOM 2450 C C . GLY B 2 125 ? 38.501 78.153 5.068 1.00 18.98 104 GLY H C 1
ATOM 2451 O O . GLY B 2 125 ? 37.915 79.236 5.083 1.00 19.57 104 GLY H O 1
ATOM 2452 N N . GLN B 2 126 ? 38.890 77.568 3.939 1.00 20.20 105 GLN H N 1
ATOM 2453 C CA . GLN B 2 126 ? 38.681 78.219 2.645 1.00 20.45 105 GLN H CA 1
ATOM 2454 C C . GLN B 2 126 ? 37.243 78.139 2.143 1.00 21.54 105 GLN H C 1
ATOM 2455 O O . GLN B 2 126 ? 36.871 78.815 1.176 1.00 21.57 105 GLN H O 1
ATOM 2461 N N . GLY B 2 127 ? 36.434 77.314 2.800 1.00 18.93 106 GLY H N 1
ATOM 2462 C CA . GLY B 2 127 ? 35.049 77.175 2.401 1.00 20.46 106 GLY H CA 1
ATOM 2463 C C . GLY B 2 127 ? 34.813 76.001 1.475 1.00 20.63 106 GLY H C 1
ATOM 2464 O O . GLY B 2 127 ? 35.701 75.588 0.726 1.00 22.04 106 GLY H O 1
ATOM 2465 N N . THR B 2 128 ? 33.602 75.462 1.535 1.00 20.15 107 THR H N 1
ATOM 2466 C CA . THR B 2 128 ? 33.203 74.336 0.705 1.00 18.95 107 THR H CA 1
ATOM 2467 C C . THR B 2 128 ? 31.847 74.674 0.115 1.00 20.24 107 THR H C 1
ATOM 2468 O O . THR B 2 128 ? 30.903 74.970 0.848 1.00 18.70 107 THR H O 1
ATOM 2472 N N . THR B 2 129 ? 31.740 74.644 -1.206 1.00 19.82 108 THR H N 1
ATOM 2473 C CA . THR B 2 129 ? 30.460 74.941 -1.823 1.00 20.41 108 THR H CA 1
ATOM 2474 C C . THR B 2 129 ? 29.614 73.679 -1.854 1.00 19.80 108 THR H C 1
ATOM 2475 O O . THR B 2 129 ? 30.107 72.592 -2.154 1.00 21.48 108 THR H O 1
ATOM 2479 N N . VAL B 2 130 ? 28.346 73.826 -1.503 1.00 19.08 109 VAL H N 1
ATOM 2480 C CA . VAL B 2 130 ? 27.417 72.712 -1.540 1.00 19.67 109 VAL H CA 1
ATOM 2481 C C . VAL B 2 130 ? 26.268 73.173 -2.416 1.00 18.40 109 VAL H C 1
ATOM 2482 O O . VAL B 2 130 ? 25.597 74.162 -2.110 1.00 17.99 109 VAL H O 1
ATOM 2486 N N . THR B 2 131 ? 26.069 72.472 -3.524 1.00 17.75 110 THR H N 1
ATOM 2487 C CA . THR B 2 131 ? 25.007 72.801 -4.459 1.00 19.24 110 THR H CA 1
ATOM 2488 C C . THR B 2 131 ? 23.909 71.756 -4.363 1.00 18.67 110 THR H C 1
ATOM 2489 O O . THR B 2 131 ? 24.172 70.558 -4.487 1.00 20.57 110 THR H O 1
ATOM 2493 N N . VAL B 2 132 ? 22.685 72.209 -4.128 1.00 18.90 111 VAL H N 1
ATOM 2494 C CA . VAL B 2 132 ? 21.550 71.302 -4.052 1.00 19.68 111 VAL H CA 1
ATOM 2495 C C . VAL B 2 132 ? 20.614 71.676 -5.187 1.00 20.18 111 VAL H C 1
ATOM 2496 O O . VAL B 2 132 ? 20.060 72.780 -5.217 1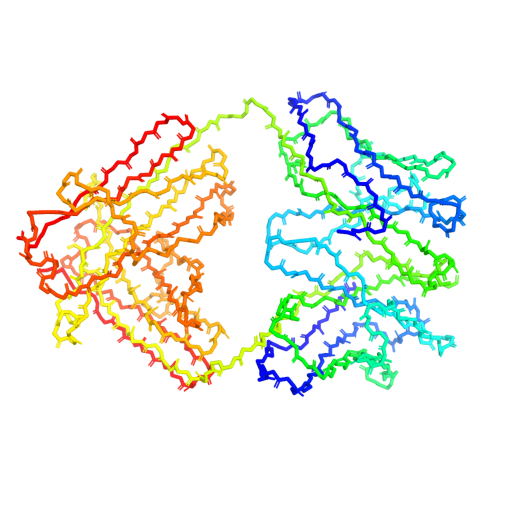.00 20.41 111 VAL H O 1
ATOM 2500 N N . SER B 2 133 ? 20.445 70.755 -6.129 1.00 22.16 112 SER H N 1
ATOM 2501 C CA . SER B 2 133 ? 19.601 71.012 -7.285 1.00 22.40 112 SER H CA 1
ATOM 2502 C C . SER B 2 133 ? 19.028 69.735 -7.878 1.00 23.63 112 SER H C 1
ATOM 2503 O O . SER B 2 133 ? 19.575 68.651 -7.686 1.00 23.21 112 SER H O 1
ATOM 2506 N N . SER B 2 134 ? 17.924 69.875 -8.603 1.00 25.08 113 SER H N 1
ATOM 2507 C CA . SER B 2 134 ? 17.287 68.734 -9.245 1.00 27.78 113 SER H CA 1
ATOM 2508 C C . SER B 2 134 ? 17.958 68.484 -10.596 1.00 27.13 113 SER H C 1
ATOM 2509 O O . SER B 2 134 ? 17.707 67.471 -11.245 1.00 27.29 113 SER H O 1
ATOM 2512 N N . ALA B 2 135 ? 18.816 69.413 -11.010 1.00 25.09 114 ALA H N 1
ATOM 2513 C CA . ALA B 2 135 ? 19.526 69.286 -12.279 1.00 26.39 114 ALA H CA 1
ATOM 2514 C C . ALA B 2 135 ? 20.514 68.125 -12.237 1.00 26.15 114 ALA H C 1
ATOM 2515 O O . ALA B 2 135 ? 20.963 67.713 -11.165 1.00 27.54 114 ALA H O 1
ATOM 2517 N N . SER B 2 136 ? 20.855 67.597 -13.408 1.00 26.07 115 SER H N 1
ATOM 2518 C CA . SER B 2 136 ? 21.794 66.490 -13.496 1.00 24.97 115 SER H CA 1
ATOM 2519 C C . SER B 2 136 ? 23.063 66.920 -14.224 1.00 25.47 115 SER H C 1
ATOM 2520 O O . SER B 2 136 ? 23.039 67.839 -15.044 1.00 23.58 115 SER H O 1
ATOM 2523 N N . THR B 2 137 ? 24.166 66.249 -13.915 1.00 24.34 116 THR H N 1
ATOM 2524 C CA . THR B 2 137 ? 25.457 66.549 -14.522 1.00 26.70 116 THR H CA 1
ATOM 2525 C C . THR B 2 137 ? 25.343 66.653 -16.037 1.00 27.09 116 THR H C 1
ATOM 2526 O O . THR B 2 137 ? 24.699 65.824 -16.678 1.00 26.68 116 THR H O 1
ATOM 2530 N N . LYS B 2 138 ? 25.975 67.678 -16.601 1.00 25.36 117 LYS H N 1
ATOM 2531 C CA . LYS B 2 138 ? 25.939 67.901 -18.040 1.00 25.33 117 LYS H CA 1
ATOM 2532 C C . LYS B 2 138 ? 27.183 68.664 -18.477 1.00 24.93 117 LYS H C 1
ATOM 2533 O O . LYS B 2 138 ? 27.457 69.750 -17.969 1.00 24.93 117 LYS H O 1
ATOM 2539 N N . GLY B 2 139 ? 27.935 68.079 -19.407 1.00 24.14 118 GLY H N 1
ATOM 2540 C CA . GLY B 2 139 ? 29.137 68.720 -19.908 1.00 24.21 118 GLY H CA 1
ATOM 2541 C C . GLY B 2 139 ? 28.759 69.977 -20.663 1.00 24.12 118 GLY H C 1
ATOM 2542 O O . GLY B 2 139 ? 27.632 70.091 -21.145 1.00 24.82 118 GLY H O 1
ATOM 2543 N N . PRO B 2 140 ? 29.675 70.946 -20.786 1.00 24.23 119 PRO H N 1
ATOM 2544 C CA . PRO B 2 140 ? 29.349 72.180 -21.500 1.00 24.55 119 PRO H CA 1
ATOM 2545 C C . PRO B 2 140 ? 29.515 72.096 -23.009 1.00 22.80 119 PRO H C 1
ATOM 2546 O O . PRO B 2 140 ? 30.229 71.236 -23.521 1.00 24.33 119 PRO H O 1
ATOM 2550 N N . SER B 2 141 ? 28.829 72.992 -23.709 1.00 21.89 120 SER H N 1
ATOM 2551 C CA . SER B 2 141 ? 28.939 73.093 -25.158 1.00 21.45 120 SER H CA 1
ATOM 2552 C C . SER B 2 141 ? 29.807 74.331 -25.287 1.00 19.83 120 SER H C 1
ATOM 2553 O O . SER B 2 141 ? 29.462 75.385 -24.751 1.00 19.73 120 SER H O 1
ATOM 2556 N N . VAL B 2 142 ? 30.942 74.205 -25.965 1.00 17.10 121 VAL H N 1
ATOM 2557 C CA . VAL B 2 142 ? 31.854 75.331 -26.104 1.00 15.98 121 VAL H CA 1
ATOM 2558 C C . VAL B 2 142 ? 31.813 75.943 -27.492 1.00 17.63 121 VAL H C 1
ATOM 2559 O O . VAL B 2 142 ? 31.973 75.249 -28.500 1.00 17.05 121 VAL H O 1
ATOM 2563 N N . PHE B 2 143 ? 31.583 77.251 -27.539 1.00 15.57 122 PHE H N 1
ATOM 2564 C CA . PHE B 2 143 ? 31.521 77.958 -28.807 1.00 16.44 122 PHE H CA 1
ATOM 2565 C C . PHE B 2 143 ? 32.549 79.067 -28.855 1.00 15.99 122 PHE H C 1
ATOM 2566 O O . PHE B 2 143 ? 32.811 79.739 -27.859 1.00 16.07 122 PHE H O 1
ATOM 2574 N N . PRO B 2 144 ? 33.157 79.273 -30.026 1.00 15.81 123 PRO H N 1
ATOM 2575 C CA . PRO B 2 144 ? 34.159 80.325 -30.162 1.00 16.44 123 PRO H CA 1
ATOM 2576 C C . PRO B 2 144 ? 33.505 81.689 -30.375 1.00 16.53 123 PRO H C 1
ATOM 2577 O O . PRO B 2 144 ? 32.502 81.807 -31.078 1.00 18.49 123 PRO H O 1
ATOM 2581 N N . LEU B 2 145 ? 34.070 82.711 -29.750 1.00 14.71 124 LEU H N 1
ATOM 2582 C CA . LEU B 2 145 ? 33.580 84.077 -29.908 1.00 15.82 124 LEU H CA 1
ATOM 2583 C C . LEU B 2 145 ? 34.685 84.740 -30.730 1.00 15.86 124 LEU H C 1
ATOM 2584 O O . LEU B 2 145 ? 35.663 85.242 -30.189 1.00 15.72 124 LEU H O 1
ATOM 2589 N N . ALA B 2 146 ? 34.518 84.702 -32.048 1.00 17.37 125 ALA H N 1
ATOM 2590 C CA . ALA B 2 146 ? 35.498 85.232 -32.990 1.00 18.77 125 ALA H CA 1
ATOM 2591 C C . ALA B 2 146 ? 35.742 86.735 -32.951 1.00 20.39 125 ALA H C 1
ATOM 2592 O O . ALA B 2 146 ? 34.821 87.522 -32.749 1.00 19.05 125 ALA H O 1
ATOM 2594 N N . PRO B 2 147 ? 37.004 87.149 -33.155 1.00 22.02 126 PRO H N 1
ATOM 2595 C CA . PRO B 2 147 ? 37.428 88.553 -33.155 1.00 25.11 126 PRO H CA 1
ATOM 2596 C C . PRO B 2 147 ? 36.661 89.358 -34.200 1.00 28.68 126 PRO H C 1
ATOM 2597 O O . PRO B 2 147 ? 36.615 88.971 -35.368 1.00 32.23 126 PRO H O 1
ATOM 2601 N N . THR B 2 152 ? 37.102 95.194 -31.870 1.00 55.95 131 THR H N 1
ATOM 2602 C CA . THR B 2 152 ? 38.433 95.734 -32.114 1.00 55.72 131 THR H CA 1
ATOM 2603 C C . THR B 2 152 ? 38.460 97.251 -31.930 1.00 55.22 131 THR H C 1
ATOM 2604 O O . THR B 2 152 ? 37.743 97.987 -32.611 1.00 55.51 131 THR H O 1
ATOM 2608 N N . SER B 2 153 ? 39.291 97.711 -31.000 1.00 53.81 132 SER H N 1
ATOM 2609 C CA . SER B 2 153 ? 39.416 99.136 -30.718 1.00 52.81 132 SER H CA 1
ATOM 2610 C C . SER B 2 153 ? 40.850 99.492 -30.342 1.00 51.65 132 SER H C 1
ATOM 2611 O O . SER B 2 153 ? 41.489 98.788 -29.561 1.00 51.40 132 SER H O 1
ATOM 2614 N N . GLY B 2 154 ? 41.350 100.587 -30.905 1.00 50.19 133 GLY H N 1
ATOM 2615 C CA . GLY B 2 154 ? 42.704 101.019 -30.612 1.00 48.40 133 GLY H CA 1
ATOM 2616 C C . GLY B 2 154 ? 43.755 99.949 -30.841 1.00 46.73 133 GLY H C 1
ATOM 2617 O O . GLY B 2 154 ? 44.580 99.689 -29.967 1.00 48.72 133 GLY H O 1
ATOM 2618 N N . GLY B 2 155 ? 43.722 99.324 -32.014 1.00 44.49 134 GLY H N 1
ATOM 2619 C CA . GLY B 2 155 ? 44.696 98.295 -32.336 1.00 40.70 134 GLY H CA 1
ATOM 2620 C C . GLY B 2 155 ? 44.582 97.009 -31.535 1.00 38.66 134 GLY H C 1
ATOM 2621 O O . GLY B 2 155 ? 45.460 96.149 -31.619 1.00 37.76 134 GLY H O 1
ATOM 2622 N N . THR B 2 156 ? 43.513 96.872 -30.757 1.00 35.87 135 THR H N 1
ATOM 2623 C CA . THR B 2 156 ? 43.310 95.668 -29.956 1.00 34.20 135 THR H CA 1
ATOM 2624 C C . THR B 2 156 ? 42.003 94.983 -30.348 1.00 32.03 135 THR H C 1
ATOM 2625 O O . THR B 2 156 ? 41.016 95.643 -30.664 1.00 31.55 135 THR H O 1
ATOM 2629 N N . ALA B 2 157 ? 42.007 93.655 -30.331 1.00 28.24 136 ALA H N 1
ATOM 2630 C CA . ALA B 2 157 ? 40.819 92.886 -30.671 1.00 25.40 136 ALA H CA 1
ATOM 2631 C C . ALA B 2 157 ? 40.430 92.029 -29.474 1.00 24.27 136 ALA H C 1
ATOM 2632 O O . ALA B 2 157 ? 41.269 91.704 -28.636 1.00 26.00 136 ALA H O 1
ATOM 2634 N N . ALA B 2 158 ? 39.153 91.680 -29.386 1.00 21.65 137 ALA H N 1
ATOM 2635 C CA . ALA B 2 158 ? 38.674 90.838 -28.298 1.00 19.33 137 ALA H CA 1
ATOM 2636 C C . ALA B 2 158 ? 38.152 89.538 -28.889 1.00 18.24 137 ALA H C 1
ATOM 2637 O O . ALA B 2 158 ? 37.414 89.544 -29.871 1.00 18.15 137 ALA H O 1
ATOM 2639 N N . LEU B 2 159 ? 38.559 88.419 -28.300 1.00 16.63 138 LEU H N 1
ATOM 2640 C CA . LEU B 2 159 ? 38.111 87.109 -28.750 1.00 17.33 138 LEU H CA 1
ATOM 2641 C C . LEU B 2 159 ? 37.826 86.317 -27.486 1.00 16.55 138 LEU H C 1
ATOM 2642 O O . LEU B 2 159 ? 38.264 86.698 -26.406 1.00 16.87 138 LEU H O 1
ATOM 2647 N N . GLY B 2 160 ? 37.082 85.227 -27.606 1.00 16.31 139 GLY H N 1
ATOM 2648 C CA . GLY B 2 160 ? 36.792 84.458 -26.415 1.00 16.30 139 GLY H CA 1
ATOM 2649 C C . GLY B 2 160 ? 36.120 83.138 -26.678 1.00 14.62 139 GLY H C 1
ATOM 2650 O O . GLY B 2 160 ? 36.090 82.646 -27.808 1.00 13.47 139 GLY H O 1
ATOM 2651 N N . CYS B 2 161 ? 35.592 82.560 -25.605 1.00 14.71 140 CYS H N 1
ATOM 2652 C CA . CYS B 2 161 ? 34.890 81.295 -25.663 1.00 16.04 140 CYS H CA 1
ATOM 2653 C C . CYS B 2 161 ? 33.665 81.354 -24.775 1.00 16.72 140 CYS H C 1
ATOM 2654 O O . CYS B 2 161 ? 33.713 81.879 -23.657 1.00 16.35 140 CYS H O 1
ATOM 2657 N N . LEU B 2 162 ? 32.570 80.819 -25.294 1.00 14.90 141 LEU H N 1
ATOM 2658 C CA . LEU B 2 162 ? 31.315 80.759 -24.562 1.00 16.00 141 LEU H CA 1
ATOM 2659 C C . LEU B 2 162 ? 31.167 79.308 -24.116 1.00 15.57 141 LEU H C 1
ATOM 2660 O O . LEU B 2 162 ? 31.198 78.395 -24.941 1.00 15.80 141 LEU H O 1
ATOM 2665 N N . VAL B 2 163 ? 31.032 79.106 -22.808 1.00 16.34 142 VAL H N 1
ATOM 2666 C CA . VAL B 2 163 ? 30.880 77.774 -22.225 1.00 16.77 142 VAL H CA 1
ATOM 2667 C C . VAL B 2 163 ? 29.426 77.718 -21.771 1.00 17.54 142 VAL H C 1
ATOM 2668 O O . VAL B 2 163 ? 29.070 78.197 -20.697 1.00 17.42 142 VAL H O 1
ATOM 2672 N N . LYS B 2 164 ? 28.597 77.114 -22.615 1.00 18.67 143 LYS H N 1
ATOM 2673 C CA . LYS B 2 164 ? 27.157 77.063 -22.408 1.00 21.17 143 LYS H CA 1
ATOM 2674 C C . LYS B 2 164 ? 26.516 75.821 -21.792 1.00 21.34 143 LYS H C 1
ATOM 2675 O O . LYS B 2 164 ? 26.956 74.694 -22.006 1.00 20.79 143 LYS H O 1
ATOM 2681 N N . ASP B 2 165 ? 25.459 76.078 -21.024 1.00 22.49 144 ASP H N 1
ATOM 2682 C CA . ASP B 2 165 ? 24.634 75.066 -20.367 1.00 22.98 144 ASP H CA 1
ATOM 2683 C C . ASP B 2 165 ? 25.317 73.850 -19.761 1.00 22.03 144 ASP H C 1
ATOM 2684 O O . ASP B 2 165 ? 25.229 72.742 -20.295 1.00 24.84 144 ASP H O 1
ATOM 2689 N N . TYR B 2 166 ? 25.981 74.045 -18.631 1.00 19.90 145 TYR H N 1
ATOM 2690 C CA . TYR B 2 166 ? 26.645 72.936 -17.967 1.00 18.36 145 TYR H CA 1
ATOM 2691 C C . TYR B 2 166 ? 26.183 72.860 -16.517 1.00 17.72 145 TYR H C 1
ATOM 2692 O O . TYR B 2 166 ? 25.590 73.800 -15.996 1.00 18.94 145 TYR H O 1
ATOM 2701 N N . PHE B 2 167 ? 26.437 71.722 -15.886 1.00 19.31 146 PHE H N 1
ATOM 2702 C CA . PHE B 2 167 ? 26.082 71.514 -14.489 1.00 20.52 146 PHE H CA 1
ATOM 2703 C C . PHE B 2 167 ? 26.883 70.339 -13.958 1.00 19.96 146 PHE H C 1
ATOM 2704 O O . PHE B 2 167 ? 27.019 69.317 -14.630 1.00 21.17 146 PHE H O 1
ATOM 2712 N N . PRO B 2 168 ? 27.446 70.472 -12.746 1.00 20.54 147 PRO H N 1
ATOM 2713 C CA . PRO B 2 168 ? 27.366 71.652 -11.881 1.00 20.14 147 PRO H CA 1
ATOM 2714 C C . PRO B 2 168 ? 28.667 72.440 -11.990 1.00 19.20 147 PRO H C 1
ATOM 2715 O O . PRO B 2 168 ? 29.514 72.148 -12.836 1.00 20.47 147 PRO H O 1
ATOM 2719 N N . GLU B 2 169 ? 28.820 73.443 -11.134 1.00 19.64 148 GLU H N 1
ATOM 2720 C CA . GLU B 2 169 ? 30.054 74.215 -11.096 1.00 19.12 148 GLU H CA 1
ATOM 2721 C C . GLU B 2 169 ? 31.086 73.236 -10.531 1.00 20.02 148 GLU H C 1
ATOM 2722 O O . GLU B 2 169 ? 30.725 72.277 -9.854 1.00 20.11 148 GLU H O 1
ATOM 2728 N N . PRO B 2 170 ? 32.382 73.486 -10.762 1.00 19.30 149 PRO H N 1
ATOM 2729 C CA . PRO B 2 170 ? 32.901 74.628 -11.510 1.00 19.67 149 PRO H CA 1
ATOM 2730 C C . PRO B 2 170 ? 33.455 74.258 -12.878 1.00 20.64 149 PRO H C 1
ATOM 2731 O O . PRO B 2 170 ? 33.546 73.090 -13.244 1.00 20.30 149 PRO H O 1
ATOM 2735 N N . VAL B 2 171 ? 33.831 75.290 -13.616 1.00 21.56 150 VAL H N 1
ATOM 2736 C CA . VAL B 2 171 ? 34.452 75.144 -14.917 1.00 21.51 150 VAL H CA 1
ATOM 2737 C C . VAL B 2 171 ? 35.646 76.071 -14.852 1.00 21.81 150 VAL H C 1
ATOM 2738 O O . VAL B 2 171 ? 35.535 77.207 -14.388 1.00 22.51 150 VAL H O 1
ATOM 2742 N N . THR B 2 172 ? 36.798 75.581 -15.279 1.00 20.03 151 THR H N 1
ATOM 2743 C CA . THR B 2 172 ? 37.989 76.409 -15.282 1.00 21.84 151 THR H CA 1
ATOM 2744 C C . THR B 2 172 ? 38.350 76.651 -16.729 1.00 20.21 151 THR H C 1
ATOM 2745 O O . THR B 2 172 ? 38.091 75.811 -17.590 1.00 19.39 151 THR H O 1
ATOM 2749 N N . VAL B 2 173 ? 38.924 77.813 -17.001 1.00 20.02 152 VAL H N 1
ATOM 2750 C CA . VAL B 2 173 ? 39.316 78.150 -18.353 1.00 19.33 152 VAL H CA 1
ATOM 2751 C C . VAL B 2 173 ? 40.724 78.704 -18.375 1.00 19.65 152 VAL H C 1
ATOM 2752 O O . VAL B 2 173 ? 41.099 79.517 -17.532 1.00 20.70 152 VAL H O 1
ATOM 2756 N N . SER B 2 174 ? 41.512 78.240 -19.334 1.00 18.31 153 SER H N 1
ATOM 2757 C CA . SER B 2 174 ? 42.858 78.747 -19.505 1.00 17.75 153 SER H CA 1
ATOM 2758 C C . SER B 2 174 ? 42.973 78.997 -20.999 1.00 17.20 153 SER H C 1
ATOM 2759 O O . SER B 2 174 ? 42.108 78.578 -21.775 1.00 17.06 153 SER H O 1
ATOM 2762 N N . TRP B 2 175 ? 44.008 79.715 -21.405 1.00 14.72 154 TRP H N 1
ATOM 2763 C CA . TRP B 2 175 ? 44.209 79.984 -22.813 1.00 14.84 154 TRP H CA 1
ATOM 2764 C C . TRP B 2 175 ? 45.588 79.506 -23.237 1.00 14.97 154 TRP H C 1
ATOM 2765 O O . TRP B 2 175 ? 46.575 79.741 -22.543 1.00 15.19 154 TRP H O 1
ATOM 2776 N N . ASN B 2 176 ? 45.646 78.825 -24.374 1.00 14.66 155 ASN H N 1
ATOM 2777 C CA . ASN B 2 176 ? 46.913 78.315 -24.885 1.00 15.79 155 ASN H CA 1
ATOM 2778 C C . ASN B 2 176 ? 47.668 77.535 -23.813 1.00 17.01 155 ASN H C 1
ATOM 2779 O O . ASN B 2 176 ? 48.874 77.714 -23.617 1.00 18.65 155 ASN H O 1
ATOM 2784 N N . SER B 2 177 ? 46.933 76.673 -23.119 1.00 17.02 156 SER H N 1
ATOM 2785 C CA . SER B 2 177 ? 47.482 75.822 -22.068 1.00 19.90 156 SER H CA 1
ATOM 2786 C C . SER B 2 177 ? 48.146 76.575 -20.921 1.00 20.40 156 SER H C 1
ATOM 2787 O O . SER B 2 177 ? 49.071 76.065 -20.288 1.00 21.05 156 SER H O 1
ATOM 2790 N N . GLY B 2 178 ? 47.661 77.783 -20.646 1.00 19.97 157 GLY H N 1
ATOM 2791 C CA . GLY B 2 178 ? 48.217 78.576 -19.564 1.00 18.68 157 GLY H CA 1
ATOM 2792 C C . GLY B 2 178 ? 49.333 79.516 -19.979 1.00 18.60 157 GLY H C 1
ATOM 2793 O O . GLY B 2 178 ? 49.796 80.316 -19.172 1.00 18.74 157 GLY H O 1
ATOM 2794 N N . ALA B 2 179 ? 49.764 79.431 -21.234 1.00 17.69 158 ALA H N 1
ATOM 2795 C CA . ALA B 2 179 ? 50.837 80.289 -21.732 1.00 17.40 158 ALA H CA 1
ATOM 2796 C C . ALA B 2 179 ? 50.361 81.717 -21.968 1.00 18.14 158 ALA H C 1
ATOM 2797 O O . ALA B 2 179 ? 51.159 82.655 -21.957 1.00 17.40 158 ALA H O 1
ATOM 2799 N N . LEU B 2 180 ? 49.060 81.879 -22.184 1.00 16.62 159 LEU H N 1
ATOM 2800 C CA . LEU B 2 180 ? 48.479 83.199 -22.415 1.00 16.68 159 LEU H CA 1
ATOM 2801 C C . LEU B 2 180 ? 47.641 83.594 -21.202 1.00 17.12 159 LEU H C 1
ATOM 2802 O O . LEU B 2 180 ? 46.602 82.987 -20.936 1.00 17.79 159 LEU H O 1
ATOM 2807 N N . THR B 2 181 ? 48.094 84.610 -20.470 1.00 17.00 160 THR H N 1
ATOM 2808 C CA . THR B 2 181 ? 47.387 85.072 -19.276 1.00 16.24 160 THR H CA 1
ATOM 2809 C C . THR B 2 181 ? 47.105 86.577 -19.232 1.00 17.53 160 THR H C 1
ATOM 2810 O O . THR B 2 181 ? 46.096 86.996 -18.661 1.00 15.75 160 THR H O 1
ATOM 2814 N N . SER B 2 182 ? 47.990 87.389 -19.809 1.00 17.19 161 SER H N 1
ATOM 2815 C CA . SER B 2 182 ? 47.778 88.836 -19.815 1.00 17.65 161 SER H CA 1
ATOM 2816 C C . SER B 2 182 ? 46.592 89.171 -20.710 1.00 17.54 161 SER H C 1
ATOM 2817 O O . SER B 2 182 ? 46.513 88.690 -21.837 1.00 18.95 161 SER H O 1
ATOM 2820 N N . GLY B 2 183 ? 45.677 89.994 -20.207 1.00 16.93 162 GLY H N 1
ATOM 2821 C CA . GLY B 2 183 ? 44.517 90.384 -20.993 1.00 18.27 162 GLY H CA 1
ATOM 2822 C C . GLY B 2 183 ? 43.360 89.401 -20.956 1.00 18.58 162 GLY H C 1
ATOM 2823 O O . GLY B 2 183 ? 42.346 89.608 -21.625 1.00 20.87 162 GLY H O 1
ATOM 2824 N N . VAL B 2 184 ? 43.509 88.335 -20.178 1.00 17.45 163 VAL H N 1
ATOM 2825 C CA . VAL B 2 184 ? 42.470 87.318 -20.056 1.00 17.72 163 VAL H CA 1
ATOM 2826 C C . VAL B 2 184 ? 41.488 87.660 -18.945 1.00 18.06 163 VAL H C 1
ATOM 2827 O O . VAL B 2 184 ? 41.886 88.038 -17.849 1.00 18.30 163 VAL H O 1
ATOM 2831 N N . HIS B 2 185 ? 40.200 87.541 -19.235 1.00 17.29 164 HIS H N 1
ATOM 2832 C CA . HIS B 2 185 ? 39.201 87.802 -18.215 1.00 17.53 164 HIS H CA 1
ATOM 2833 C C . HIS B 2 185 ? 38.135 86.730 -18.323 1.00 16.09 164 HIS H C 1
ATOM 2834 O O . HIS B 2 185 ? 37.383 86.683 -19.296 1.00 15.76 164 HIS H O 1
ATOM 2841 N N . THR B 2 186 ? 38.102 85.848 -17.333 1.00 16.08 165 THR H N 1
ATOM 2842 C CA . THR B 2 186 ? 37.114 84.784 -17.301 1.00 15.58 165 THR H CA 1
ATOM 2843 C C . THR B 2 186 ? 36.050 85.240 -16.320 1.00 17.32 165 THR H C 1
ATOM 2844 O O . THR B 2 186 ? 36.336 85.512 -15.152 1.00 17.92 165 THR H O 1
ATOM 2848 N N . PHE B 2 187 ? 34.821 85.326 -16.808 1.00 15.25 166 PHE H N 1
ATOM 2849 C CA . PHE B 2 187 ? 33.710 85.799 -15.998 1.00 16.04 166 PHE H CA 1
ATOM 2850 C C . PHE B 2 187 ? 32.996 84.742 -15.176 1.00 16.74 166 PHE H C 1
ATOM 2851 O O . PHE B 2 187 ? 32.907 83.578 -15.571 1.00 17.88 166 PHE H O 1
ATOM 2859 N N . PRO B 2 188 ? 32.495 85.135 -13.995 1.00 16.34 167 PRO H N 1
ATOM 2860 C CA . PRO B 2 188 ? 31.775 84.197 -13.133 1.00 16.61 167 PRO H CA 1
ATOM 2861 C C . PRO B 2 188 ? 30.561 83.711 -13.915 1.00 17.16 167 PRO H C 1
ATOM 2862 O O . PRO B 2 188 ? 29.977 84.460 -14.704 1.00 17.08 167 PRO H O 1
ATOM 2866 N N . ALA B 2 189 ? 30.177 82.463 -13.697 1.00 16.98 168 ALA H N 1
ATOM 2867 C CA . ALA B 2 189 ? 29.048 81.898 -14.409 1.00 17.67 168 ALA H CA 1
ATOM 2868 C C . ALA B 2 189 ? 27.721 82.474 -13.956 1.00 18.90 168 ALA H C 1
ATOM 2869 O O . ALA B 2 189 ? 27.588 83.002 -12.846 1.00 17.12 168 ALA H O 1
ATOM 2871 N N . VAL B 2 190 ? 26.742 82.379 -14.841 1.00 18.29 169 VAL H N 1
ATOM 2872 C CA . VAL B 2 190 ? 25.401 82.834 -14.535 1.00 20.38 169 VAL H CA 1
ATOM 2873 C C . VAL B 2 190 ? 24.576 81.560 -14.373 1.00 20.81 169 VAL H C 1
ATOM 2874 O O . VAL B 2 190 ? 24.786 80.585 -15.096 1.00 19.30 169 VAL H O 1
ATOM 2878 N N . LEU B 2 191 ? 23.680 81.549 -13.392 1.00 22.76 170 LEU H N 1
ATOM 2879 C CA . LEU B 2 191 ? 22.808 80.401 -13.173 1.00 23.13 170 LEU H CA 1
ATOM 2880 C C . LEU B 2 191 ? 21.512 80.785 -13.865 1.00 24.02 170 LEU H C 1
ATOM 2881 O O . LEU B 2 191 ? 20.804 81.684 -13.421 1.00 25.02 170 LEU H O 1
ATOM 2886 N N . GLN B 2 192 ? 21.231 80.105 -14.968 1.00 25.54 171 GLN H N 1
ATOM 2887 C CA . GLN B 2 192 ? 20.059 80.369 -15.788 1.00 26.29 171 GLN H CA 1
ATOM 2888 C C . GLN B 2 192 ? 18.749 79.863 -15.193 1.00 27.53 171 GLN H C 1
ATOM 2889 O O . GLN B 2 192 ? 18.749 79.017 -14.301 1.00 27.45 171 GLN H O 1
ATOM 2895 N N . SER B 2 193 ? 17.639 80.394 -15.698 1.00 28.52 172 SER H N 1
ATOM 2896 C CA . SER B 2 193 ? 16.310 80.013 -15.222 1.00 30.16 172 SER H CA 1
ATOM 2897 C C . SER B 2 193 ? 16.025 78.539 -15.480 1.00 30.29 172 SER H C 1
ATOM 2898 O O . SER B 2 193 ? 14.999 78.010 -15.049 1.00 31.63 172 SER H O 1
ATOM 2901 N N . SER B 2 194 ? 16.943 77.886 -16.183 1.00 28.55 173 SER H N 1
ATOM 2902 C CA . SER B 2 194 ? 16.824 76.473 -16.522 1.00 28.38 173 SER H CA 1
ATOM 2903 C C . SER B 2 194 ? 17.542 75.586 -15.508 1.00 27.93 173 SER H C 1
ATOM 2904 O O . SER B 2 194 ? 17.416 74.363 -15.545 1.00 29.14 173 SER H O 1
ATOM 2907 N N . GLY B 2 195 ? 18.304 76.204 -14.612 1.00 26.49 174 GLY H N 1
ATOM 2908 C CA . GLY B 2 195 ? 19.039 75.434 -13.625 1.00 24.89 174 GLY H CA 1
ATOM 2909 C C . GLY B 2 195 ? 20.426 75.071 -14.127 1.00 23.81 174 GLY H C 1
ATOM 2910 O O . GLY B 2 195 ? 21.193 74.390 -13.445 1.00 22.08 174 GLY H O 1
ATOM 2911 N N . LEU B 2 196 ? 20.751 75.527 -15.331 1.00 22.65 175 LEU H N 1
ATOM 2912 C CA . LEU B 2 196 ? 22.059 75.257 -15.916 1.00 21.11 175 LEU H CA 1
ATOM 2913 C C . LEU B 2 196 ? 22.914 76.515 -15.846 1.00 19.92 175 LEU H C 1
ATOM 2914 O O . LEU B 2 196 ? 22.390 77.624 -15.744 1.00 20.57 175 LEU H O 1
ATOM 2919 N N . TYR B 2 197 ? 24.229 76.332 -15.903 1.00 18.68 176 TYR H N 1
ATOM 2920 C CA . TYR B 2 197 ? 25.173 77.444 -15.843 1.00 18.12 176 TYR H CA 1
ATOM 2921 C C . TYR B 2 197 ? 25.787 77.730 -17.203 1.00 17.08 176 TYR H C 1
ATOM 2922 O O . TYR B 2 197 ? 25.831 76.862 -18.074 1.00 17.98 176 TYR H O 1
ATOM 2931 N N . SER B 2 198 ? 26.276 78.955 -17.356 1.00 18.24 177 SER H N 1
ATOM 2932 C CA . SER B 2 198 ? 26.972 79.387 -18.564 1.00 17.15 177 SER H CA 1
ATOM 2933 C C . SER B 2 198 ? 27.988 80.436 -18.137 1.00 15.72 177 SER H C 1
ATOM 2934 O O . SER B 2 198 ? 27.751 81.199 -17.205 1.00 16.63 177 SER H O 1
ATOM 2937 N N . LEU B 2 199 ? 29.142 80.450 -18.787 1.00 15.13 178 LEU H N 1
ATOM 2938 C CA . LEU B 2 199 ? 30.142 81.460 -18.476 1.00 15.69 178 LEU H CA 1
ATOM 2939 C C . LEU B 2 199 ? 30.901 81.752 -19.745 1.00 15.82 178 LEU H C 1
ATOM 2940 O O . LEU B 2 199 ? 30.738 81.052 -20.747 1.00 15.60 178 LEU H O 1
ATOM 2945 N N . SER B 2 200 ? 31.711 82.803 -19.710 1.00 14.34 179 SER H N 1
ATOM 2946 C CA . SER B 2 200 ? 32.508 83.175 -20.866 1.00 15.76 179 SER H CA 1
ATOM 2947 C C . SER B 2 200 ? 33.884 83.637 -20.430 1.00 15.99 179 SER H C 1
ATOM 2948 O O . SER B 2 200 ? 34.080 84.094 -19.304 1.00 14.96 179 SER H O 1
ATOM 2951 N N . SER B 2 201 ? 34.843 83.497 -21.333 1.00 14.50 180 SER H N 1
ATOM 2952 C CA . SER B 2 201 ? 36.197 83.949 -21.075 1.00 14.75 180 SER H CA 1
ATOM 2953 C C . SER B 2 201 ? 36.566 84.753 -22.308 1.00 14.37 180 SER H C 1
ATOM 2954 O O . SER B 2 201 ? 36.313 84.325 -23.434 1.00 16.29 180 SER H O 1
ATOM 2957 N N . VAL B 2 202 ? 37.143 85.926 -22.095 1.00 15.53 181 VAL H N 1
ATOM 2958 C CA . VAL B 2 202 ? 37.528 86.778 -23.206 1.00 16.38 181 VAL H CA 1
ATOM 2959 C C . VAL B 2 202 ? 38.970 87.219 -23.044 1.00 17.88 181 VAL H C 1
ATOM 2960 O O . VAL B 2 202 ? 39.455 87.387 -21.927 1.00 19.39 181 VAL H O 1
ATOM 2964 N N . VAL B 2 203 ? 39.662 87.381 -24.163 1.00 18.20 182 VAL H N 1
ATOM 2965 C CA . VAL B 2 203 ? 41.036 87.837 -24.119 1.00 17.81 182 VAL H CA 1
ATOM 2966 C C . VAL B 2 203 ? 41.160 88.996 -25.084 1.00 19.79 182 VAL H C 1
ATOM 2967 O O . VAL B 2 203 ? 40.650 88.941 -26.203 1.00 19.75 182 VAL H O 1
ATOM 2971 N N . THR B 2 204 ? 41.820 90.052 -24.629 1.00 21.66 183 THR H N 1
ATOM 2972 C CA . THR B 2 204 ? 42.057 91.218 -25.460 1.00 25.31 183 THR H CA 1
ATOM 2973 C C . THR B 2 204 ? 43.480 91.036 -25.958 1.00 25.09 183 THR H C 1
ATOM 2974 O O . THR B 2 204 ? 44.404 90.868 -25.160 1.00 25.54 183 THR H O 1
ATOM 2978 N N . VAL B 2 205 ? 43.649 91.043 -27.274 1.00 24.19 184 VAL H N 1
ATOM 2979 C CA . VAL B 2 205 ? 44.960 90.854 -27.869 1.00 25.47 184 VAL H CA 1
ATOM 2980 C C . VAL B 2 205 ? 45.257 91.930 -28.902 1.00 26.56 184 VAL H C 1
ATOM 2981 O O . VAL B 2 205 ? 44.353 92.624 -29.370 1.00 25.74 184 VAL H O 1
ATOM 2985 N N . PRO B 2 206 ? 46.537 92.100 -29.257 1.00 28.31 185 PRO H N 1
ATOM 2986 C CA . PRO B 2 206 ? 46.851 93.120 -30.262 1.00 28.67 185 PRO H CA 1
ATOM 2987 C C . PRO B 2 206 ? 46.272 92.602 -31.577 1.00 28.59 185 PRO H C 1
ATOM 2988 O O . PRO B 2 206 ? 46.422 91.425 -31.893 1.00 28.57 185 PRO H O 1
ATOM 2992 N N . SER B 2 207 ? 45.597 93.463 -32.333 1.00 30.15 186 SER H N 1
ATOM 2993 C CA . SER B 2 207 ? 45.005 93.042 -33.601 1.00 29.88 186 SER H CA 1
ATOM 2994 C C . SER B 2 207 ? 46.022 92.420 -34.553 1.00 30.53 186 SER H C 1
ATOM 2995 O O . SER B 2 207 ? 45.699 91.501 -35.306 1.00 28.87 186 SER H O 1
ATOM 2998 N N . SER B 2 208 ? 47.248 92.926 -34.523 1.00 31.71 187 SER H N 1
ATOM 2999 C CA . SER B 2 208 ? 48.298 92.414 -35.397 1.00 34.25 187 SER H CA 1
ATOM 3000 C C . SER B 2 208 ? 48.632 90.953 -35.103 1.00 34.54 187 SER H C 1
ATOM 3001 O O . SER B 2 208 ? 49.078 90.223 -35.989 1.00 35.78 187 SER H O 1
ATOM 3004 N N . SER B 2 209 ? 48.410 90.528 -33.862 1.00 35.60 188 SER H N 1
ATOM 3005 C CA . SER B 2 209 ? 48.703 89.152 -33.471 1.00 36.31 188 SER H CA 1
ATOM 3006 C C . SER B 2 209 ? 47.701 88.165 -34.058 1.00 37.29 188 SER H C 1
ATOM 3007 O O . SER B 2 209 ? 47.986 86.973 -34.155 1.00 37.50 188 SER H O 1
ATOM 3010 N N . LEU B 2 210 ? 46.531 88.660 -34.456 1.00 37.65 189 LEU H N 1
ATOM 3011 C CA . LEU B 2 210 ? 45.493 87.800 -35.019 1.00 38.55 189 LEU H CA 1
ATOM 3012 C C . LEU B 2 210 ? 45.939 87.047 -36.264 1.00 40.63 189 LEU H C 1
ATOM 3013 O O . LEU B 2 210 ? 45.426 85.965 -36.560 1.00 40.20 189 LEU H O 1
ATOM 3018 N N . GLY B 2 211 ? 46.891 87.619 -36.992 1.00 42.17 190 GLY H N 1
ATOM 3019 C CA . GLY B 2 211 ? 47.368 86.986 -38.209 1.00 44.44 190 GLY H CA 1
ATOM 3020 C C . GLY B 2 211 ? 48.446 85.936 -38.014 1.00 45.38 190 GLY H C 1
ATOM 3021 O O . GLY B 2 211 ? 48.941 85.364 -38.988 1.00 47.32 190 GLY H O 1
ATOM 3022 N N . THR B 2 212 ? 48.818 85.675 -36.767 1.00 44.91 191 THR H N 1
ATOM 3023 C CA . THR B 2 212 ? 49.849 84.682 -36.491 1.00 44.46 191 THR H CA 1
ATOM 3024 C C . THR B 2 212 ? 49.557 83.825 -35.264 1.00 42.97 191 THR H C 1
ATOM 3025 O O . THR B 2 212 ? 49.346 82.615 -35.380 1.00 43.64 191 THR H O 1
ATOM 3029 N N . GLN B 2 213 ? 49.547 84.457 -34.094 1.00 39.68 192 GLN H N 1
ATOM 3030 C CA . GLN B 2 213 ? 49.303 83.762 -32.836 1.00 37.03 192 GLN H CA 1
ATOM 3031 C C . GLN B 2 213 ? 48.018 82.940 -32.838 1.00 35.32 192 GLN H C 1
ATOM 3032 O O . GLN B 2 213 ? 46.936 83.455 -33.128 1.00 34.94 192 GLN H O 1
ATOM 3038 N N . THR B 2 214 ? 48.150 81.652 -32.528 1.00 30.91 193 THR H N 1
ATOM 3039 C CA . THR B 2 214 ? 47.002 80.755 -32.463 1.00 27.80 193 THR H CA 1
ATOM 3040 C C . THR B 2 214 ? 46.359 80.966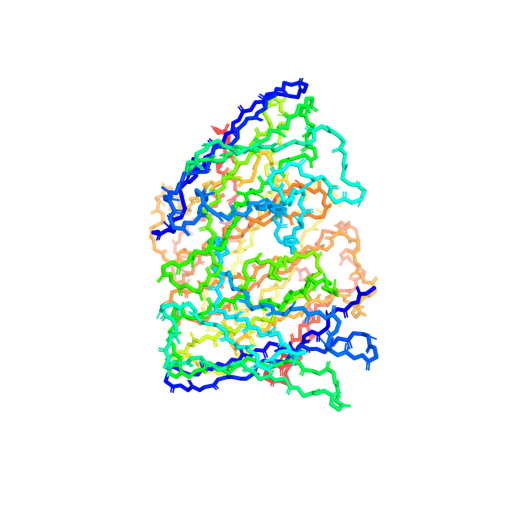 -31.100 1.00 24.24 193 THR H C 1
ATOM 3041 O O . THR B 2 214 ? 47.060 81.158 -30.110 1.00 22.89 193 THR H O 1
ATOM 3045 N N . TYR B 2 215 ? 45.029 80.956 -31.053 1.00 21.54 194 TYR H N 1
ATOM 3046 C CA . TYR B 2 215 ? 44.320 81.147 -29.796 1.00 19.73 194 TYR H CA 1
ATOM 3047 C C . TYR B 2 215 ? 43.375 79.985 -29.548 1.00 17.92 194 TYR H C 1
ATOM 3048 O O . TYR B 2 215 ? 42.486 79.709 -30.351 1.00 18.17 194 TYR H O 1
ATOM 3057 N N . ILE B 2 216 ? 43.589 79.297 -28.434 1.00 16.39 195 ILE H N 1
ATOM 3058 C CA . ILE B 2 216 ? 42.779 78.144 -28.062 1.00 17.16 195 ILE H CA 1
ATOM 3059 C C . ILE B 2 216 ? 42.368 78.263 -26.603 1.00 15.77 195 ILE H C 1
ATOM 3060 O O . ILE B 2 216 ? 43.204 78.514 -25.739 1.00 17.35 195 ILE H O 1
ATOM 3065 N N . CYS B 2 217 ? 41.081 78.113 -26.314 1.00 15.84 196 CYS H N 1
ATOM 3066 C CA . CYS B 2 217 ? 40.669 78.181 -24.921 1.00 16.03 196 CYS H CA 1
ATOM 3067 C C . CYS B 2 217 ? 40.541 76.750 -24.428 1.00 16.43 196 CYS H C 1
ATOM 3068 O O . CYS B 2 217 ? 39.970 75.896 -25.111 1.00 16.65 196 CYS H O 1
ATOM 3071 N N . ASN B 2 218 ? 41.095 76.495 -23.250 1.00 14.85 197 ASN H N 1
ATOM 3072 C CA . ASN B 2 218 ? 41.062 75.172 -22.646 1.00 15.17 197 ASN H CA 1
ATOM 3073 C C . ASN B 2 218 ? 40.006 75.171 -21.552 1.00 17.16 197 ASN H C 1
ATOM 3074 O O . ASN B 2 218 ? 40.187 75.781 -20.497 1.00 17.18 197 ASN H O 1
ATOM 3079 N N . VAL B 2 219 ? 38.903 74.476 -21.810 1.00 15.73 198 VAL H N 1
ATOM 3080 C CA . VAL B 2 219 ? 37.807 74.414 -20.859 1.00 16.56 198 VAL H CA 1
ATOM 3081 C C . VAL B 2 219 ? 37.803 73.078 -20.145 1.00 19.04 198 VAL H C 1
ATOM 3082 O O . VAL B 2 219 ? 37.829 72.025 -20.775 1.00 20.21 198 VAL H O 1
ATOM 3086 N N . ASN B 2 220 ? 37.777 73.132 -18.820 1.00 18.86 199 ASN H N 1
ATOM 3087 C CA . ASN B 2 220 ? 37.775 71.919 -18.031 1.00 20.89 199 ASN H CA 1
ATOM 3088 C C . ASN B 2 220 ? 36.575 71.864 -17.108 1.00 20.79 199 ASN H C 1
ATOM 3089 O O . ASN B 2 220 ? 36.330 72.780 -16.317 1.00 20.40 199 ASN H O 1
ATOM 3094 N N . HIS B 2 221 ? 35.811 70.787 -17.239 1.00 20.02 200 HIS H N 1
ATOM 3095 C CA . HIS B 2 221 ? 34.642 70.569 -16.405 1.00 20.81 200 HIS H CA 1
ATOM 3096 C C . HIS B 2 221 ? 34.833 69.201 -15.768 1.00 22.37 200 HIS H C 1
ATOM 3097 O O . HIS B 2 221 ? 34.328 68.198 -16.272 1.00 21.49 200 HIS H O 1
ATOM 3104 N N . LYS B 2 222 ? 35.569 69.167 -14.662 1.00 24.34 201 LYS H N 1
ATOM 3105 C CA . LYS B 2 222 ? 35.844 67.914 -13.966 1.00 25.94 201 LYS H CA 1
ATOM 3106 C C . LYS B 2 222 ? 34.606 67.116 -13.565 1.00 25.74 201 LYS H C 1
ATOM 3107 O O . LYS B 2 222 ? 34.620 65.888 -13.635 1.00 26.79 201 LYS H O 1
ATOM 3113 N N . PRO B 2 223 ? 33.521 67.792 -13.141 1.00 26.17 202 PRO H N 1
ATOM 3114 C CA . PRO B 2 223 ? 32.309 67.062 -12.751 1.00 25.58 202 PRO H CA 1
ATOM 3115 C C . PRO B 2 223 ? 31.847 66.068 -13.820 1.00 27.19 202 PRO H C 1
ATOM 3116 O O . PRO B 2 223 ? 31.176 65.082 -13.512 1.00 26.58 202 PRO H O 1
ATOM 3120 N N . SER B 2 224 ? 32.209 66.327 -15.075 1.00 26.39 203 SER H N 1
ATOM 3121 C CA . SER B 2 224 ? 31.841 65.432 -16.170 1.00 26.08 203 SER H CA 1
ATOM 3122 C C . SER B 2 224 ? 33.078 64.812 -16.819 1.00 25.20 203 SER H C 1
ATOM 3123 O O . SER B 2 224 ? 32.977 64.153 -17.854 1.00 27.65 203 SER H O 1
ATOM 3126 N N . ASN B 2 225 ? 34.241 65.022 -16.205 1.00 26.60 204 ASN H N 1
ATOM 3127 C CA . ASN B 2 225 ? 35.501 64.488 -16.717 1.00 27.43 204 ASN H CA 1
ATOM 3128 C C . ASN B 2 225 ? 35.711 64.917 -18.161 1.00 26.15 204 ASN H C 1
ATOM 3129 O O . ASN B 2 225 ? 36.298 64.181 -18.959 1.00 26.85 204 ASN H O 1
ATOM 3134 N N . THR B 2 226 ? 35.234 66.112 -18.490 1.00 25.52 205 THR H N 1
ATOM 3135 C CA . THR B 2 226 ? 35.352 66.629 -19.846 1.00 25.22 205 THR H CA 1
ATOM 3136 C C . THR B 2 226 ? 36.271 67.834 -19.964 1.00 24.88 205 THR H C 1
ATOM 3137 O O . THR B 2 226 ? 36.273 68.718 -19.107 1.00 24.15 205 THR H O 1
ATOM 3141 N N . LYS B 2 227 ? 37.059 67.850 -21.031 1.00 21.84 206 LYS H N 1
ATOM 3142 C CA . LYS B 2 227 ? 37.941 68.972 -21.312 1.00 21.30 206 LYS H CA 1
ATOM 3143 C C . LYS B 2 227 ? 37.783 69.258 -22.793 1.00 19.83 206 LYS H C 1
ATOM 3144 O O . LYS B 2 227 ? 37.753 68.336 -23.612 1.00 18.44 206 LYS H O 1
ATOM 3150 N N . VAL B 2 228 ? 37.637 70.533 -23.134 1.00 18.08 207 VAL H N 1
ATOM 3151 C CA . VAL B 2 228 ? 37.508 70.922 -24.529 1.00 18.34 207 VAL H CA 1
ATOM 3152 C C . VAL B 2 228 ? 38.546 71.992 -24.833 1.00 18.34 207 VAL H C 1
ATOM 3153 O O . VAL B 2 228 ? 38.704 72.940 -24.066 1.00 20.37 207 VAL H O 1
ATOM 3157 N N . ASP B 2 229 ? 39.277 71.812 -25.928 1.00 17.93 208 ASP H N 1
ATOM 3158 C CA . ASP B 2 229 ? 40.266 72.796 -26.360 1.00 18.90 208 ASP H CA 1
ATOM 3159 C C . ASP B 2 229 ? 39.638 73.348 -27.629 1.00 17.61 208 ASP H C 1
ATOM 3160 O O . ASP B 2 229 ? 39.595 72.667 -28.659 1.00 18.02 208 ASP H O 1
ATOM 3165 N N . LYS B 2 230 ? 39.145 74.579 -27.549 1.00 14.43 209 LYS H N 1
ATOM 3166 C CA . LYS B 2 230 ? 38.477 75.192 -28.687 1.00 15.61 209 LYS H CA 1
ATOM 3167 C C . LYS B 2 230 ? 39.317 76.245 -29.387 1.00 15.31 209 LYS H C 1
ATOM 3168 O O . LYS B 2 230 ? 39.704 77.246 -28.787 1.00 14.88 209 LYS H O 1
ATOM 3174 N N . ARG B 2 231 ? 39.588 76.017 -30.668 1.00 17.38 210 ARG H N 1
ATOM 3175 C CA . ARG B 2 231 ? 40.363 76.963 -31.466 1.00 18.05 210 ARG H CA 1
ATOM 3176 C C . ARG B 2 231 ? 39.451 78.131 -31.825 1.00 18.36 210 ARG H C 1
ATOM 3177 O O . ARG B 2 231 ? 38.304 77.926 -32.228 1.00 17.83 210 ARG H O 1
ATOM 3185 N N . VAL B 2 232 ? 39.955 79.351 -31.664 1.00 15.53 211 VAL H N 1
ATOM 3186 C CA . VAL B 2 232 ? 39.181 80.547 -31.977 1.00 17.71 211 VAL H CA 1
ATOM 3187 C C . VAL B 2 232 ? 39.917 81.317 -33.060 1.00 20.87 211 VAL H C 1
ATOM 3188 O O . VAL B 2 232 ? 41.012 81.835 -32.834 1.00 20.95 211 VAL H O 1
ATOM 3192 N N . GLU B 2 233 ? 39.316 81.387 -34.238 1.00 23.56 212 GLU H N 1
ATOM 3193 C CA . GLU B 2 233 ? 39.948 82.087 -35.345 1.00 26.98 212 GLU H CA 1
ATOM 3194 C C . GLU B 2 233 ? 39.125 83.273 -35.812 1.00 29.05 212 GLU H C 1
ATOM 3195 O O . GLU B 2 233 ? 37.909 83.312 -35.625 1.00 28.03 212 GLU H O 1
ATOM 3201 N N . PRO B 2 234 ? 39.788 84.270 -36.414 1.00 31.45 213 PRO H N 1
ATOM 3202 C CA . PRO B 2 234 ? 39.104 85.463 -36.913 1.00 33.79 213 PRO H CA 1
ATOM 3203 C C . PRO B 2 234 ? 38.040 85.063 -37.927 1.00 36.30 213 PRO H C 1
ATOM 3204 O O . PRO B 2 234 ? 38.173 84.041 -38.601 1.00 36.07 213 PRO H O 1
ATOM 3208 N N . LYS B 2 235 ? 36.987 85.865 -38.030 1.00 39.88 214 LYS H N 1
ATOM 3209 C CA . LYS B 2 235 ? 35.904 85.586 -38.966 1.00 43.00 214 LYS H CA 1
ATOM 3210 C C . LYS B 2 235 ? 36.396 85.616 -40.410 1.00 44.63 214 LYS H C 1
ATOM 3211 O O . LYS B 2 235 ? 37.585 85.937 -40.623 1.00 46.24 214 LYS H O 1
#

Radius of gyration: 24.22 Å; Cα contacts (8 Å, |Δi|>4): 1161; chains: 2; bounding box: 39×50×70 Å

Nearest PDB structures (foldseek):
  1rzf-assembly1_L  TM=1.005E+00  e=5.787E-43  Homo sapiens
  7rp2-assembly1_I  TM=8.953E-01  e=1.733E-37  Homo sapiens
  8dgu-assembly1_L  TM=8.071E-01  e=2.776E-38  Homo sapiens
  7cm4-assembly1_L  TM=7.059E-01  e=1.925E-38  Homo sapiens
  3tje-assembly1_L  TM=5.411E-01  e=1.081E-36  Homo sapiens

Solvent-accessible surface area: 19679 Å² total; per-residue (Å²): 222,50,86,0,83,17,39,112,66,29,58,10,34,72,57,98,118,4,72,1,60,0,51,30,46,69,32,2,0,27,112,25,79,0,9,0,3,11,14,58,56,92,63,62,3,106,11,2,0,66,92,25,88,76,108,26,125,80,18,57,115,51,7,50,13,61,58,92,52,55,49,2,44,0,3,1,70,28,2,91,70,50,2,42,7,32,0,9,0,4,7,22,3,64,84,57,54,1,10,13,10,1,44,13,1,117,3,54,3,87,80,47,122,135,18,74,10,62,11,45,18,9,23,11,15,72,74,1,37,142,54,114,118,2,7,0,0,0,4,0,18,46,0,33,44,26,58,33,88,28,50,4,50,12,62,92,63,97,31,193,78,37,48,36,59,19,115,48,32,76,29,125,78,92,76,31,0,0,0,0,4,0,63,19,72,26,120,80,10,126,81,57,204,23,3,3,0,38,0,47,10,78,76,81,66,49,75,90,74,22,40,47,154,138,112,8,72,10,36,53,60,54,64,22,97,70,58,40,70,12,108,1,28,1,90,15,73,38,99,47,0,55,42,36,1,3,1,0,0,17,26,22,111,94,119,28,10,47,6,0,0,0,16,3,25,85,113,68,32,51,38,52,14,121,137,0,157,69,51,7,52,8,40,40,55,75,85,58,86,9,0,53,2,38,1,95,36,4,127,75,82,0,42,5,42,2,18,0,0,2,24,76,24,151,33,27,91,71,13,20,3,69,30,26,0,104,12,2,64,2,16,5,25,94,18,73,83,92,27,16,46,15,22,13,5,25,41,139,86,79,55,64,4,18,0,0,0,2,0,25,32,0,4,4,58,74,13,78,24,43,1,29,101,39,92,36,96,96,41,45,48,53,4,64,22,8,103,28,117,76,24,34,23,2,7,0,0,12,0,76,5,80,37,101,23,41,70,120,92,62,12,41,0,27,3,20,1,147,53,32,139,45,156,43,100,57,127,4,110,64,190

Secondary structure (DSSP, 8-state):
--EEEPPPEEE-TT--EEEEEEESSS-STTEEEEEEEE-TT--EEEEEEEEGGGTEEEE-GGGTTTEEEEEETTTTEEEEEE-S--GGG-EEEEEEEEE---TTT---SEE---EEEEE-S---B--EEEEE---BTTEEEEEEEEEEEBSS--EEEEGGGTB-TTEEEPPPEE-TTS-EEEEEEEEEEGGGGGT---EEEEEEGGGTEEEEEE----/--SBB--SEEEE-TTS-EEEEEE--IIIIITS-EEEEEE-TTS--EEEEBTTTBPPTT--TTEEEEEETTEEEEEESS--GGG-SEEEEEEEETTTTEEEEB--EEEEETTPPPBPPEEEEEPPPHHHHHTT-EEEEEEEEEEBSS--EEEEEETTEEP-SSEEEPPPEE-TTS-EEEEEEEEE-HHHHHHSS-EEEEEEETTEEEEEEE---

Sequence (431 aa):
QSILTQPPSVSAAPGQKVTISCSGSSSNIGNNDVSWYQQFPGTVPKLVIYENNERPSGIPDRFSGSKSGTSSATLGITGLQTGDEADYYCCGTWDSSLSAVVFGGGSKVTVLGQPKAAPSSVTLFPPSSEELQANKATLVCLISDFYPGAVTVAWKADSSPVKAGVETTTPSKQSNNKYAASSYLSLTPEQWKSHRSYSCCQVTHEGSTVEKTVAPTVQLVQSGAEVNKPGSSVKVSCQASGATLNSHAFSWVRQAPGQGLEWMAGIIPIFGSSHYAQKFRGRVTISADESTRTVYLHLRGLRSDDTAVYYCCASNSIAGGYYYDMDVWGQGTTVTVSSASTKGPSVFPLAPTSGGTAALGCLVKDYFPEPVTVSWNSGALTSGVHTFPAVLQSSGLYSLSSVVTVPSSSLGTQTYICNVNHKPSNTKVDKRVEPK

B-factor: mean 25.15, std 8.98, range [7.31, 57.81]